Protein AF-A0A3M1G0E8-F1 (afdb_monomer_lite)

pLDDT: mean 80.82, std 18.92, range [21.52, 98.31]

Sequence (741 aa):
YFGGFNMYPFSLSMQRGWRALALALVLCFLLAGSLNRALAFDEEGIPFYDPLDAAHPEYPYADPAQPNQTSQQVSSVHFDLVGALALAAGLSQEDAARLQLYSQLTDSSIITAGNHTYRITDQAVTYPQAPDPTTLAATDYCPSPETTAYSVTMGGTTLMECPECFTSRFGPFGVFFHEPHNTPDELQAIHKWAFGETSDLTAKVTFGYSSTVPFTWEPLYTVANVANVYEATSCFYTQTDVKVDTGNVAAGSIEALGIYLHALGDHWSHRECIQAADDYSNPDLFNGNPLPFAAHVTVKGPDDPLWACRWTSHEVEFGDMAHSDAARTYTGTVEIYKAMLSYVQAGKGQPTYNPIALEDENGYINSFLHDQFVQTNPEDAEARRALAEDLGDWALFTRIHNQTYRSGSLSAPDQAGDLAVQVYTPPQATNSPQVVYSVAESSAHPAPAGMQVVGSFTLTAQSPQGKPITQFQRPLSLLVNYPDTVQNINESTLGLYIWDETNSAWKLLFSAVDAKTNQVVGETDQLSTFALMAPESTVLAESDFSTGIDGWRVDGDVQNGSDRPSYLPAGGNPGGALAATDNVEGGTWYWIAPAKFLGNVTAVQGKSLSFDLRQISEMKDQYRYPDVVLKGERIALIYTYSPVHSPRMQWTHYSIPIDVGAGWRVVNSDETFTDHAPIDGGRAATQSDFDAVLSDLRSLMIRGEYEDGADVGYLDNVVLGADEAGNTAPVYPIYLPQVQR

Secondary structure (DSSP, 8-state):
-------PPPPHHHHHHHHHHHHHHHHHHHHHTT--------TT-PPPB-TT-TT-SB-----TT-TT--------TTHHHHHHHHHHTT--HHHHHHHHHHHHHHH-S-EEETTEEE-S-SSPPPPPPPPPGGGSPPBTTBS-GGGS-S-EEES-STT-S-TT-TT-TTSTTHHHHHS--SSTTTHHHHHHHHTTSSSS-EEEEEEEE-SS-------SS-TTSS--HHHH-SEEEEEEEEEP--TT--TTSHHHHHHHHHHHHHHHHTHHHHHHHHH---TTSGGGPPPSS---B--SSTTSTTGGGB---GGGTT--TTS--HHHHHHHHHHHHHHHHHHHHTT-S--SSPPPPTTSGGGHHHHHHHHTGGGS-TT-HHHHHHHHHHHHHHHHHHHHHSTTT-SSEEPPPEEETTEEEEEEE-TTSSSSSS-EEEEEE--SSPPPTTEEEEEEEEEEEE-TTS-B----SS-EEEEEE--TT-TT--GGG-EEEEEETTTTEEEE--EEEETTTTEEEEEES--SEEEEEEE-----EEE--TTS-TT-EEESSBGGG-S-PEEESSSSSSS-EEEEEB--SSS--EEE--GGG-B--GGGTTSEEEEEEEEES-SSSB----SEEEE-SSEEEEE--SS-----SS-EEEEEE-STTSS-EEEETT----SSS-----PBP-HHHHHHHHTSB-EEEEE---BSS--EEEEEEEEEEEPPS-SSPP-----------

Structure (mmCIF, N/CA/C/O backbone):
data_AF-A0A3M1G0E8-F1
#
_entry.id   AF-A0A3M1G0E8-F1
#
loop_
_atom_site.group_PDB
_atom_site.id
_atom_site.type_symbol
_atom_site.label_atom_id
_atom_site.label_alt_id
_atom_site.label_comp_id
_atom_site.label_asym_id
_atom_site.label_entity_id
_atom_site.label_seq_id
_atom_site.pdbx_PDB_ins_code
_atom_site.Cartn_x
_atom_site.Cartn_y
_atom_site.Cartn_z
_atom_site.occupancy
_atom_site.B_iso_or_equiv
_atom_site.auth_seq_id
_atom_site.auth_comp_id
_atom_site.auth_asym_id
_atom_site.auth_atom_id
_atom_site.pdbx_PDB_model_num
ATOM 1 N N . TYR A 1 1 ? -13.711 -52.699 -64.979 1.00 30.67 1 TYR A N 1
ATOM 2 C CA . TYR A 1 1 ? -13.949 -53.981 -64.290 1.00 30.67 1 TYR A CA 1
ATOM 3 C C . TYR A 1 1 ? -15.051 -53.753 -63.260 1.00 30.67 1 TYR A C 1
ATOM 5 O O . TYR A 1 1 ? -14.988 -52.751 -62.565 1.00 30.67 1 TYR A O 1
ATOM 13 N N . PHE A 1 2 ? -16.088 -54.599 -63.300 1.00 32.31 2 PHE A N 1
ATOM 14 C CA . PHE A 1 2 ? -17.312 -54.664 -62.468 1.00 32.31 2 PHE A CA 1
ATOM 15 C C . PHE A 1 2 ? -17.070 -54.408 -60.964 1.00 32.31 2 PHE A C 1
ATOM 17 O O . PHE A 1 2 ? -15.979 -54.696 -60.498 1.00 32.31 2 PHE A O 1
ATOM 24 N N . GLY A 1 3 ? -17.990 -53.957 -60.105 1.00 29.22 3 GLY A N 1
ATOM 25 C CA . GLY A 1 3 ? -19.439 -53.710 -60.110 1.00 29.22 3 GLY A CA 1
ATOM 26 C C . GLY A 1 3 ? -19.790 -53.084 -58.735 1.00 29.22 3 GLY A C 1
ATOM 27 O O . GLY A 1 3 ? -19.025 -53.217 -57.790 1.00 29.22 3 GLY A O 1
ATOM 28 N N . GLY A 1 4 ? -20.805 -52.229 -58.615 1.00 33.47 4 GLY A N 1
ATOM 29 C CA . GLY A 1 4 ? -22.130 -52.641 -58.147 1.00 33.47 4 GLY A CA 1
ATOM 30 C C . GLY A 1 4 ? -22.326 -52.444 -56.634 1.00 33.47 4 GLY A C 1
ATOM 31 O O . GLY A 1 4 ? -22.090 -53.370 -55.875 1.00 33.47 4 GLY A O 1
ATOM 32 N N . PHE A 1 5 ? -22.845 -51.283 -56.216 1.00 31.17 5 PHE A N 1
ATOM 33 C CA . PHE A 1 5 ? -23.661 -51.161 -55.000 1.00 31.17 5 PHE A CA 1
ATOM 34 C C . PHE A 1 5 ? -24.793 -50.154 -55.239 1.00 31.17 5 PHE A C 1
ATOM 36 O O . PHE A 1 5 ? -24.563 -48.977 -55.502 1.00 31.17 5 PHE A O 1
ATOM 43 N N . ASN A 1 6 ? -26.025 -50.663 -55.181 1.00 34.97 6 ASN A N 1
ATOM 44 C CA . ASN A 1 6 ? -27.261 -49.888 -55.149 1.00 34.97 6 ASN A CA 1
ATOM 45 C C . ASN A 1 6 ? -27.369 -49.156 -53.804 1.00 34.97 6 ASN A C 1
ATOM 47 O O . ASN A 1 6 ? -27.361 -49.810 -52.762 1.00 34.97 6 ASN A O 1
ATOM 51 N N . MET A 1 7 ? -27.579 -47.838 -53.822 1.00 32.31 7 MET A N 1
ATOM 52 C CA . MET A 1 7 ? -28.177 -47.116 -52.696 1.00 32.31 7 MET A CA 1
ATOM 53 C C . MET A 1 7 ? -29.615 -46.731 -53.055 1.00 32.31 7 MET A C 1
ATOM 55 O O . MET A 1 7 ? -29.865 -46.054 -54.050 1.00 32.31 7 MET A O 1
ATOM 59 N N . TYR A 1 8 ? -30.557 -47.200 -52.237 1.00 34.69 8 TYR A N 1
ATOM 60 C CA . TYR A 1 8 ? -31.957 -46.775 -52.237 1.00 34.69 8 TYR A CA 1
ATOM 61 C C . TYR A 1 8 ? -32.085 -45.292 -51.824 1.00 34.69 8 TYR A C 1
ATOM 63 O O . TYR A 1 8 ? -31.220 -44.775 -51.113 1.00 34.69 8 TYR A O 1
ATOM 71 N N . PRO A 1 9 ? -33.161 -44.595 -52.238 1.00 40.97 9 PRO A N 1
ATOM 72 C CA . PRO A 1 9 ? -33.310 -43.162 -52.033 1.00 40.97 9 PRO A CA 1
ATOM 73 C C . PRO A 1 9 ? -33.669 -42.849 -50.575 1.00 40.97 9 PRO A C 1
ATOM 75 O O . PRO A 1 9 ? -34.682 -43.315 -50.051 1.00 40.97 9 PRO A O 1
ATOM 78 N N . PHE A 1 10 ? -32.851 -42.022 -49.925 1.00 39.06 10 PHE A N 1
ATOM 79 C CA . PHE A 1 10 ? -33.179 -41.441 -48.627 1.00 39.06 10 PHE A CA 1
ATOM 80 C C . PHE A 1 10 ? -34.405 -40.525 -48.752 1.00 39.06 10 PHE A C 1
ATOM 82 O O . PHE A 1 10 ? -34.484 -39.671 -49.635 1.00 39.06 10 PHE A O 1
ATOM 89 N N . SER A 1 11 ? -35.381 -40.728 -47.867 1.00 47.50 11 SER A N 1
ATOM 90 C CA . SER A 1 11 ? -36.654 -40.005 -47.864 1.00 47.50 11 SER A CA 1
ATOM 91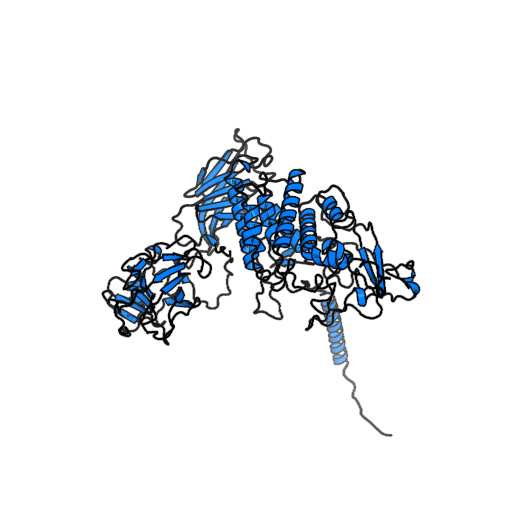 C C . SER A 1 11 ? -36.485 -38.493 -47.627 1.00 47.50 11 SER A C 1
ATOM 93 O O . SER A 1 11 ? -35.607 -38.045 -46.886 1.00 47.50 11 SER A O 1
ATOM 95 N N . LEU A 1 12 ? -37.384 -37.697 -48.222 1.00 44.50 12 LEU A N 1
ATOM 96 C CA . LEU A 1 12 ? -37.439 -36.229 -48.113 1.00 44.50 12 LEU A CA 1
ATOM 97 C C . LEU A 1 12 ? -37.519 -35.696 -46.665 1.00 44.50 12 LEU A C 1
ATOM 99 O O . LEU A 1 12 ? -37.215 -34.522 -46.441 1.00 44.50 12 LEU A O 1
ATOM 103 N N . SER A 1 13 ? -37.899 -36.517 -45.678 1.00 45.94 13 SER A N 1
ATOM 104 C CA . SER A 1 13 ? -37.921 -36.102 -44.266 1.00 45.94 13 SER A CA 1
ATOM 105 C C . SER A 1 13 ? -36.516 -36.035 -43.657 1.00 45.94 13 SER A C 1
ATOM 107 O O . SER A 1 13 ? -36.234 -35.122 -42.882 1.00 45.94 13 SER A O 1
ATOM 109 N N . MET A 1 14 ? -35.598 -36.912 -44.079 1.00 45.47 14 MET A N 1
ATOM 110 C CA . MET A 1 14 ? -34.209 -36.900 -43.611 1.00 45.47 14 MET A CA 1
ATOM 111 C C . MET A 1 14 ? -33.432 -35.707 -44.178 1.00 45.47 14 MET A C 1
ATOM 113 O O . MET A 1 14 ? -32.668 -35.079 -43.453 1.00 45.47 14 MET A O 1
ATOM 117 N N . GLN A 1 15 ? -33.695 -35.295 -45.423 1.00 48.19 15 GLN A N 1
ATOM 118 C CA . GLN A 1 15 ? -33.062 -34.096 -45.993 1.00 48.19 15 GLN A CA 1
ATOM 119 C C . GLN A 1 15 ? -33.498 -32.792 -45.304 1.00 48.19 15 GLN A C 1
ATOM 121 O O . GLN A 1 15 ? -32.705 -31.853 -45.222 1.00 48.19 15 GLN A O 1
ATOM 126 N N . ARG A 1 16 ? -34.730 -32.719 -44.777 1.00 49.41 16 ARG A N 1
ATOM 127 C CA . ARG A 1 16 ? -35.185 -31.561 -43.985 1.00 49.41 16 ARG A CA 1
ATOM 128 C C . ARG A 1 16 ? -34.577 -31.550 -42.583 1.00 49.41 16 ARG A C 1
ATOM 130 O O . ARG A 1 16 ? -34.177 -30.483 -42.129 1.00 49.41 16 ARG A O 1
ATOM 137 N N . GLY A 1 17 ? -34.430 -32.719 -41.954 1.00 51.34 17 GLY A N 1
ATOM 138 C CA . GLY A 1 17 ? -33.733 -32.856 -40.670 1.00 51.34 17 GLY A CA 1
ATOM 139 C C . GLY A 1 17 ? -32.260 -32.451 -40.756 1.00 51.34 17 GLY A C 1
ATOM 140 O O . GLY A 1 17 ? -31.795 -31.669 -39.937 1.00 51.34 17 GLY A O 1
ATOM 141 N N . TRP A 1 18 ? -31.551 -32.882 -41.803 1.00 51.59 18 TRP A N 1
ATOM 142 C CA . TRP A 1 18 ? -30.140 -32.534 -42.006 1.00 51.59 18 TRP A CA 1
ATOM 143 C C . TRP A 1 18 ? -29.920 -31.064 -42.367 1.00 51.59 18 TRP A C 1
ATOM 145 O O . TRP A 1 18 ? -28.935 -30.479 -41.935 1.00 51.59 18 TRP A O 1
ATOM 155 N N . ARG A 1 19 ? -30.842 -30.433 -43.106 1.00 52.84 19 ARG A N 1
ATOM 156 C CA . ARG A 1 19 ? -30.767 -28.988 -43.377 1.00 52.84 19 ARG A CA 1
ATOM 157 C C . ARG A 1 19 ? -31.062 -28.151 -42.137 1.00 52.84 19 ARG A C 1
ATOM 159 O O . ARG A 1 19 ? -30.395 -27.146 -41.953 1.00 52.84 19 ARG A O 1
ATOM 166 N N . ALA A 1 20 ? -32.000 -28.569 -41.287 1.00 56.91 20 ALA A N 1
ATOM 167 C CA . ALA A 1 20 ? -32.252 -27.907 -40.008 1.00 56.91 20 ALA A CA 1
ATOM 168 C C . ALA A 1 20 ? -31.073 -28.084 -39.036 1.00 56.91 20 ALA A C 1
ATOM 170 O O . ALA A 1 20 ? -30.686 -27.122 -38.383 1.00 56.91 20 ALA A O 1
ATOM 171 N N . LEU A 1 21 ? -30.452 -29.270 -39.006 1.00 57.91 21 LEU A N 1
ATOM 172 C CA . LEU A 1 21 ? -29.260 -29.538 -38.198 1.00 57.91 21 LEU A CA 1
ATOM 173 C C . LEU A 1 21 ? -28.039 -28.757 -38.704 1.00 57.91 21 LEU A C 1
ATOM 175 O O . LEU A 1 21 ? -27.303 -28.202 -37.903 1.00 57.91 21 LEU A O 1
ATOM 179 N N . ALA A 1 22 ? -27.849 -28.657 -40.024 1.00 60.22 22 ALA A N 1
ATOM 180 C CA . ALA A 1 22 ? -26.774 -27.867 -40.620 1.00 60.22 22 ALA A CA 1
ATOM 181 C C . ALA A 1 22 ? -26.986 -26.359 -40.419 1.00 60.22 22 ALA A C 1
ATOM 183 O O . ALA A 1 22 ? -26.025 -25.655 -40.139 1.00 60.22 22 ALA A O 1
ATOM 184 N N . LEU A 1 23 ? -28.227 -25.858 -40.503 1.00 59.41 23 LEU A N 1
ATOM 185 C CA . LEU A 1 23 ? -28.523 -24.451 -40.210 1.00 59.41 23 LEU A CA 1
ATOM 186 C C . LEU A 1 23 ? -28.352 -24.140 -38.718 1.00 59.41 23 LEU A C 1
ATOM 188 O O . LEU A 1 23 ? -27.837 -23.081 -38.387 1.00 59.41 23 LEU A O 1
ATOM 192 N N . ALA A 1 24 ? -28.743 -25.063 -37.832 1.00 56.66 24 ALA A N 1
ATOM 193 C CA . ALA A 1 24 ? -28.526 -24.941 -36.394 1.00 56.66 24 ALA A CA 1
ATOM 194 C C . ALA A 1 24 ? -27.035 -25.008 -36.043 1.00 56.66 24 ALA A C 1
ATOM 196 O O . ALA A 1 24 ? -26.580 -24.206 -35.245 1.00 56.66 24 ALA A O 1
ATOM 197 N N . LEU A 1 25 ? -26.256 -25.882 -36.689 1.00 54.97 25 LEU A N 1
ATOM 198 C CA . LEU A 1 25 ? -24.801 -25.931 -36.528 1.00 54.97 25 LEU A CA 1
ATOM 199 C C . LEU A 1 25 ? -24.136 -24.657 -37.051 1.00 54.97 25 LEU A C 1
ATOM 201 O O . LEU A 1 25 ? -23.279 -24.122 -36.369 1.00 54.97 25 LEU A O 1
ATOM 205 N N . VAL A 1 26 ? -24.556 -24.119 -38.200 1.00 58.59 26 VAL A N 1
ATOM 206 C CA . VAL A 1 26 ? -24.016 -22.855 -38.733 1.00 58.59 26 VAL A CA 1
ATOM 207 C C . VAL A 1 26 ? -24.422 -21.658 -37.868 1.00 58.59 26 VAL A C 1
ATOM 209 O O . VAL A 1 26 ? -23.586 -20.794 -37.633 1.00 58.59 26 VAL A O 1
ATOM 212 N N . LEU A 1 27 ? -25.644 -21.612 -37.323 1.00 51.38 27 LEU A N 1
ATOM 213 C CA . LEU A 1 27 ? -26.026 -20.591 -36.337 1.00 51.38 27 LEU A CA 1
ATOM 214 C C . LEU A 1 27 ? -25.298 -20.774 -35.002 1.00 51.38 27 LEU A C 1
ATOM 216 O O . LEU A 1 27 ? -24.924 -19.776 -34.404 1.00 51.38 27 LEU A O 1
ATOM 220 N N . CYS A 1 28 ? -25.041 -22.004 -34.552 1.00 49.22 28 CYS A N 1
ATOM 221 C CA . CYS A 1 28 ? -24.206 -22.269 -33.381 1.00 49.22 28 CYS A CA 1
ATOM 222 C C . CYS A 1 28 ? -22.745 -21.883 -33.630 1.00 49.22 28 CYS A C 1
ATOM 224 O O . CYS A 1 28 ? -22.128 -21.349 -32.725 1.00 49.22 28 CYS A O 1
ATOM 226 N N . PHE A 1 29 ? -22.205 -22.070 -34.839 1.00 45.09 29 PHE A N 1
ATOM 227 C CA . PHE A 1 29 ? -20.859 -21.615 -35.203 1.00 45.09 29 PHE A CA 1
ATOM 228 C C . PHE A 1 29 ? -20.782 -20.094 -35.394 1.00 45.09 29 PHE A C 1
ATOM 230 O O . PHE A 1 29 ? -19.753 -19.510 -35.085 1.00 45.09 29 PHE A O 1
ATOM 237 N N . LEU A 1 30 ? -21.856 -19.432 -35.837 1.00 41.34 30 LEU A N 1
ATOM 238 C CA . LEU A 1 30 ? -21.921 -17.967 -35.931 1.00 41.34 30 LEU A CA 1
ATOM 239 C C . LEU A 1 30 ? -22.196 -17.299 -34.572 1.00 41.34 30 LEU A C 1
ATOM 241 O O . LEU A 1 30 ? -21.688 -16.211 -34.339 1.00 41.34 30 LEU A O 1
ATOM 245 N N . LEU A 1 31 ? -22.928 -17.957 -33.664 1.00 40.34 31 LEU A N 1
ATOM 246 C CA . LEU A 1 31 ? -23.115 -17.514 -32.274 1.00 40.34 31 LEU A CA 1
ATOM 247 C C . LEU A 1 31 ? -21.904 -17.851 -31.386 1.00 40.34 31 LEU A C 1
ATOM 249 O O . LEU A 1 31 ? -21.596 -17.095 -30.471 1.00 40.34 31 LEU A O 1
ATOM 253 N N . ALA A 1 32 ? -21.181 -18.937 -31.679 1.00 36.41 32 ALA A N 1
ATOM 254 C CA . ALA A 1 32 ? -19.881 -19.229 -31.073 1.00 36.41 32 ALA A CA 1
ATOM 255 C C . ALA A 1 32 ? -18.769 -18.336 -31.650 1.00 36.41 32 ALA A C 1
ATOM 257 O O . ALA A 1 32 ? -17.868 -17.950 -30.921 1.00 36.41 32 ALA A O 1
ATOM 258 N N . GLY A 1 33 ? -18.868 -17.936 -32.923 1.00 29.95 33 GLY A N 1
ATOM 259 C CA . GLY A 1 33 ? -17.964 -16.977 -33.568 1.00 29.95 33 GLY A CA 1
ATOM 260 C C . GLY A 1 33 ? -18.203 -15.512 -33.182 1.00 29.95 33 GLY A C 1
ATOM 261 O O . GLY A 1 33 ? -17.391 -14.660 -33.520 1.00 29.95 33 GLY A O 1
ATOM 262 N N . SER A 1 34 ? -19.293 -15.209 -32.465 1.00 30.05 34 SER A N 1
ATOM 263 C CA . SER A 1 34 ? -19.531 -13.909 -31.816 1.00 30.05 34 SER A CA 1
ATOM 264 C C . SER A 1 34 ? -19.256 -13.926 -30.308 1.00 30.05 34 SER A C 1
ATOM 266 O O . SER A 1 34 ? -19.466 -12.922 -29.637 1.00 30.05 34 SER A O 1
ATOM 268 N N . LEU A 1 35 ? -18.763 -15.046 -29.775 1.00 32.16 35 LEU A N 1
ATOM 269 C CA . LEU A 1 35 ? -18.081 -15.103 -28.487 1.00 32.16 35 LEU A CA 1
ATOM 270 C C . LEU A 1 35 ? -16.573 -15.052 -28.749 1.00 32.16 35 LEU A C 1
ATOM 272 O O . LEU A 1 35 ? -15.829 -15.933 -28.329 1.00 32.16 35 LEU A O 1
ATOM 276 N N . ASN A 1 36 ? -16.109 -13.988 -29.411 1.00 29.78 36 ASN A N 1
ATOM 277 C CA . ASN A 1 36 ? -14.765 -13.496 -29.132 1.00 29.78 36 ASN A CA 1
ATOM 278 C C . ASN A 1 36 ? -14.805 -12.979 -27.692 1.00 29.78 36 ASN A C 1
ATOM 280 O O . ASN A 1 36 ? -14.996 -11.793 -27.438 1.00 29.78 36 ASN A O 1
ATOM 284 N N . ARG A 1 37 ? -14.707 -13.903 -26.734 1.00 28.05 37 ARG A N 1
ATOM 285 C CA . ARG A 1 37 ? -14.166 -13.566 -25.430 1.00 28.05 37 ARG A CA 1
ATOM 286 C C . ARG A 1 37 ? -12.724 -13.186 -25.721 1.00 28.05 37 ARG A C 1
ATOM 288 O O . ARG A 1 37 ? -11.922 -14.058 -26.038 1.00 28.05 37 ARG A O 1
ATOM 295 N N . ALA A 1 38 ? -12.434 -11.889 -25.696 1.00 24.77 38 ALA A N 1
ATOM 296 C CA . ALA A 1 38 ? -11.092 -11.449 -25.373 1.00 24.77 38 ALA A CA 1
ATOM 297 C C . ALA A 1 38 ? -10.795 -12.067 -24.001 1.00 24.77 38 ALA A C 1
ATOM 299 O O . ALA A 1 38 ? -11.408 -11.697 -23.001 1.00 24.77 38 ALA A O 1
ATOM 300 N N . LEU A 1 39 ? -10.016 -13.144 -24.006 1.00 26.53 39 LEU A N 1
ATOM 301 C CA . LEU A 1 39 ? -9.436 -13.701 -22.797 1.00 26.53 39 LEU A CA 1
ATOM 302 C C . LEU A 1 39 ? -8.376 -12.684 -22.372 1.00 26.53 39 LEU A C 1
ATOM 304 O O . LEU A 1 39 ? -7.532 -12.330 -23.191 1.00 26.53 39 LEU A O 1
ATOM 308 N N . ALA A 1 40 ? -8.492 -12.158 -21.152 1.00 31.67 40 ALA A N 1
ATOM 309 C CA . ALA A 1 40 ? -7.445 -11.356 -20.539 1.00 31.67 40 ALA A CA 1
ATOM 310 C C . ALA A 1 40 ? -6.208 -12.254 -20.416 1.00 31.67 40 ALA A C 1
ATOM 312 O O . ALA A 1 40 ? -6.269 -13.281 -19.739 1.00 31.67 40 ALA A O 1
ATOM 313 N N . PHE A 1 41 ? -5.157 -11.920 -21.160 1.00 37.09 41 PHE A N 1
ATOM 314 C CA . PHE A 1 41 ? -3.826 -12.442 -20.906 1.00 37.09 41 PHE A CA 1
ATOM 315 C C . PHE A 1 41 ? -3.160 -11.468 -19.944 1.00 37.09 41 PHE A C 1
ATOM 317 O O . PHE A 1 41 ? -3.099 -10.260 -20.170 1.00 37.09 41 PHE A O 1
ATOM 324 N N . ASP A 1 42 ? -2.809 -12.046 -18.816 1.00 42.09 42 ASP A N 1
ATOM 325 C CA . ASP A 1 42 ? -1.903 -11.535 -17.822 1.00 42.09 42 ASP A CA 1
ATOM 326 C C . ASP A 1 42 ? -0.563 -12.190 -18.170 1.00 42.09 42 ASP A C 1
ATOM 328 O O . ASP A 1 42 ? -0.541 -13.410 -18.371 1.00 42.09 42 ASP A O 1
ATOM 332 N N . GLU A 1 43 ? 0.483 -11.385 -18.366 1.00 43.22 43 GLU A N 1
ATOM 333 C CA . GLU A 1 43 ? 1.740 -11.764 -19.036 1.00 43.22 43 GLU A CA 1
ATOM 334 C C . GLU A 1 43 ? 2.355 -13.040 -18.425 1.00 43.22 43 GLU A C 1
ATOM 336 O O . GLU A 1 43 ? 2.959 -13.835 -19.149 1.00 43.22 43 GLU A O 1
ATOM 341 N N . GLU A 1 44 ? 2.098 -13.307 -17.132 1.00 48.16 44 GLU A N 1
ATOM 342 C CA . GLU A 1 44 ? 2.561 -14.509 -16.421 1.00 48.16 44 GLU A CA 1
ATOM 343 C C . GLU A 1 44 ? 1.532 -15.144 -15.444 1.00 48.16 44 GLU A C 1
ATOM 345 O O . GLU A 1 44 ? 1.887 -16.037 -14.675 1.00 48.16 44 GLU A O 1
ATOM 350 N N . GLY A 1 45 ? 0.244 -14.763 -15.477 1.00 45.09 45 GLY A N 1
ATOM 351 C CA . GLY A 1 45 ? -0.755 -15.234 -14.489 1.00 45.09 45 GLY A CA 1
ATOM 352 C C . GLY A 1 45 ? -0.551 -14.630 -13.090 1.00 45.09 45 GLY A C 1
ATOM 353 O O . GLY A 1 45 ? -0.666 -15.321 -12.075 1.00 45.09 45 GLY A O 1
ATOM 354 N N . ILE A 1 46 ? -0.211 -13.347 -13.081 1.00 49.25 46 ILE A N 1
ATOM 355 C CA . ILE A 1 46 ? 0.243 -12.497 -11.997 1.00 49.25 46 ILE A CA 1
ATOM 356 C C . ILE A 1 46 ? -0.957 -11.964 -11.150 1.00 49.25 46 ILE A C 1
ATOM 358 O O . ILE A 1 46 ? -1.832 -11.240 -11.627 1.00 49.25 46 ILE A O 1
ATOM 362 N N . PRO A 1 47 ? -1.041 -12.255 -9.839 1.00 52.06 47 PRO A N 1
ATOM 363 C CA . PRO A 1 47 ? -2.155 -11.818 -8.972 1.00 52.06 47 PRO A CA 1
ATOM 364 C C . PRO A 1 47 ? -2.179 -10.350 -8.556 1.00 52.06 47 PRO A C 1
ATOM 366 O O . PRO A 1 47 ? -1.269 -9.843 -7.913 1.00 52.06 47 PRO A O 1
ATOM 369 N N . PHE A 1 48 ? -3.291 -9.686 -8.825 1.00 62.94 48 PHE A N 1
ATOM 370 C CA . PHE A 1 48 ? -3.479 -8.264 -8.574 1.00 62.94 48 PHE A CA 1
ATOM 371 C C . PHE A 1 48 ? -3.757 -7.893 -7.115 1.00 62.94 48 PHE A C 1
ATOM 373 O O . PHE A 1 48 ? -4.574 -8.530 -6.439 1.00 62.94 48 PHE A O 1
ATOM 380 N N . TYR A 1 49 ? -3.155 -6.776 -6.700 1.00 69.06 49 TYR A N 1
ATOM 381 C CA . TYR A 1 49 ? -3.579 -6.014 -5.533 1.00 69.06 49 TYR A CA 1
ATOM 382 C C . TYR A 1 49 ? -4.593 -4.957 -5.946 1.00 69.06 49 TYR A C 1
ATOM 384 O O . TYR A 1 49 ? -4.240 -4.070 -6.726 1.00 69.06 49 TYR A O 1
ATOM 392 N N . ASP A 1 50 ? -5.813 -5.010 -5.416 1.00 73.62 50 ASP A N 1
ATOM 393 C CA . ASP A 1 50 ? -6.800 -3.951 -5.604 1.00 73.62 50 ASP A CA 1
ATOM 394 C C . ASP A 1 50 ? -6.678 -2.894 -4.501 1.00 73.62 50 ASP A C 1
ATOM 396 O O . ASP A 1 50 ? -7.345 -3.003 -3.470 1.00 73.62 50 ASP A O 1
ATOM 400 N N . PRO A 1 51 ? -5.893 -1.815 -4.694 1.00 73.06 51 PRO A N 1
ATOM 401 C CA . PRO A 1 51 ? -5.783 -0.784 -3.676 1.00 73.06 51 PRO A CA 1
ATOM 402 C C . PRO A 1 51 ? -7.089 0.009 -3.517 1.00 73.06 51 PRO A C 1
ATOM 404 O O . PRO A 1 51 ? -7.190 0.820 -2.602 1.00 73.06 51 PRO A O 1
ATOM 407 N N . LEU A 1 52 ? -8.078 -0.159 -4.412 1.00 73.75 52 LEU A N 1
ATOM 408 C CA . LEU A 1 52 ? -9.375 0.514 -4.337 1.00 73.75 52 LEU A CA 1
ATOM 409 C C . LEU A 1 52 ? -10.468 -0.338 -3.667 1.00 73.75 52 LEU A C 1
ATOM 411 O O . LEU A 1 52 ? -11.550 0.190 -3.376 1.00 73.75 52 LEU A O 1
ATOM 415 N N . ASP A 1 53 ? -10.205 -1.614 -3.392 1.00 70.50 53 ASP A N 1
ATOM 416 C CA . ASP A 1 53 ? -11.115 -2.491 -2.661 1.00 70.50 53 ASP A CA 1
ATOM 417 C C . ASP A 1 53 ? -10.643 -2.657 -1.214 1.00 70.50 53 ASP A C 1
ATOM 419 O O . ASP A 1 53 ? -9.886 -3.559 -0.871 1.00 70.50 53 ASP A O 1
ATOM 423 N N . ALA A 1 54 ? -11.149 -1.790 -0.334 1.00 59.28 54 ALA A N 1
ATOM 424 C CA . ALA A 1 54 ? -10.833 -1.849 1.092 1.00 59.28 54 ALA A CA 1
ATOM 425 C C . ALA A 1 54 ? -11.218 -3.193 1.752 1.00 59.28 54 ALA A C 1
ATOM 427 O O . ALA A 1 54 ? -10.706 -3.496 2.824 1.00 59.28 54 ALA A O 1
ATOM 428 N N . ALA A 1 55 ? -12.132 -3.978 1.158 1.00 52.56 55 ALA A N 1
ATOM 429 C CA . ALA A 1 55 ? -12.585 -5.263 1.700 1.00 52.56 55 ALA A CA 1
ATOM 430 C C . ALA A 1 55 ? -11.793 -6.465 1.168 1.00 52.56 55 ALA A C 1
ATOM 432 O O . ALA A 1 55 ? -11.734 -7.493 1.845 1.00 52.56 55 ALA A O 1
ATOM 433 N N . HIS A 1 56 ? -11.201 -6.344 -0.021 1.00 53.28 56 HIS A N 1
ATOM 434 C CA . HIS A 1 56 ? -10.415 -7.394 -0.665 1.00 53.28 56 HIS A CA 1
ATOM 435 C C . HIS A 1 56 ? -9.211 -6.791 -1.395 1.00 53.28 56 HIS A C 1
ATOM 437 O O . HIS A 1 56 ? -9.217 -6.714 -2.625 1.00 53.28 56 HIS A O 1
ATOM 443 N N . PRO A 1 57 ? -8.160 -6.401 -0.652 1.00 49.44 57 PRO A N 1
ATOM 444 C CA . PRO A 1 57 ? -6.947 -5.886 -1.268 1.00 49.44 57 PRO A CA 1
ATOM 445 C C . PRO A 1 57 ? -6.263 -6.926 -2.167 1.00 49.44 57 PRO A C 1
ATOM 447 O O . PRO A 1 57 ? -5.555 -6.557 -3.093 1.00 49.44 57 PRO A O 1
ATOM 450 N N . GLU A 1 58 ? -6.505 -8.225 -1.963 1.00 49.81 58 GLU A N 1
ATOM 451 C CA . GLU A 1 58 ? -5.863 -9.298 -2.724 1.00 49.81 58 GLU A CA 1
ATOM 452 C C . GLU A 1 58 ? -6.888 -10.228 -3.374 1.00 49.81 58 GLU A C 1
ATOM 454 O O . GLU A 1 58 ? -7.692 -10.873 -2.694 1.00 49.81 58 GLU A O 1
ATOM 459 N N . TYR A 1 59 ? -6.839 -10.342 -4.703 1.00 47.00 59 TYR A N 1
ATOM 460 C CA . TYR A 1 59 ? -7.638 -11.322 -5.435 1.00 47.00 59 TYR A CA 1
ATOM 461 C C . TYR A 1 59 ? -6.746 -12.479 -5.901 1.00 47.00 59 TYR A C 1
ATOM 463 O O . TYR A 1 59 ? -5.826 -12.259 -6.691 1.00 47.00 59 TYR A O 1
ATOM 471 N N . PRO A 1 60 ? -7.015 -13.733 -5.486 1.00 42.22 60 PRO A N 1
ATOM 472 C CA . PRO A 1 60 ? -6.285 -14.869 -6.022 1.00 42.22 60 PRO A CA 1
ATOM 473 C C . PRO A 1 60 ? -6.621 -15.023 -7.508 1.00 42.22 60 PRO A C 1
ATOM 475 O O . PRO A 1 60 ? -7.770 -15.293 -7.876 1.00 42.22 60 PRO A O 1
ATOM 478 N N . TYR A 1 61 ? -5.615 -14.886 -8.373 1.00 39.09 61 TYR A N 1
ATOM 479 C CA . TYR A 1 61 ? -5.716 -15.396 -9.733 1.00 39.09 61 TYR A CA 1
ATOM 480 C C . TYR A 1 61 ? -5.812 -16.923 -9.643 1.00 39.09 61 TYR A C 1
ATOM 482 O O . TYR A 1 61 ? -4.861 -17.606 -9.270 1.00 39.09 61 TYR A O 1
ATOM 490 N N . ALA A 1 62 ? -6.990 -17.478 -9.923 1.00 37.50 62 ALA A N 1
ATOM 491 C CA . ALA A 1 62 ? -7.146 -18.917 -10.064 1.00 37.50 62 ALA A CA 1
ATOM 492 C C . ALA A 1 62 ? -6.759 -19.301 -11.495 1.00 37.50 62 ALA A C 1
ATOM 494 O O . ALA A 1 62 ? -7.602 -19.219 -12.393 1.00 37.50 62 ALA A O 1
ATOM 495 N N . ASP A 1 63 ? -5.512 -19.732 -11.712 1.00 39.88 63 ASP A N 1
ATOM 496 C CA . ASP A 1 63 ? -5.130 -20.380 -12.969 1.00 39.88 63 ASP A CA 1
ATOM 497 C C . ASP A 1 63 ? -6.055 -21.599 -13.196 1.00 39.88 63 ASP A C 1
ATOM 499 O O . ASP A 1 63 ? -6.042 -22.552 -12.405 1.00 39.88 63 ASP A O 1
ATOM 503 N N . PRO A 1 64 ? -6.866 -21.626 -14.274 1.00 37.12 64 PRO A N 1
ATOM 504 C CA . PRO A 1 64 ? -7.728 -22.762 -14.585 1.00 37.12 64 PRO A CA 1
ATOM 505 C C . PRO A 1 64 ? -6.962 -24.078 -14.814 1.00 37.12 64 PRO A C 1
ATOM 507 O O . PRO A 1 64 ? -7.572 -25.151 -14.749 1.00 37.12 64 PRO A O 1
ATOM 510 N N . ALA A 1 65 ? -5.660 -24.015 -15.113 1.00 37.19 65 ALA A N 1
ATOM 511 C CA . ALA A 1 65 ? -4.779 -25.167 -15.286 1.00 37.19 65 ALA A CA 1
ATOM 512 C C . ALA A 1 65 ? -4.108 -25.629 -13.975 1.00 37.19 65 ALA A C 1
ATOM 514 O O . ALA A 1 65 ? -3.696 -26.791 -13.896 1.00 37.19 65 ALA A O 1
ATOM 515 N N . GLN A 1 66 ? -4.050 -24.776 -12.944 1.00 38.53 66 GLN A N 1
ATOM 516 C CA . GLN A 1 66 ? -3.405 -25.026 -11.645 1.00 38.53 66 GLN A CA 1
ATOM 517 C C . GLN A 1 66 ? -4.292 -24.547 -10.468 1.00 38.53 66 GLN A C 1
ATOM 519 O O . GLN A 1 66 ? -3.894 -23.678 -9.696 1.00 38.53 66 GLN A O 1
ATOM 524 N N . PRO A 1 67 ? -5.475 -25.149 -10.231 1.00 37.22 67 PRO A N 1
ATOM 525 C CA . PRO A 1 67 ? -6.438 -24.688 -9.216 1.00 37.22 67 PRO A CA 1
ATOM 526 C C . PRO A 1 67 ? -5.961 -24.786 -7.750 1.00 37.22 67 PRO A C 1
ATOM 528 O O . PRO A 1 67 ? -6.705 -24.419 -6.845 1.00 37.22 67 PRO A O 1
ATOM 531 N N . ASN A 1 68 ? -4.748 -25.298 -7.513 1.00 34.41 68 ASN A N 1
ATOM 532 C CA . ASN A 1 68 ? -4.162 -25.511 -6.188 1.00 34.41 68 ASN A CA 1
ATOM 533 C C . ASN A 1 68 ? -2.871 -24.700 -5.952 1.00 34.41 68 ASN A C 1
ATOM 535 O O . ASN A 1 68 ? -2.237 -24.894 -4.916 1.00 34.41 68 ASN A O 1
ATOM 539 N N . GLN A 1 69 ? -2.452 -23.846 -6.893 1.00 37.41 69 GLN A N 1
ATOM 540 C CA . GLN A 1 69 ? -1.365 -22.891 -6.672 1.00 37.41 69 GLN A CA 1
ATOM 541 C C . GLN A 1 69 ? -1.958 -21.486 -6.595 1.00 37.41 69 GLN A C 1
ATOM 543 O O . GLN A 1 69 ? -2.260 -20.867 -7.605 1.00 37.41 69 GLN A O 1
ATOM 548 N N . THR A 1 70 ? -2.156 -20.990 -5.378 1.00 37.81 70 THR A N 1
ATOM 549 C CA . THR A 1 70 ? -2.400 -19.570 -5.115 1.00 37.81 70 THR A CA 1
ATOM 550 C C . THR A 1 70 ? -1.044 -18.866 -5.045 1.00 37.81 70 THR A C 1
ATOM 552 O O . THR A 1 70 ? -0.593 -18.514 -3.960 1.00 37.81 70 THR A O 1
ATOM 555 N N . SER A 1 71 ? -0.321 -18.740 -6.160 1.00 39.69 71 SER A N 1
ATOM 556 C CA . SER A 1 71 ? 0.922 -17.952 -6.172 1.00 39.69 71 SER A CA 1
ATOM 557 C C . SER A 1 71 ? 0.577 -16.471 -6.305 1.00 39.69 71 SER A C 1
ATOM 559 O O . SER A 1 71 ? 0.622 -15.947 -7.408 1.00 39.69 71 SER A O 1
ATOM 561 N N . GLN A 1 72 ? 0.177 -15.853 -5.185 1.00 47.62 72 GLN A N 1
ATOM 562 C CA . GLN A 1 72 ? -0.230 -14.450 -4.974 1.00 47.62 72 GLN A CA 1
ATOM 563 C C . GLN A 1 72 ? 0.870 -13.416 -5.286 1.00 47.62 72 GLN A C 1
ATOM 565 O O . GLN A 1 72 ? 1.358 -12.794 -4.357 1.00 47.62 72 GLN A O 1
ATOM 570 N N . GLN A 1 73 ? 1.323 -13.205 -6.524 1.00 49.19 73 GLN A N 1
ATOM 571 C CA . GLN A 1 73 ? 2.408 -12.229 -6.755 1.00 49.19 73 GLN A CA 1
ATOM 572 C C . GLN A 1 73 ? 2.302 -11.369 -8.037 1.00 49.19 73 GLN A C 1
ATOM 574 O O . GLN A 1 73 ? 3.067 -11.605 -8.955 1.00 49.19 73 GLN A O 1
ATOM 579 N N . VAL A 1 74 ? 1.448 -10.324 -8.106 1.00 52.72 74 VAL A N 1
ATOM 580 C CA . VAL A 1 74 ? 1.852 -9.047 -8.764 1.00 52.72 74 VAL A CA 1
ATOM 581 C C . VAL A 1 74 ? 2.522 -8.244 -7.673 1.00 52.72 74 VAL A C 1
ATOM 583 O O . VAL A 1 74 ? 1.851 -7.636 -6.843 1.00 52.72 74 VAL A O 1
ATOM 586 N N . SER A 1 75 ? 3.844 -8.253 -7.651 1.00 56.34 75 SER A N 1
ATOM 587 C CA . SER A 1 75 ? 4.631 -7.367 -6.804 1.00 56.34 75 SER A CA 1
ATOM 588 C C . SER A 1 75 ? 5.943 -7.123 -7.507 1.00 56.34 75 SER A C 1
ATOM 590 O O . SER A 1 75 ? 6.799 -8.006 -7.548 1.00 56.34 75 SER A O 1
ATOM 592 N N . SER A 1 76 ? 6.117 -5.909 -8.009 1.00 69.44 76 SER A N 1
ATOM 593 C CA . SER A 1 76 ? 7.461 -5.388 -8.145 1.00 69.44 76 SER A CA 1
ATOM 594 C C . SER A 1 76 ? 7.774 -4.478 -6.972 1.00 69.44 76 SER A C 1
ATOM 596 O O . SER A 1 76 ? 6.900 -3.850 -6.363 1.00 69.44 76 SER A O 1
ATOM 598 N N . VAL A 1 77 ? 9.061 -4.422 -6.653 1.00 70.75 77 VAL A N 1
ATOM 599 C CA . VAL A 1 77 ? 9.602 -3.723 -5.489 1.00 70.75 77 VAL A CA 1
ATOM 600 C C . VAL A 1 77 ? 9.198 -2.242 -5.471 1.00 70.75 77 VAL A C 1
ATOM 602 O O . VAL A 1 77 ? 9.064 -1.657 -4.399 1.00 70.75 77 VAL A O 1
ATOM 605 N N . HIS A 1 78 ? 8.963 -1.615 -6.629 1.00 75.31 78 HIS A N 1
ATOM 606 C CA . HIS A 1 78 ? 8.459 -0.243 -6.655 1.00 75.31 78 HIS A CA 1
ATOM 607 C C . HIS A 1 78 ? 6.936 -0.128 -6.603 1.00 75.31 78 HIS A C 1
ATOM 609 O O . HIS A 1 78 ? 6.459 0.834 -6.006 1.00 75.31 78 HIS A O 1
ATOM 615 N N . PHE A 1 79 ? 6.161 -1.066 -7.158 1.00 79.50 79 PHE A N 1
ATOM 616 C CA . PHE A 1 79 ? 4.694 -0.942 -7.181 1.00 79.50 79 PHE A CA 1
ATOM 617 C C . PHE A 1 79 ? 4.082 -0.966 -5.785 1.00 79.50 79 PHE A C 1
ATOM 619 O O . PHE A 1 79 ? 3.216 -0.142 -5.489 1.00 79.50 79 PHE A O 1
ATOM 626 N N . ASP A 1 80 ? 4.550 -1.863 -4.915 1.00 77.94 80 ASP A N 1
ATOM 627 C CA . ASP A 1 80 ? 3.972 -2.013 -3.574 1.00 77.94 80 ASP A CA 1
ATOM 628 C C . ASP A 1 80 ? 4.174 -0.759 -2.717 1.00 77.94 80 ASP A C 1
ATOM 630 O O . ASP A 1 80 ? 3.287 -0.355 -1.970 1.00 77.94 80 ASP A O 1
ATOM 634 N N . LEU A 1 81 ? 5.311 -0.075 -2.872 1.00 87.62 81 LEU A N 1
ATOM 635 C CA . LEU A 1 81 ? 5.606 1.142 -2.115 1.00 87.62 81 LEU A CA 1
ATOM 636 C C . LEU A 1 81 ? 4.833 2.367 -2.583 1.00 87.62 81 LEU A C 1
ATOM 638 O O . LEU A 1 81 ? 4.725 3.340 -1.836 1.00 87.62 81 LEU A O 1
ATOM 642 N N . VAL A 1 82 ? 4.357 2.373 -3.824 1.00 92.75 82 VAL A N 1
ATOM 643 C CA . VAL A 1 82 ? 3.849 3.588 -4.456 1.00 92.75 82 VAL A CA 1
ATOM 644 C C . VAL A 1 82 ? 2.652 4.173 -3.685 1.00 92.75 82 VAL A C 1
ATOM 646 O O . VAL A 1 82 ? 2.598 5.389 -3.483 1.00 92.75 82 VAL A O 1
ATOM 649 N N . GLY A 1 83 ? 1.746 3.333 -3.175 1.00 92.44 83 GLY A N 1
ATOM 650 C CA . GLY A 1 83 ? 0.632 3.777 -2.327 1.00 92.44 83 GLY A CA 1
ATOM 651 C C . GLY A 1 83 ? 1.099 4.313 -0.969 1.00 92.44 83 GLY A C 1
ATOM 652 O O . GLY A 1 83 ? 0.751 5.429 -0.576 1.00 92.44 83 GLY A O 1
ATOM 653 N N . ALA A 1 84 ? 1.962 3.569 -0.277 1.00 93.00 84 ALA A N 1
ATOM 654 C CA . ALA A 1 84 ? 2.494 3.947 1.034 1.00 93.00 84 ALA A CA 1
ATOM 655 C C . ALA A 1 84 ? 3.277 5.272 1.003 1.00 93.00 84 ALA A C 1
ATOM 657 O O . ALA A 1 84 ? 3.079 6.170 1.828 1.00 93.00 84 ALA A O 1
ATOM 658 N N . LEU A 1 85 ? 4.131 5.438 -0.008 1.00 97.25 85 LEU A N 1
ATOM 659 C CA . LEU A 1 85 ? 4.888 6.664 -0.236 1.00 97.25 85 LEU A CA 1
ATOM 660 C C . LEU A 1 85 ? 3.971 7.833 -0.623 1.00 97.25 85 LEU A C 1
ATOM 662 O O . LEU A 1 85 ? 4.217 8.962 -0.198 1.00 97.25 85 LEU A O 1
ATOM 666 N N . ALA A 1 86 ? 2.880 7.592 -1.355 1.00 97.31 86 ALA A N 1
ATOM 667 C CA . ALA A 1 86 ? 1.882 8.620 -1.646 1.00 97.31 86 ALA A CA 1
ATOM 668 C C . ALA A 1 86 ? 1.186 9.134 -0.368 1.00 97.31 86 ALA A C 1
ATOM 670 O O . ALA A 1 86 ? 0.988 10.347 -0.218 1.00 97.31 86 ALA A O 1
ATOM 671 N N . LEU A 1 87 ? 0.884 8.248 0.589 1.00 96.38 87 LEU A N 1
ATOM 672 C CA . LEU A 1 87 ? 0.346 8.630 1.902 1.00 96.38 87 LEU A CA 1
ATOM 673 C C . LEU A 1 87 ? 1.332 9.502 2.691 1.00 96.38 87 LEU A C 1
ATOM 675 O O . LEU A 1 87 ? 0.925 10.530 3.250 1.00 96.38 87 LEU A O 1
ATOM 679 N N . ALA A 1 88 ? 2.620 9.140 2.684 1.00 97.81 88 ALA A N 1
ATOM 680 C CA . ALA A 1 88 ? 3.699 9.919 3.298 1.00 97.81 88 ALA A CA 1
ATOM 681 C C . ALA A 1 88 ? 3.927 11.276 2.600 1.00 97.81 88 ALA A C 1
ATOM 683 O O . ALA A 1 88 ? 4.194 12.285 3.261 1.00 97.81 88 ALA A O 1
ATOM 684 N N . ALA A 1 89 ? 3.715 11.340 1.281 1.00 97.94 89 ALA A N 1
ATOM 685 C CA . ALA A 1 89 ? 3.709 12.582 0.508 1.00 97.94 89 ALA A CA 1
ATOM 686 C C . ALA A 1 89 ? 2.488 13.479 0.812 1.00 97.94 89 ALA A C 1
ATOM 688 O O . ALA A 1 89 ? 2.405 14.604 0.314 1.00 97.94 89 ALA A O 1
ATOM 689 N N . GLY A 1 90 ? 1.555 13.010 1.647 1.00 96.19 90 GLY A N 1
ATOM 690 C CA . GLY A 1 90 ? 0.398 13.765 2.116 1.00 96.19 90 GLY A CA 1
ATOM 691 C C . GLY A 1 90 ? -0.821 13.693 1.198 1.00 96.19 90 GLY A C 1
ATOM 692 O O . GLY A 1 90 ? -1.731 14.508 1.364 1.00 96.19 90 GLY A O 1
ATOM 693 N N . LEU A 1 91 ? -0.854 12.759 0.241 1.00 96.06 91 LEU A N 1
ATOM 694 C CA . LEU A 1 91 ? -2.029 12.502 -0.598 1.00 96.06 91 LEU A CA 1
ATOM 695 C C . LEU A 1 91 ? -3.141 11.798 0.200 1.00 96.06 91 LEU A C 1
ATOM 697 O O . LEU A 1 91 ? -2.901 11.219 1.264 1.00 96.06 91 LEU A O 1
ATOM 701 N N . SER A 1 92 ? -4.377 11.884 -0.297 1.00 93.75 92 SER A N 1
ATOM 702 C CA . SER A 1 92 ? -5.507 11.147 0.282 1.00 93.75 92 SER A CA 1
ATOM 703 C C . SER A 1 92 ? -5.328 9.634 0.100 1.00 93.75 92 SER A C 1
ATOM 705 O O . SER A 1 92 ? -4.573 9.204 -0.772 1.00 93.75 92 SER A O 1
ATOM 707 N N . GLN A 1 93 ? -6.027 8.822 0.896 1.00 92.06 93 GLN A N 1
ATOM 708 C CA . GLN A 1 93 ? -6.010 7.362 0.741 1.00 92.06 93 GLN A CA 1
ATOM 709 C C . GLN A 1 93 ? -6.531 6.933 -0.635 1.00 92.06 93 GLN A C 1
ATOM 711 O O . GLN A 1 93 ? -5.946 6.061 -1.267 1.00 92.06 93 GLN A O 1
ATOM 716 N N . GLU A 1 94 ? -7.570 7.598 -1.145 1.00 90.44 94 GLU A N 1
ATOM 717 C CA . GLU A 1 94 ? -8.108 7.314 -2.480 1.00 90.44 94 GLU A CA 1
ATOM 718 C C . GLU A 1 94 ? -7.118 7.681 -3.596 1.00 90.44 94 GLU A C 1
ATOM 720 O O . GLU A 1 94 ? -6.950 6.919 -4.547 1.00 90.44 94 GLU A O 1
ATOM 725 N N . ASP A 1 95 ? -6.438 8.829 -3.492 1.00 93.38 95 ASP A N 1
ATOM 726 C CA . ASP A 1 95 ? -5.431 9.218 -4.483 1.00 93.38 95 ASP A CA 1
ATOM 727 C C . ASP A 1 95 ? -4.198 8.317 -4.415 1.00 93.38 95 ASP A C 1
ATOM 729 O O . ASP A 1 95 ? -3.674 7.953 -5.463 1.00 93.38 95 ASP A O 1
ATOM 733 N N . ALA A 1 96 ? -3.756 7.924 -3.216 1.00 93.94 96 ALA A N 1
ATOM 734 C CA . ALA A 1 96 ? -2.671 6.963 -3.036 1.00 93.94 96 ALA A CA 1
ATOM 735 C C . ALA A 1 96 ? -3.007 5.611 -3.683 1.00 93.94 96 ALA A C 1
ATOM 737 O O . ALA A 1 96 ? -2.209 5.085 -4.460 1.00 93.94 96 ALA A O 1
ATOM 738 N N . ALA A 1 97 ? -4.221 5.107 -3.450 1.00 89.56 97 ALA A N 1
ATOM 739 C CA . ALA A 1 97 ? -4.711 3.879 -4.059 1.00 89.56 97 ALA A CA 1
ATOM 740 C C . ALA A 1 97 ? -4.810 3.974 -5.588 1.00 89.56 97 ALA A C 1
ATOM 742 O O . ALA A 1 97 ? -4.341 3.095 -6.312 1.00 89.56 97 ALA A O 1
ATOM 743 N N . ARG A 1 98 ? -5.372 5.072 -6.109 1.00 90.50 98 ARG A N 1
ATOM 744 C CA . ARG A 1 98 ? -5.455 5.326 -7.555 1.00 90.50 98 ARG A CA 1
ATOM 745 C C . ARG A 1 98 ? -4.067 5.395 -8.192 1.00 90.50 98 ARG A C 1
ATOM 747 O O . ARG A 1 98 ? -3.861 4.863 -9.278 1.00 90.50 98 ARG A O 1
ATOM 754 N N . LEU A 1 99 ? -3.121 6.043 -7.527 1.00 93.12 99 LEU A N 1
ATOM 755 C CA . LEU A 1 99 ? -1.750 6.189 -7.997 1.00 93.12 99 LEU A CA 1
ATOM 756 C C . LEU A 1 99 ? -1.043 4.821 -8.059 1.00 93.12 99 LEU A C 1
ATOM 758 O O . LEU A 1 99 ? -0.441 4.500 -9.084 1.00 93.12 99 LEU A O 1
ATOM 762 N N . GLN A 1 100 ? -1.200 3.981 -7.029 1.00 89.69 100 GLN A N 1
ATOM 763 C CA . GLN A 1 100 ? -0.704 2.599 -7.020 1.00 89.69 100 GLN A CA 1
ATOM 764 C C . GLN A 1 100 ? -1.358 1.740 -8.111 1.00 89.69 100 GLN A C 1
ATOM 766 O O . GLN A 1 100 ? -0.660 1.001 -8.804 1.00 89.69 100 GLN A O 1
ATOM 771 N N . LEU A 1 101 ? -2.671 1.874 -8.328 1.00 86.81 101 LEU A N 1
ATOM 772 C CA . LEU A 1 101 ? -3.387 1.174 -9.398 1.00 86.81 101 LEU A CA 1
ATOM 773 C C . LEU A 1 101 ? -2.817 1.506 -10.784 1.00 86.81 101 LEU A C 1
ATOM 775 O O . LEU A 1 101 ? -2.560 0.603 -11.573 1.00 86.81 101 LEU A O 1
ATOM 779 N N . TYR A 1 102 ? -2.612 2.788 -11.094 1.00 89.88 102 TYR A N 1
ATOM 780 C CA . TYR A 1 102 ? -2.079 3.190 -12.402 1.00 89.88 102 TYR A CA 1
ATOM 781 C C . TYR A 1 102 ? -0.597 2.856 -12.577 1.00 89.88 102 TYR A C 1
ATOM 783 O O . TYR A 1 102 ? -0.169 2.636 -13.709 1.00 89.88 102 TYR A O 1
ATOM 791 N N . SER A 1 103 ? 0.167 2.766 -11.483 1.00 89.75 103 SER A N 1
ATOM 792 C CA . SER A 1 103 ? 1.494 2.152 -11.530 1.00 89.75 103 SER A CA 1
ATOM 793 C C . SER A 1 103 ? 1.369 0.689 -11.966 1.00 89.75 103 SER A C 1
ATOM 795 O O . SER A 1 103 ? 1.871 0.347 -13.022 1.00 89.75 103 SER A O 1
ATOM 797 N N . GLN A 1 104 ? 0.591 -0.142 -11.261 1.00 84.00 104 GLN A N 1
ATOM 798 C CA . GLN A 1 104 ? 0.413 -1.565 -11.609 1.00 84.00 104 GLN A CA 1
ATOM 799 C C . GLN A 1 104 ? -0.107 -1.789 -13.042 1.00 84.00 104 GLN A C 1
ATOM 801 O O . GLN A 1 104 ? 0.345 -2.685 -13.757 1.00 84.00 104 GLN A O 1
ATOM 806 N N . LEU A 1 105 ? -1.056 -0.959 -13.483 1.00 82.31 105 LEU A N 1
ATOM 807 C CA . LEU A 1 105 ? -1.619 -1.036 -14.829 1.00 82.31 105 LEU A CA 1
ATOM 808 C C . LEU A 1 105 ? -0.605 -0.714 -15.930 1.00 82.31 105 LEU A C 1
ATOM 810 O O . LEU A 1 105 ? -0.872 -1.046 -17.075 1.00 82.31 105 LEU A O 1
ATOM 814 N N . THR A 1 106 ? 0.513 -0.051 -15.629 1.00 87.00 106 THR A N 1
ATOM 815 C CA . THR A 1 106 ? 1.490 0.319 -16.661 1.00 87.00 106 THR A CA 1
ATOM 816 C C . THR A 1 106 ? 2.143 -0.920 -17.263 1.00 87.00 106 THR A C 1
ATOM 818 O O . THR A 1 106 ? 2.190 -1.004 -18.491 1.00 87.00 106 THR A O 1
ATOM 821 N N . ASP A 1 107 ? 2.537 -1.893 -16.433 1.00 78.00 107 ASP A N 1
ATOM 822 C CA . ASP A 1 107 ? 2.978 -3.227 -16.881 1.00 78.00 107 ASP A CA 1
ATOM 823 C C . ASP A 1 107 ? 1.811 -4.097 -17.340 1.00 78.00 107 ASP A C 1
ATOM 825 O O . ASP A 1 107 ? 1.897 -4.801 -18.347 1.00 78.00 107 ASP A O 1
ATOM 829 N N . SER A 1 108 ? 0.698 -4.053 -16.611 1.00 66.94 108 SER A N 1
ATOM 830 C CA . SER A 1 108 ? -0.405 -4.978 -16.848 1.00 66.94 108 SER A CA 1
ATOM 831 C C . SER A 1 108 ? -1.310 -4.524 -17.989 1.00 66.94 108 SER A C 1
ATOM 833 O O . SER A 1 108 ? -1.899 -3.447 -17.970 1.00 66.94 108 SER A O 1
ATOM 835 N N . SER A 1 109 ? -1.529 -5.400 -18.968 1.00 64.06 109 SER A N 1
ATOM 836 C CA . SER A 1 109 ? -2.364 -5.071 -20.122 1.00 64.06 109 SER A CA 1
ATOM 837 C C . SER A 1 109 ? -3.854 -4.931 -19.744 1.00 64.06 109 SER A C 1
ATOM 839 O O . SER A 1 109 ? -4.493 -3.950 -20.088 1.00 64.06 109 SER A O 1
ATOM 841 N N . ILE A 1 110 ? -4.451 -5.851 -18.988 1.00 65.50 110 ILE A N 1
ATOM 842 C CA . ILE A 1 110 ? -5.801 -5.700 -18.416 1.00 65.50 110 ILE A CA 1
ATOM 843 C C . ILE A 1 110 ? -5.808 -6.441 -17.092 1.00 65.50 110 ILE A C 1
ATOM 845 O O . ILE A 1 110 ? -5.534 -7.638 -17.073 1.00 65.50 110 ILE A O 1
ATOM 849 N N . ILE A 1 111 ? -6.220 -5.776 -16.015 1.00 62.31 111 ILE A N 1
ATOM 850 C CA . ILE A 1 111 ? -6.302 -6.430 -14.711 1.00 62.31 111 ILE A CA 1
ATOM 851 C C . ILE A 1 111 ? -7.753 -6.788 -14.396 1.00 62.31 111 ILE A C 1
ATOM 853 O O . ILE A 1 111 ? -8.642 -5.935 -14.422 1.00 62.31 111 ILE A O 1
ATOM 857 N N . THR A 1 112 ? -8.010 -8.067 -14.117 1.00 61.00 112 THR A N 1
ATOM 858 C CA . THR A 1 112 ? -9.330 -8.550 -13.689 1.00 61.00 112 THR A CA 1
ATOM 859 C C . THR A 1 112 ? -9.266 -8.980 -12.230 1.00 61.00 112 THR A C 1
ATOM 861 O O . THR A 1 112 ? -8.495 -9.869 -11.887 1.00 61.00 112 THR A O 1
ATOM 864 N N . ALA A 1 113 ? -10.106 -8.376 -11.394 1.00 55.78 113 ALA A N 1
ATOM 865 C CA . ALA A 1 113 ? -10.114 -8.562 -9.948 1.00 55.78 113 ALA A CA 1
ATOM 866 C C . ALA A 1 113 ? -11.548 -8.819 -9.479 1.00 55.78 113 ALA A C 1
ATOM 868 O O . ALA A 1 113 ? -12.406 -7.936 -9.545 1.00 55.78 113 ALA A O 1
ATOM 869 N N . GLY A 1 114 ? -11.859 -10.059 -9.099 1.00 61.78 114 GLY A N 1
ATOM 870 C CA . GLY A 1 114 ? -13.229 -10.453 -8.761 1.00 61.78 114 GLY A CA 1
ATOM 871 C C . GLY A 1 114 ? -14.218 -10.179 -9.906 1.00 61.78 114 GLY A C 1
ATOM 872 O O . GLY A 1 114 ? -14.154 -10.810 -10.960 1.00 61.78 114 GLY A O 1
ATOM 873 N N . ASN A 1 115 ? -15.147 -9.239 -9.691 1.00 61.78 115 ASN A N 1
ATOM 874 C CA . ASN A 1 115 ? -16.124 -8.784 -10.698 1.00 61.78 115 ASN A CA 1
ATOM 875 C C . ASN A 1 115 ? -15.724 -7.470 -11.400 1.00 61.78 115 ASN A C 1
ATOM 877 O O . ASN A 1 115 ? -16.509 -6.935 -12.189 1.00 61.78 115 ASN A O 1
ATOM 881 N N . HIS A 1 116 ? -14.541 -6.936 -11.102 1.00 64.44 116 HIS A N 1
ATOM 882 C CA . HIS A 1 116 ? -14.031 -5.674 -11.621 1.00 64.44 116 HIS A CA 1
ATOM 883 C C . HIS A 1 116 ? -12.997 -5.917 -12.724 1.00 64.44 116 HIS A C 1
ATOM 885 O O . HIS A 1 116 ? -12.286 -6.922 -12.751 1.00 64.44 116 HIS A O 1
ATOM 891 N N . THR A 1 117 ? -12.926 -4.985 -13.670 1.00 72.56 117 THR A N 1
ATOM 892 C CA . THR A 1 117 ? -11.902 -4.969 -14.717 1.00 72.56 117 THR A CA 1
ATOM 893 C C . THR A 1 117 ? -11.302 -3.576 -14.764 1.00 72.56 117 THR A C 1
ATOM 895 O O . THR A 1 117 ? -12.004 -2.617 -15.091 1.00 72.56 117 THR A O 1
ATOM 898 N N . TYR A 1 118 ? -10.014 -3.481 -14.455 1.00 77.25 118 TYR A N 1
ATOM 899 C CA . TYR A 1 118 ? -9.237 -2.251 -14.503 1.00 77.25 118 TYR A CA 1
ATOM 900 C C . TYR A 1 118 ? -8.454 -2.174 -15.813 1.00 77.25 118 TYR A C 1
ATOM 902 O O . TYR A 1 118 ? -7.917 -3.169 -16.306 1.00 77.25 118 TYR A O 1
ATOM 910 N N . ARG A 1 119 ? -8.430 -0.977 -16.399 1.00 78.19 119 ARG A N 1
ATOM 911 C CA . ARG A 1 119 ? -7.721 -0.659 -17.641 1.00 78.19 119 ARG A CA 1
ATOM 912 C C . ARG A 1 119 ? -7.142 0.740 -17.520 1.00 78.19 119 ARG A C 1
ATOM 914 O O . ARG A 1 119 ? -7.791 1.603 -16.931 1.00 78.19 119 ARG A O 1
ATOM 921 N N . ILE A 1 120 ? -5.980 0.972 -18.134 1.00 82.56 120 ILE A N 1
ATOM 922 C CA . ILE A 1 120 ? -5.396 2.321 -18.239 1.00 82.56 120 ILE A CA 1
ATOM 923 C C . ILE A 1 120 ? -6.368 3.282 -18.918 1.00 82.56 120 ILE A C 1
ATOM 925 O O . ILE A 1 120 ? -6.507 4.431 -18.508 1.00 82.56 120 ILE A O 1
ATOM 929 N N . THR A 1 121 ? -7.029 2.822 -19.978 1.00 79.62 121 THR A N 1
ATOM 930 C CA . THR A 1 121 ? -8.059 3.591 -20.663 1.00 79.62 121 THR A CA 1
ATOM 931 C C . THR A 1 121 ? -9.162 2.679 -21.184 1.00 79.62 121 THR A C 1
ATOM 933 O O . THR A 1 121 ? -8.948 1.499 -21.454 1.00 79.62 121 THR A O 1
ATOM 936 N N . ASP A 1 122 ? -10.369 3.234 -21.266 1.00 75.31 122 ASP A N 1
ATOM 937 C CA . ASP A 1 122 ? -11.566 2.591 -21.812 1.00 75.31 122 ASP A CA 1
ATOM 938 C C . ASP A 1 122 ? -11.822 2.975 -23.282 1.00 75.31 122 ASP A C 1
ATOM 940 O O . ASP A 1 122 ? -12.818 2.556 -23.879 1.00 75.31 122 ASP A O 1
ATOM 944 N N . GLN A 1 123 ? -10.948 3.804 -23.863 1.00 77.31 123 GLN A N 1
ATOM 945 C CA . GLN A 1 123 ? -11.029 4.243 -25.250 1.00 77.31 123 GLN A CA 1
ATOM 946 C C . GLN A 1 123 ? -10.089 3.428 -26.135 1.00 77.31 123 GLN A C 1
ATOM 948 O O . GLN A 1 123 ? -9.014 3.001 -25.724 1.00 77.31 123 GLN A O 1
ATOM 953 N N . ALA A 1 124 ? -10.474 3.271 -27.401 1.00 75.81 124 ALA A N 1
ATOM 954 C CA . ALA A 1 124 ? -9.574 2.722 -28.402 1.00 75.81 124 ALA A CA 1
ATOM 955 C C . ALA A 1 124 ? -8.356 3.645 -28.568 1.00 75.81 124 ALA A C 1
ATOM 957 O O . ALA A 1 124 ? -8.515 4.821 -28.897 1.00 75.81 124 ALA A O 1
ATOM 958 N N . VAL A 1 125 ? -7.163 3.088 -28.378 1.00 81.25 125 VAL A N 1
ATOM 959 C CA . VAL A 1 125 ? -5.885 3.784 -28.541 1.00 81.25 125 VAL A CA 1
ATOM 960 C C . VAL A 1 125 ? -5.408 3.652 -29.985 1.00 81.25 125 VAL A C 1
ATOM 962 O O . VAL A 1 125 ? -5.467 2.580 -30.595 1.00 81.25 125 VAL A O 1
ATOM 965 N N . THR A 1 126 ? -4.908 4.748 -30.548 1.00 86.88 126 THR A N 1
ATOM 966 C CA . THR A 1 126 ? -4.280 4.747 -31.871 1.00 86.88 126 THR A CA 1
ATOM 967 C C . THR A 1 126 ? -2.777 4.511 -31.766 1.00 86.88 126 THR A C 1
ATOM 969 O O . THR A 1 126 ? -2.058 5.281 -31.134 1.00 86.88 126 THR A O 1
ATOM 972 N N . TYR A 1 127 ? -2.282 3.496 -32.474 1.00 86.75 127 TYR A N 1
ATOM 973 C CA . TYR A 1 127 ? -0.860 3.158 -32.508 1.00 86.75 127 TYR A CA 1
ATOM 974 C C . TYR A 1 127 ? -0.172 3.608 -33.800 1.00 86.75 127 TYR A C 1
ATOM 976 O O . TYR A 1 127 ? -0.775 3.529 -34.884 1.00 86.75 127 TYR A O 1
ATOM 984 N N . PRO A 1 128 ? 1.112 4.005 -33.727 1.00 89.69 128 PRO A N 1
ATOM 985 C CA . PRO A 1 128 ? 1.916 4.223 -34.918 1.00 89.69 128 PRO A CA 1
ATOM 986 C C . PRO A 1 128 ? 2.019 2.921 -35.719 1.00 89.69 128 PRO A C 1
ATOM 988 O O . PRO A 1 128 ? 2.125 1.827 -35.167 1.00 89.69 128 PRO A O 1
ATOM 991 N N . GLN A 1 129 ? 1.953 3.039 -37.043 1.00 87.31 129 GLN A N 1
ATOM 992 C CA . GLN A 1 129 ? 2.053 1.891 -37.940 1.00 87.31 129 GLN A CA 1
ATOM 993 C C . GLN A 1 129 ? 3.496 1.711 -38.398 1.00 87.31 129 GLN A C 1
ATOM 995 O O . GLN A 1 129 ? 4.146 2.683 -38.791 1.00 87.31 129 GLN A O 1
ATOM 1000 N N . ALA A 1 130 ? 3.964 0.463 -38.403 1.00 88.31 130 ALA A N 1
ATOM 1001 C CA . ALA A 1 130 ? 5.279 0.118 -38.921 1.00 88.31 130 ALA A CA 1
ATOM 1002 C C . ALA A 1 130 ? 5.371 0.478 -40.421 1.00 88.31 130 ALA A C 1
ATOM 1004 O O . ALA A 1 130 ? 4.575 -0.035 -41.221 1.00 88.31 130 ALA A O 1
ATOM 1005 N N . PRO A 1 131 ? 6.304 1.356 -40.832 1.00 90.38 131 PRO A N 1
ATOM 1006 C CA . PRO A 1 131 ? 6.465 1.709 -42.239 1.00 90.38 131 PRO A CA 1
ATOM 1007 C C . PRO A 1 131 ? 6.921 0.509 -43.077 1.00 90.38 131 PRO A C 1
ATOM 1009 O O . PRO A 1 131 ? 7.553 -0.414 -42.577 1.00 90.38 131 PRO A O 1
ATOM 1012 N N . ASP A 1 132 ? 6.636 0.529 -44.379 1.00 89.88 132 ASP A N 1
ATOM 1013 C CA . ASP A 1 132 ? 7.185 -0.467 -45.304 1.00 89.88 132 ASP A CA 1
ATOM 1014 C C . ASP A 1 132 ? 8.721 -0.316 -45.363 1.00 89.88 132 ASP A C 1
ATOM 1016 O O . ASP A 1 132 ? 9.199 0.758 -45.753 1.00 89.88 132 ASP A O 1
ATOM 1020 N N . PRO A 1 133 ? 9.511 -1.351 -45.009 1.00 88.38 133 PRO A N 1
ATOM 1021 C CA . PRO A 1 133 ? 10.959 -1.276 -44.943 1.00 88.38 133 PRO A CA 1
ATOM 1022 C C . PRO A 1 133 ? 11.554 -0.922 -46.299 1.00 88.38 133 PRO A C 1
ATOM 1024 O O . PRO A 1 133 ? 12.526 -0.182 -46.341 1.00 88.38 133 PRO A O 1
ATOM 1027 N N . THR A 1 134 ? 10.931 -1.317 -47.415 1.00 87.75 134 THR A N 1
ATOM 1028 C CA . THR A 1 134 ? 11.426 -0.996 -48.765 1.00 87.75 134 THR A CA 1
ATOM 1029 C C . THR A 1 134 ? 11.334 0.491 -49.116 1.00 87.75 134 THR A C 1
ATOM 1031 O O . THR A 1 134 ? 11.929 0.938 -50.098 1.00 87.75 134 THR A O 1
ATOM 1034 N N . THR A 1 135 ? 10.603 1.270 -48.313 1.00 89.75 135 THR A N 1
ATOM 1035 C CA . THR A 1 135 ? 10.492 2.729 -48.448 1.00 89.75 135 THR A CA 1
ATOM 1036 C C . THR A 1 135 ? 11.472 3.492 -47.554 1.00 89.75 135 THR A C 1
ATOM 1038 O O . THR A 1 135 ? 11.576 4.715 -47.673 1.00 89.75 135 THR A O 1
ATOM 1041 N N . LEU A 1 136 ? 12.198 2.792 -46.676 1.00 89.69 136 LEU A N 1
ATOM 1042 C CA . LEU A 1 136 ? 13.151 3.385 -45.744 1.00 89.69 136 LEU A CA 1
ATOM 1043 C C . LEU A 1 136 ? 14.499 3.670 -46.416 1.00 89.69 136 LEU A C 1
ATOM 1045 O O . LEU A 1 136 ? 14.924 2.987 -47.347 1.00 89.69 136 LEU A O 1
ATOM 1049 N N . ALA A 1 137 ? 15.197 4.685 -45.910 1.00 91.88 137 ALA A N 1
ATOM 1050 C CA . ALA A 1 137 ? 16.593 4.917 -46.257 1.00 91.88 137 ALA A CA 1
ATOM 1051 C C . ALA A 1 137 ? 17.497 3.946 -45.485 1.00 91.88 137 ALA A C 1
ATOM 1053 O O . ALA A 1 137 ? 17.235 3.659 -44.318 1.00 91.88 137 ALA A O 1
ATOM 1054 N N . ALA A 1 138 ? 18.575 3.481 -46.120 1.00 92.12 138 ALA A N 1
ATOM 1055 C CA . ALA A 1 138 ? 19.558 2.632 -45.457 1.00 92.12 138 ALA A CA 1
ATOM 1056 C C . ALA A 1 138 ? 20.285 3.394 -44.335 1.00 92.12 138 ALA A C 1
ATOM 1058 O O . ALA A 1 138 ? 20.692 4.546 -44.514 1.00 92.12 138 ALA A O 1
ATOM 1059 N N . THR A 1 139 ? 20.464 2.733 -43.196 1.00 92.56 139 THR A N 1
ATOM 1060 C CA . THR A 1 139 ? 21.173 3.233 -42.009 1.00 92.56 139 THR A CA 1
ATOM 1061 C C . THR A 1 139 ? 22.073 2.138 -41.440 1.00 92.56 139 THR A C 1
ATOM 1063 O O . THR A 1 139 ? 21.973 0.983 -41.846 1.00 92.56 139 THR A O 1
ATOM 1066 N N . ASP A 1 140 ? 22.919 2.465 -40.462 1.00 90.12 140 ASP A N 1
ATOM 1067 C CA . ASP A 1 140 ? 23.729 1.450 -39.773 1.00 90.12 140 ASP A CA 1
ATOM 1068 C C . ASP A 1 140 ? 22.862 0.399 -39.050 1.00 90.12 140 ASP A C 1
ATOM 1070 O O . ASP A 1 140 ? 23.242 -0.767 -38.965 1.00 90.12 140 ASP A O 1
ATOM 1074 N N . TYR A 1 141 ? 21.665 0.788 -38.595 1.00 90.81 141 TYR A N 1
ATOM 1075 C CA . TYR A 1 141 ? 20.695 -0.101 -37.946 1.00 90.81 141 TYR A CA 1
ATOM 1076 C C . TYR A 1 141 ? 19.760 -0.816 -38.928 1.00 90.81 141 TYR A C 1
ATOM 1078 O O . TYR A 1 141 ? 19.107 -1.786 -38.556 1.00 90.81 141 TYR A O 1
ATOM 1086 N N . CYS A 1 142 ? 19.694 -0.365 -40.181 1.00 90.75 142 CYS A N 1
ATOM 1087 C CA . CYS A 1 142 ? 18.928 -0.982 -41.258 1.00 90.75 142 CYS A CA 1
ATOM 1088 C C . CYS A 1 142 ? 19.700 -0.853 -42.584 1.00 90.75 142 CYS A C 1
ATOM 1090 O O . CYS A 1 142 ? 19.400 0.026 -43.396 1.00 90.75 142 CYS A O 1
ATOM 1092 N N . PRO A 1 143 ? 20.728 -1.688 -42.818 1.00 88.94 143 PRO A N 1
ATOM 1093 C CA . PRO A 1 143 ? 21.677 -1.475 -43.914 1.00 88.94 143 PRO A CA 1
ATOM 1094 C C . PRO A 1 143 ? 21.165 -1.901 -45.296 1.00 88.94 143 PRO A C 1
ATOM 1096 O O . PRO A 1 143 ? 21.739 -1.502 -46.308 1.00 88.94 143 PRO A O 1
ATOM 1099 N N . SER A 1 144 ? 20.122 -2.733 -45.381 1.00 88.31 144 SER A N 1
ATOM 1100 C CA . SER A 1 144 ? 19.594 -3.236 -46.667 1.00 88.31 144 SER A CA 1
ATOM 1101 C C . SER A 1 144 ? 18.057 -3.276 -46.711 1.00 88.31 144 SER A C 1
ATOM 1103 O O . SER A 1 144 ? 17.481 -4.342 -46.963 1.00 88.31 144 SER A O 1
ATOM 1105 N N . PRO A 1 145 ? 17.386 -2.127 -46.478 1.00 88.62 145 PRO A N 1
ATOM 1106 C CA . PRO A 1 145 ? 15.930 -2.022 -46.357 1.00 88.62 145 PRO A CA 1
ATOM 1107 C C . PRO A 1 145 ? 15.173 -2.597 -47.558 1.00 88.62 145 PRO A C 1
ATOM 1109 O O . PRO A 1 145 ? 14.150 -3.254 -47.377 1.00 88.62 145 PRO A O 1
ATOM 1112 N N . GLU A 1 146 ? 15.695 -2.435 -48.781 1.00 87.19 146 GLU A N 1
ATOM 1113 C CA . GLU A 1 146 ? 15.061 -2.954 -50.001 1.00 87.19 146 GLU A CA 1
ATOM 1114 C C . GLU A 1 146 ? 14.972 -4.489 -50.074 1.00 87.19 146 GLU A C 1
ATOM 1116 O O . GLU A 1 146 ? 14.168 -5.027 -50.838 1.00 87.19 146 GLU A O 1
ATOM 1121 N N . THR A 1 147 ? 15.806 -5.197 -49.309 1.00 84.38 147 THR A N 1
ATOM 1122 C CA . THR A 1 147 ? 15.846 -6.669 -49.262 1.00 84.38 147 THR A CA 1
ATOM 1123 C C . THR A 1 147 ? 15.368 -7.241 -47.931 1.00 84.38 147 THR A C 1
ATOM 1125 O O . THR A 1 147 ? 15.252 -8.461 -47.801 1.00 84.38 147 THR A O 1
ATOM 1128 N N . THR A 1 148 ? 15.083 -6.381 -46.952 1.00 84.69 148 THR A N 1
ATOM 1129 C CA . THR A 1 148 ? 14.555 -6.769 -45.643 1.00 84.69 148 THR A CA 1
ATOM 1130 C C . THR A 1 148 ? 13.125 -7.289 -45.790 1.00 84.69 148 THR A C 1
ATOM 1132 O O . THR A 1 148 ? 12.291 -6.685 -46.463 1.00 84.69 148 THR A O 1
ATOM 1135 N N . ALA A 1 149 ? 12.815 -8.416 -45.147 1.00 79.44 149 ALA A N 1
ATOM 1136 C CA . ALA A 1 149 ? 11.458 -8.952 -45.142 1.00 79.44 149 ALA A CA 1
ATOM 1137 C C . ALA A 1 149 ? 10.499 -8.049 -44.350 1.00 79.44 149 ALA A C 1
ATOM 1139 O O . ALA A 1 149 ? 10.837 -7.559 -43.274 1.00 79.44 149 ALA A O 1
ATOM 1140 N N . TYR A 1 150 ? 9.271 -7.885 -44.849 1.00 80.44 150 TYR A N 1
ATOM 1141 C CA . TYR A 1 150 ? 8.232 -7.120 -44.158 1.00 80.44 150 TYR A CA 1
ATOM 1142 C C . TYR A 1 150 ? 7.504 -7.964 -43.103 1.00 80.44 150 TYR A C 1
ATOM 1144 O O . TYR A 1 150 ? 6.312 -8.241 -43.219 1.00 80.44 150 TYR A O 1
ATOM 1152 N N . SER A 1 151 ? 8.244 -8.414 -42.091 1.00 82.25 151 SER A N 1
ATOM 1153 C CA . SER A 1 151 ? 7.687 -9.033 -40.889 1.00 82.25 151 SER A CA 1
ATOM 1154 C C . SER A 1 151 ? 8.174 -8.254 -39.678 1.00 82.25 151 SER A C 1
ATOM 1156 O O . SER A 1 151 ? 9.367 -8.265 -39.375 1.00 82.25 151 SER A O 1
ATOM 1158 N N . VAL A 1 152 ? 7.246 -7.561 -39.019 1.00 81.06 152 VAL A N 1
ATOM 1159 C CA . VAL A 1 152 ? 7.527 -6.774 -37.815 1.00 81.06 152 VAL A CA 1
ATOM 1160 C C . VAL A 1 152 ? 7.711 -7.733 -36.644 1.00 81.06 152 VAL A C 1
ATOM 1162 O O . VAL A 1 152 ? 6.800 -8.494 -36.323 1.00 81.06 152 VAL A O 1
ATOM 1165 N N . THR A 1 153 ? 8.892 -7.718 -36.034 1.00 74.31 153 THR A N 1
ATOM 1166 C CA . THR A 1 153 ? 9.240 -8.565 -34.882 1.00 74.31 153 THR A CA 1
ATOM 1167 C C . THR A 1 153 ? 9.181 -7.827 -33.554 1.00 74.31 153 THR A C 1
ATOM 1169 O O . THR A 1 153 ? 9.084 -8.471 -32.518 1.00 74.31 153 THR A O 1
ATOM 1172 N N . MET A 1 154 ? 9.225 -6.495 -33.579 1.00 79.88 154 MET A N 1
ATOM 1173 C CA . MET A 1 154 ? 9.198 -5.634 -32.398 1.00 79.88 154 MET A CA 1
ATOM 1174 C C . MET A 1 154 ? 8.516 -4.309 -32.740 1.00 79.88 154 MET A C 1
ATOM 1176 O O . MET A 1 154 ? 8.628 -3.827 -33.872 1.00 79.88 154 MET A O 1
ATOM 1180 N N . GLY A 1 155 ? 7.769 -3.765 -31.778 1.00 77.12 155 GLY A N 1
ATOM 1181 C CA . GLY A 1 155 ? 6.998 -2.532 -31.935 1.00 77.12 155 GLY A CA 1
ATOM 1182 C C . GLY A 1 155 ? 5.750 -2.673 -32.813 1.00 77.12 155 GLY A C 1
ATOM 1183 O O . GLY A 1 155 ? 5.160 -1.677 -33.218 1.00 77.12 155 GLY A O 1
ATOM 1184 N N . GLY A 1 156 ? 5.346 -3.901 -33.151 1.00 79.38 156 GLY A N 1
ATOM 1185 C CA . GLY A 1 156 ? 4.090 -4.179 -33.848 1.00 79.38 156 GLY A CA 1
ATOM 1186 C C . GLY A 1 156 ? 2.910 -4.280 -32.882 1.00 79.38 156 GLY A C 1
ATOM 1187 O O . GLY A 1 156 ? 3.084 -4.491 -31.690 1.00 79.38 156 GLY A O 1
ATOM 1188 N N . THR A 1 157 ? 1.685 -4.193 -33.399 1.00 77.94 157 THR A N 1
ATOM 1189 C CA . THR A 1 157 ? 0.470 -4.366 -32.580 1.00 77.94 157 THR A CA 1
ATOM 1190 C C . THR A 1 157 ? -0.004 -5.818 -32.492 1.00 77.94 157 THR A C 1
ATOM 1192 O O . THR A 1 157 ? -0.935 -6.130 -31.760 1.00 77.94 157 THR A O 1
ATOM 1195 N N . THR A 1 158 ? 0.612 -6.733 -33.244 1.00 73.12 158 THR A N 1
ATOM 1196 C CA . THR A 1 158 ? 0.176 -8.137 -33.343 1.00 73.12 158 THR A CA 1
ATOM 1197 C C . THR A 1 158 ? 0.445 -8.959 -32.088 1.00 73.12 158 THR A C 1
ATOM 1199 O O . THR A 1 158 ? -0.162 -10.012 -31.931 1.00 73.12 158 THR A O 1
ATOM 1202 N N . LEU A 1 159 ? 1.364 -8.496 -31.238 1.00 65.81 159 LEU A N 1
ATOM 1203 C CA . LEU A 1 159 ? 1.720 -9.112 -29.958 1.00 65.81 159 LEU A CA 1
ATOM 1204 C C . LEU A 1 159 ? 1.085 -8.374 -28.770 1.00 65.81 159 LEU A C 1
ATOM 1206 O O . LEU A 1 159 ? 1.367 -8.703 -27.628 1.00 65.81 159 LEU A O 1
ATOM 1210 N N . MET A 1 160 ? 0.252 -7.361 -29.030 1.00 72.88 160 MET A N 1
ATOM 1211 C CA . MET A 1 160 ? -0.393 -6.602 -27.967 1.00 72.88 160 MET A CA 1
ATOM 1212 C C . MET A 1 160 ? -1.564 -7.379 -27.380 1.00 72.88 160 MET A C 1
ATOM 1214 O O . MET A 1 160 ? -2.528 -7.701 -28.076 1.00 72.88 160 MET A O 1
ATOM 1218 N N . GLU A 1 161 ? -1.496 -7.605 -26.078 1.00 63.66 161 GLU A N 1
ATOM 1219 C CA . GLU A 1 161 ? -2.520 -8.319 -25.314 1.00 63.66 161 GLU A CA 1
ATOM 1220 C C . GLU A 1 161 ? -3.677 -7.395 -24.902 1.00 63.66 161 GLU A C 1
ATOM 1222 O O . GLU A 1 161 ? -4.825 -7.832 -24.808 1.00 63.66 161 GLU A O 1
ATOM 1227 N N . CYS A 1 162 ? -3.404 -6.088 -24.796 1.00 69.88 162 CYS A N 1
ATOM 1228 C CA . CYS A 1 162 ? -4.406 -5.039 -24.630 1.00 69.88 162 CYS A CA 1
ATOM 1229 C C . CYS A 1 162 ? -4.319 -4.004 -25.766 1.00 69.88 162 CYS A C 1
ATOM 1231 O O . CYS A 1 162 ? -3.539 -3.053 -25.688 1.00 69.88 162 CYS A O 1
ATOM 1233 N N . PRO A 1 163 ? -5.162 -4.122 -26.808 1.00 65.69 163 PRO A N 1
ATOM 1234 C CA . PRO A 1 163 ? -5.273 -3.115 -27.868 1.00 65.69 163 PRO A CA 1
ATOM 1235 C C . PRO A 1 163 ? -5.785 -1.742 -27.396 1.00 65.69 163 PRO A C 1
ATOM 1237 O O . PRO A 1 163 ? -5.806 -0.799 -28.179 1.00 65.69 163 PRO A O 1
ATOM 1240 N N . GLU A 1 164 ? -6.256 -1.637 -26.153 1.00 72.12 164 GLU A N 1
ATOM 1241 C CA . GLU A 1 164 ? -6.710 -0.389 -25.526 1.00 72.12 164 GLU A CA 1
ATOM 1242 C C . GLU A 1 164 ? -5.643 0.205 -24.588 1.00 72.12 164 GLU A C 1
ATOM 1244 O O . GLU A 1 164 ? -5.904 1.204 -23.939 1.00 72.12 164 GLU A O 1
ATOM 1249 N N . CYS A 1 165 ? -4.433 -0.359 -24.500 1.00 79.00 165 CYS A N 1
ATOM 1250 C CA . CYS A 1 165 ? -3.429 0.066 -23.521 1.00 79.00 165 CYS A CA 1
ATOM 1251 C C . CYS A 1 165 ? -2.184 0.615 -24.205 1.00 79.00 165 CYS A C 1
ATOM 1253 O O . CYS A 1 165 ? -1.454 -0.104 -24.892 1.00 79.00 165 CYS A O 1
ATOM 1255 N N . PHE A 1 166 ? -1.936 1.914 -24.044 1.00 87.06 166 PHE A N 1
ATOM 1256 C CA . PHE A 1 166 ? -0.828 2.581 -24.729 1.00 87.06 166 PHE A CA 1
ATOM 1257 C C . PHE A 1 166 ? 0.544 2.297 -24.108 1.00 87.06 166 PHE A C 1
ATOM 1259 O O . PHE A 1 166 ? 1.545 2.545 -24.774 1.00 87.06 166 PHE A O 1
ATOM 1266 N N . THR A 1 167 ? 0.605 1.771 -22.882 1.00 87.88 167 THR A N 1
ATOM 1267 C CA . THR A 1 167 ? 1.869 1.445 -22.204 1.00 87.88 167 THR A CA 1
ATOM 1268 C C . THR A 1 167 ? 2.376 0.042 -22.498 1.00 87.88 167 THR A C 1
ATOM 1270 O O . THR A 1 167 ? 3.522 -0.223 -22.202 1.00 87.88 167 THR A O 1
ATOM 1273 N N . SER A 1 168 ? 1.576 -0.830 -23.129 1.00 78.94 168 SER A N 1
ATOM 1274 C CA . SER A 1 168 ? 1.896 -2.255 -23.312 1.00 78.94 168 SER A CA 1
ATOM 1275 C C . SER A 1 168 ? 3.363 -2.525 -23.677 1.00 78.94 168 SER A C 1
ATOM 1277 O O . SER A 1 168 ? 3.849 -2.059 -24.715 1.00 78.94 168 SER A O 1
ATOM 1279 N N . ARG A 1 169 ? 4.017 -3.376 -22.879 1.00 73.94 169 ARG A N 1
ATOM 1280 C CA . ARG A 1 169 ? 5.400 -3.844 -23.055 1.00 73.94 169 ARG A CA 1
ATOM 1281 C C . ARG A 1 169 ? 5.722 -4.387 -24.447 1.00 73.94 169 ARG A C 1
ATOM 1283 O O . ARG A 1 169 ? 6.801 -4.134 -24.978 1.00 73.94 169 ARG A O 1
ATOM 1290 N N . PHE A 1 170 ? 4.790 -5.101 -25.075 1.00 72.12 170 PHE A N 1
ATOM 1291 C CA . PHE A 1 170 ? 4.980 -5.658 -26.424 1.00 72.12 170 PHE A CA 1
ATOM 1292 C C . PHE A 1 170 ? 4.425 -4.770 -27.540 1.00 72.12 170 PHE A C 1
ATOM 1294 O O . PHE A 1 170 ? 4.479 -5.134 -28.718 1.00 72.12 170 PHE A O 1
ATOM 1301 N N . GLY A 1 171 ? 3.885 -3.606 -27.180 1.00 78.12 171 GLY A N 1
ATOM 1302 C CA . GLY A 1 171 ? 3.403 -2.612 -28.121 1.00 78.12 171 GLY A CA 1
ATOM 1303 C C . GLY A 1 171 ? 4.515 -1.710 -28.673 1.00 78.12 171 GLY A C 1
ATOM 1304 O O . GLY A 1 171 ? 5.675 -1.785 -28.265 1.00 78.12 171 GLY A O 1
ATOM 1305 N N . PRO A 1 172 ? 4.165 -0.794 -29.592 1.00 84.94 172 PRO 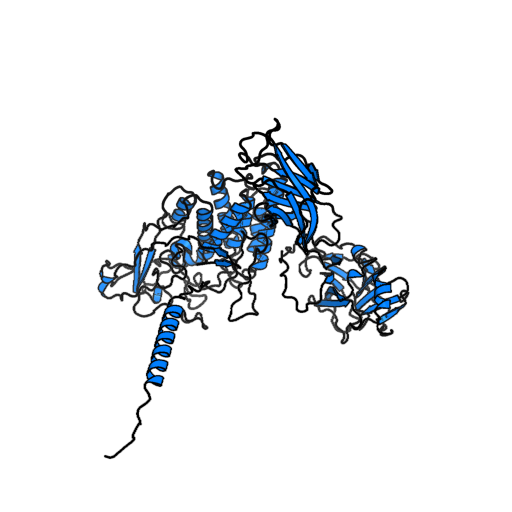A N 1
ATOM 1306 C CA . PRO A 1 172 ? 5.103 0.178 -30.162 1.00 84.94 172 PRO A CA 1
ATOM 1307 C C . PRO A 1 172 ? 5.819 1.062 -29.130 1.00 84.94 172 PRO A C 1
ATOM 1309 O O . PRO A 1 172 ? 6.914 1.550 -29.398 1.00 84.94 172 PRO A O 1
ATOM 1312 N N . PHE A 1 173 ? 5.205 1.278 -27.966 1.00 89.38 173 PHE A N 1
ATOM 1313 C CA . PHE A 1 173 ? 5.737 2.126 -26.899 1.00 89.38 173 PHE A CA 1
ATOM 1314 C C . PHE A 1 173 ? 6.358 1.333 -25.740 1.00 89.38 173 PHE A C 1
ATOM 1316 O O . PHE A 1 173 ? 6.717 1.942 -24.741 1.00 89.38 173 PHE A O 1
ATOM 1323 N N . GLY A 1 174 ? 6.516 0.010 -25.861 1.00 86.06 174 GLY A N 1
ATOM 1324 C CA . GLY A 1 174 ? 6.954 -0.844 -24.754 1.00 86.06 174 GLY A CA 1
ATOM 1325 C C . GLY A 1 174 ? 8.253 -0.381 -24.095 1.00 86.06 174 GLY A C 1
ATOM 1326 O O . GLY A 1 174 ? 8.255 -0.015 -22.928 1.00 86.06 174 GLY A O 1
ATOM 1327 N N . VAL A 1 175 ? 9.338 -0.278 -24.868 1.00 87.19 175 VAL A N 1
ATOM 1328 C CA . VAL A 1 175 ? 10.640 0.224 -24.376 1.00 87.19 175 VAL A CA 1
ATOM 1329 C C . VAL A 1 175 ? 10.516 1.619 -23.754 1.00 87.19 175 VAL A C 1
ATOM 1331 O O . VAL A 1 175 ? 11.150 1.912 -22.749 1.00 87.19 175 VAL A O 1
ATOM 1334 N N . PHE A 1 176 ? 9.676 2.479 -24.335 1.00 92.75 176 PHE A N 1
ATOM 1335 C CA . PHE A 1 176 ? 9.512 3.854 -23.871 1.00 92.75 176 PHE A CA 1
ATOM 1336 C C . PHE A 1 176 ? 8.924 3.932 -22.456 1.00 92.75 176 PHE A C 1
ATOM 1338 O O . PHE A 1 176 ? 9.277 4.856 -21.735 1.00 92.75 176 PHE A O 1
ATOM 1345 N N . PHE A 1 177 ? 8.067 2.992 -22.046 1.00 92.31 177 PHE A N 1
ATOM 1346 C CA . PHE A 1 177 ? 7.528 2.951 -20.681 1.00 92.31 177 PHE A CA 1
ATOM 1347 C C . PHE A 1 177 ? 8.297 2.015 -19.744 1.00 92.31 177 PHE A C 1
ATOM 1349 O O . PHE A 1 177 ? 8.359 2.320 -18.558 1.00 92.31 177 PHE A O 1
ATOM 1356 N N . HIS A 1 178 ? 8.904 0.945 -20.270 1.00 89.50 178 HIS A N 1
ATOM 1357 C CA . HIS A 1 178 ? 9.394 -0.175 -19.456 1.00 89.50 178 HIS A CA 1
ATOM 1358 C C . HIS A 1 178 ? 10.903 -0.343 -19.374 1.00 89.50 178 HIS A C 1
ATOM 1360 O O . HIS A 1 178 ? 11.409 -1.113 -18.566 1.00 89.50 178 HIS A O 1
ATOM 1366 N N . GLU A 1 179 ? 11.647 0.359 -20.220 1.00 90.44 179 GLU A N 1
ATOM 1367 C CA . GLU A 1 179 ? 13.098 0.397 -20.103 1.00 90.44 179 GLU A CA 1
ATOM 1368 C C . GLU A 1 179 ? 13.664 1.756 -20.544 1.00 90.44 179 GLU A C 1
ATOM 1370 O O . GLU A 1 179 ? 14.581 1.814 -21.369 1.00 90.44 179 GLU A O 1
ATOM 1375 N N . PRO A 1 180 ? 13.101 2.885 -20.061 1.00 94.19 180 PRO A N 1
ATOM 1376 C CA . PRO A 1 180 ? 13.447 4.183 -20.609 1.00 94.19 180 PRO A CA 1
ATOM 1377 C C . PRO A 1 180 ? 14.824 4.655 -20.144 1.00 94.19 180 PRO A C 1
ATOM 1379 O O . PRO A 1 180 ? 15.162 4.653 -18.951 1.00 94.19 180 PRO A O 1
ATOM 1382 N N . HIS A 1 181 ? 15.597 5.211 -21.070 1.00 94.75 181 HIS A N 1
ATOM 1383 C CA . HIS A 1 181 ? 16.746 6.039 -20.738 1.00 94.75 181 HIS A CA 1
ATOM 1384 C C . HIS A 1 181 ? 16.286 7.343 -20.068 1.00 94.75 181 HIS A C 1
ATOM 1386 O O . HIS A 1 181 ? 15.220 7.903 -20.341 1.00 94.75 181 HIS A O 1
ATOM 1392 N N . ASN A 1 182 ? 17.140 7.907 -19.208 1.00 95.50 182 ASN A N 1
ATOM 1393 C CA . ASN A 1 182 ? 16.896 9.223 -18.611 1.00 95.50 182 ASN A CA 1
ATOM 1394 C C . ASN A 1 182 ? 17.301 10.361 -19.566 1.00 95.50 182 ASN A C 1
ATOM 1396 O O . ASN A 1 182 ? 18.230 11.130 -19.297 1.00 95.50 182 ASN A O 1
ATOM 1400 N N . THR A 1 183 ? 16.606 10.457 -20.699 1.00 94.62 183 THR A N 1
ATOM 1401 C CA . THR A 1 183 ? 16.822 11.469 -21.741 1.00 94.62 183 THR A CA 1
ATOM 1402 C C . THR A 1 183 ? 15.568 12.324 -21.970 1.00 94.62 183 THR A C 1
ATOM 1404 O O . THR A 1 183 ? 14.465 11.936 -21.570 1.00 94.62 183 THR A O 1
ATOM 1407 N N . PRO A 1 184 ? 15.703 13.513 -22.600 1.00 94.88 184 PRO A N 1
ATOM 1408 C CA . PRO A 1 184 ? 14.577 14.408 -22.890 1.00 94.88 184 PRO A CA 1
ATOM 1409 C C . PRO A 1 184 ? 13.417 13.797 -23.689 1.00 94.88 184 PRO A C 1
ATOM 1411 O O . PRO A 1 184 ? 12.311 14.331 -23.612 1.00 94.88 184 PRO A O 1
ATOM 1414 N N . ASP A 1 185 ? 13.681 12.751 -24.471 1.00 92.12 185 ASP A N 1
ATOM 1415 C CA . ASP A 1 185 ? 12.771 12.083 -25.407 1.00 92.12 185 ASP A CA 1
ATOM 1416 C C . ASP A 1 185 ? 12.235 10.729 -24.910 1.00 92.12 185 ASP A C 1
ATOM 1418 O O . ASP A 1 185 ? 11.457 10.099 -25.622 1.00 92.12 185 ASP A O 1
ATOM 1422 N N . GLU A 1 186 ? 12.612 10.311 -23.696 1.00 95.12 186 GLU A N 1
ATOM 1423 C CA . GLU A 1 186 ? 12.156 9.079 -23.037 1.00 95.12 186 GLU A CA 1
ATOM 1424 C C . GLU A 1 186 ? 11.606 9.400 -21.634 1.00 95.12 186 GLU A C 1
ATOM 1426 O O . GLU A 1 186 ? 10.588 10.093 -21.527 1.00 95.12 186 GLU A O 1
ATOM 1431 N N . LEU A 1 187 ? 12.279 9.000 -20.546 1.00 97.38 187 LEU A N 1
ATOM 1432 C CA . LEU A 1 187 ? 11.764 9.170 -19.177 1.00 97.38 187 LEU A CA 1
ATOM 1433 C C . LEU A 1 187 ? 11.389 10.626 -18.838 1.00 97.38 187 LEU A C 1
ATOM 1435 O O . LEU A 1 187 ? 10.379 10.884 -18.179 1.00 97.38 187 LEU A O 1
ATOM 1439 N N . GLN A 1 188 ? 12.163 11.611 -19.311 1.00 97.56 188 GLN A N 1
ATOM 1440 C CA . GLN A 1 188 ? 11.866 13.023 -19.037 1.00 97.56 188 GLN A CA 1
ATOM 1441 C C . GLN A 1 188 ? 10.652 13.539 -19.824 1.00 97.56 188 GLN A C 1
ATOM 1443 O O . GLN A 1 188 ? 10.025 14.515 -19.399 1.00 97.56 188 GLN A O 1
ATOM 1448 N N . ALA A 1 189 ? 10.310 12.921 -20.960 1.00 97.94 189 ALA A N 1
ATOM 1449 C CA . ALA A 1 189 ? 9.080 13.230 -21.684 1.00 97.94 189 ALA A CA 1
ATOM 1450 C C . ALA A 1 189 ? 7.859 12.752 -20.884 1.00 97.94 189 ALA A C 1
ATOM 1452 O O . ALA A 1 189 ? 6.902 13.516 -20.723 1.00 97.94 189 ALA A O 1
ATOM 1453 N N . ILE A 1 190 ? 7.943 11.549 -20.301 1.00 98.31 190 ILE A N 1
ATOM 1454 C CA . ILE A 1 190 ? 6.917 10.999 -19.403 1.00 98.31 190 ILE A CA 1
ATOM 1455 C C . ILE A 1 190 ? 6.768 11.892 -18.166 1.00 98.31 190 ILE A C 1
ATOM 1457 O O . ILE A 1 190 ? 5.655 12.320 -17.867 1.00 98.31 190 ILE A O 1
ATOM 1461 N N . HIS A 1 191 ? 7.879 12.273 -17.520 1.00 98.31 191 HIS A N 1
ATOM 1462 C CA . HIS A 1 191 ? 7.882 13.214 -16.391 1.00 98.31 191 HIS A CA 1
ATOM 1463 C C . HIS A 1 191 ? 7.133 14.513 -16.723 1.00 98.31 191 HIS A C 1
ATOM 1465 O O . HIS A 1 191 ? 6.213 14.911 -16.010 1.00 98.31 191 HIS A O 1
ATOM 1471 N N . LYS A 1 192 ? 7.509 15.196 -17.815 1.00 98.06 192 LYS A N 1
ATOM 1472 C CA . LYS A 1 192 ? 6.914 16.493 -18.186 1.00 98.06 192 LYS A CA 1
ATOM 1473 C C . LYS A 1 192 ? 5.413 16.389 -18.437 1.00 98.06 192 LYS A C 1
ATOM 1475 O O . LYS A 1 192 ? 4.665 17.278 -18.026 1.00 98.06 192 LYS A O 1
ATOM 1480 N N . TRP A 1 193 ? 4.972 15.317 -19.086 1.00 98.25 193 TRP A N 1
ATOM 1481 C CA . TRP A 1 193 ? 3.554 15.054 -19.306 1.00 98.25 193 TRP A CA 1
ATOM 1482 C C . TRP A 1 193 ? 2.823 14.743 -17.992 1.00 98.25 193 TRP A C 1
ATOM 1484 O O . TRP A 1 193 ? 1.783 15.345 -17.706 1.00 98.25 193 TRP A O 1
ATOM 1494 N N . ALA A 1 194 ? 3.401 13.897 -17.139 1.00 98.12 194 ALA A N 1
ATOM 1495 C CA . ALA A 1 194 ? 2.849 13.552 -15.831 1.00 98.12 194 ALA A CA 1
ATOM 1496 C C . ALA A 1 194 ? 2.746 14.760 -14.889 1.00 98.12 194 ALA A C 1
ATOM 1498 O O . ALA A 1 194 ? 1.787 14.870 -14.131 1.00 98.12 194 ALA A O 1
ATOM 1499 N N . PHE A 1 195 ? 3.662 15.726 -14.990 1.00 97.81 195 PHE A N 1
ATOM 1500 C CA . PHE A 1 195 ? 3.616 16.992 -14.246 1.00 97.81 195 PHE A CA 1
ATOM 1501 C C . PHE A 1 195 ? 2.714 18.050 -14.914 1.00 97.81 195 PHE A C 1
ATOM 1503 O O . PHE A 1 195 ? 2.419 19.105 -14.334 1.00 97.81 195 PHE A O 1
ATOM 1510 N N . GLY A 1 196 ? 2.206 17.770 -16.118 1.00 96.94 196 GLY A N 1
ATOM 1511 C CA . GLY A 1 196 ? 1.372 18.680 -16.903 1.00 96.94 196 GLY A CA 1
ATOM 1512 C C . GLY A 1 196 ? 2.133 19.901 -17.426 1.00 96.94 196 GLY A C 1
ATOM 1513 O O . GLY A 1 196 ? 1.524 20.947 -17.657 1.00 96.94 196 GLY A O 1
ATOM 1514 N N . GLU A 1 197 ? 3.455 19.795 -17.572 1.00 97.00 197 GLU A N 1
ATOM 1515 C CA . GLU A 1 197 ? 4.291 20.784 -18.263 1.00 97.00 197 GLU A CA 1
ATOM 1516 C C . GLU A 1 197 ? 4.061 20.735 -19.778 1.00 97.00 197 GLU A C 1
ATOM 1518 O O . GLU A 1 197 ? 4.133 21.761 -20.461 1.00 97.00 197 GLU A O 1
ATOM 1523 N N . THR A 1 198 ? 3.735 19.550 -20.298 1.00 97.62 198 THR A N 1
ATOM 1524 C CA . THR A 1 198 ? 3.229 19.343 -21.656 1.00 97.62 198 THR A CA 1
ATOM 1525 C C . THR A 1 198 ? 1.794 18.828 -21.606 1.00 97.62 198 THR A C 1
ATOM 1527 O O . THR A 1 198 ? 1.391 18.149 -20.669 1.00 97.62 198 THR A O 1
ATOM 1530 N N . SER A 1 199 ? 0.996 19.186 -22.614 1.00 95.50 199 SER A N 1
ATOM 1531 C CA . SER A 1 199 ? -0.381 18.683 -22.759 1.00 95.50 199 SER A CA 1
ATOM 1532 C C . SER A 1 199 ? -0.442 17.346 -23.490 1.00 95.50 199 SER A C 1
ATOM 1534 O O . SER A 1 199 ? -1.352 16.563 -23.245 1.00 95.50 199 SER A O 1
ATOM 1536 N N . ASP A 1 200 ? 0.539 17.091 -24.355 1.00 95.50 200 ASP A N 1
ATOM 1537 C CA . ASP A 1 200 ? 0.687 15.860 -25.116 1.00 95.50 200 ASP A CA 1
ATOM 1538 C C . ASP A 1 200 ? 1.932 15.101 -24.637 1.00 95.50 200 ASP A C 1
ATOM 1540 O O . ASP A 1 200 ? 2.941 15.715 -24.263 1.00 95.50 200 ASP A O 1
ATOM 1544 N N . LEU A 1 201 ? 1.853 13.771 -24.687 1.00 97.19 201 LEU A N 1
ATOM 1545 C CA . LEU A 1 201 ? 2.991 12.872 -24.536 1.00 97.19 201 LEU A CA 1
ATOM 1546 C C . LEU A 1 201 ? 3.527 12.513 -25.925 1.00 97.19 201 LEU A C 1
ATOM 1548 O O . LEU A 1 201 ? 2.769 12.120 -26.815 1.00 97.19 201 LEU A O 1
ATOM 1552 N N . THR A 1 202 ? 4.833 12.658 -26.114 1.00 95.62 202 THR A N 1
ATOM 1553 C CA . THR A 1 202 ? 5.532 12.251 -27.336 1.00 95.62 202 THR A CA 1
ATOM 1554 C C . THR A 1 202 ? 6.593 11.226 -26.990 1.00 95.62 202 THR A C 1
ATOM 1556 O O . THR A 1 202 ? 7.353 11.443 -26.050 1.00 95.62 202 THR A O 1
ATOM 1559 N N . ALA A 1 203 ? 6.652 10.153 -27.766 1.00 94.25 203 ALA A N 1
ATOM 1560 C CA . ALA A 1 203 ? 7.522 9.017 -27.536 1.00 94.25 203 ALA A CA 1
ATOM 1561 C C . ALA A 1 203 ? 8.469 8.765 -28.708 1.00 94.25 203 ALA A C 1
ATOM 1563 O O . ALA A 1 203 ? 8.217 9.141 -29.861 1.00 94.25 203 ALA A O 1
ATOM 1564 N N . LYS A 1 204 ? 9.554 8.069 -28.385 1.00 91.06 204 LYS A N 1
ATOM 1565 C CA . LYS A 1 204 ? 10.413 7.378 -29.337 1.00 91.06 204 LYS A CA 1
ATOM 1566 C C . LYS A 1 204 ? 9.888 5.954 -29.533 1.00 91.06 204 LYS A C 1
ATOM 1568 O O . LYS A 1 204 ? 9.575 5.264 -28.571 1.00 91.06 204 LYS A O 1
ATOM 1573 N N . VAL A 1 205 ? 9.762 5.529 -30.787 1.00 90.50 205 VAL A N 1
ATOM 1574 C CA . VAL A 1 205 ? 9.184 4.234 -31.181 1.00 90.50 205 VAL A CA 1
ATOM 1575 C C . VAL A 1 205 ? 10.168 3.518 -32.080 1.00 90.50 205 VAL A C 1
ATOM 1577 O O . VAL A 1 205 ? 10.553 4.067 -33.111 1.00 90.50 205 VAL A O 1
ATOM 1580 N N . THR A 1 206 ? 10.541 2.291 -31.732 1.00 89.56 206 THR A N 1
ATOM 1581 C CA . THR A 1 206 ? 11.423 1.464 -32.561 1.00 89.56 206 THR A CA 1
ATOM 1582 C C . THR A 1 206 ? 10.649 0.289 -33.145 1.00 89.56 206 THR A C 1
ATOM 1584 O O . THR A 1 206 ? 9.912 -0.391 -32.442 1.00 89.56 206 THR A O 1
ATOM 1587 N N . PHE A 1 207 ? 10.821 0.055 -34.446 1.00 89.06 207 PHE A N 1
ATOM 1588 C CA . PHE A 1 207 ? 10.293 -1.100 -35.164 1.00 89.06 207 PHE A CA 1
ATOM 1589 C C . PHE A 1 207 ? 11.440 -2.014 -35.591 1.00 89.06 207 PHE A C 1
ATOM 1591 O O . PHE A 1 207 ? 12.410 -1.545 -36.196 1.00 89.06 207 PHE A O 1
ATOM 1598 N N . GLY A 1 208 ? 11.311 -3.311 -35.316 1.00 88.31 208 GLY A N 1
ATOM 1599 C CA . GLY A 1 208 ? 12.240 -4.349 -35.771 1.00 88.31 208 GLY A CA 1
ATOM 1600 C C . GLY A 1 208 ? 11.672 -5.164 -36.934 1.00 88.31 208 GLY A C 1
ATOM 1601 O O . GLY A 1 208 ? 10.490 -5.508 -36.922 1.00 88.31 208 GLY A O 1
ATOM 1602 N N . TYR A 1 209 ? 12.510 -5.493 -37.923 1.00 86.75 209 TYR A N 1
ATOM 1603 C CA . TYR A 1 209 ? 12.148 -6.316 -39.083 1.00 86.75 209 TYR A CA 1
ATOM 1604 C C . TYR A 1 209 ? 13.068 -7.534 -39.242 1.00 86.75 209 TYR A C 1
ATOM 1606 O O . TYR A 1 209 ? 14.299 -7.405 -39.301 1.00 86.75 209 TYR A O 1
ATOM 1614 N N . SER A 1 210 ? 12.470 -8.720 -39.391 1.00 76.88 210 SER A N 1
ATOM 1615 C CA . SER A 1 210 ? 13.200 -9.980 -39.595 1.00 76.88 210 SER A CA 1
ATOM 1616 C C . SER A 1 210 ? 12.570 -10.878 -40.661 1.00 76.88 210 SER A C 1
ATOM 1618 O O . SER A 1 210 ? 11.399 -10.753 -41.001 1.00 76.88 210 SER A O 1
ATOM 1620 N N . SER A 1 211 ? 13.363 -11.811 -41.192 1.00 63.84 211 SER A N 1
ATOM 1621 C CA . SER A 1 211 ? 12.926 -12.858 -42.130 1.00 63.84 211 SER A CA 1
ATOM 1622 C C . SER A 1 211 ? 12.935 -14.270 -41.529 1.00 63.84 211 SER A C 1
ATOM 1624 O O . SER A 1 211 ? 12.423 -15.196 -42.159 1.00 63.84 211 SER A O 1
ATOM 1626 N N . THR A 1 212 ? 13.523 -14.451 -40.341 1.00 53.78 212 THR A N 1
ATOM 1627 C CA . THR A 1 212 ? 13.905 -15.769 -39.804 1.00 53.78 212 THR A CA 1
ATOM 1628 C C . THR A 1 212 ? 13.103 -16.225 -38.590 1.00 53.78 212 THR A C 1
ATOM 1630 O O . THR A 1 212 ? 13.129 -17.418 -38.296 1.00 53.78 212 THR A O 1
ATOM 1633 N N . VAL A 1 213 ? 12.368 -15.342 -37.906 1.00 52.88 213 VAL A N 1
ATOM 1634 C CA . VAL A 1 213 ? 11.642 -15.706 -36.680 1.00 52.88 213 VAL A CA 1
ATOM 1635 C C . VAL A 1 213 ? 10.316 -14.942 -36.615 1.00 52.88 213 VAL A C 1
ATOM 1637 O O . VAL A 1 213 ? 10.337 -13.721 -36.463 1.00 52.88 213 VAL A O 1
ATOM 1640 N N . PRO A 1 214 ? 9.147 -15.597 -36.720 1.00 49.50 214 PRO A N 1
ATOM 1641 C CA . PRO A 1 214 ? 7.971 -15.042 -36.076 1.00 49.50 214 PRO A CA 1
ATOM 1642 C C . PRO A 1 214 ? 8.229 -15.158 -34.569 1.00 49.50 214 PRO A C 1
ATOM 1644 O O . PRO A 1 214 ? 8.500 -16.254 -34.083 1.00 49.50 214 PRO A O 1
ATOM 1647 N N . PHE A 1 215 ? 8.225 -14.041 -33.841 1.00 49.53 215 PHE A N 1
ATOM 1648 C CA . PHE A 1 215 ? 8.211 -14.050 -32.376 1.00 49.53 215 PHE A CA 1
ATOM 1649 C C . PHE A 1 215 ? 6.916 -14.767 -31.948 1.00 49.53 215 PHE A C 1
ATOM 1651 O O . PHE A 1 215 ? 5.857 -14.156 -31.846 1.00 49.53 215 PHE A O 1
ATOM 1658 N N . THR A 1 216 ? 6.949 -16.096 -31.850 1.00 43.16 216 THR A N 1
ATOM 1659 C CA . THR A 1 216 ? 5.816 -16.914 -31.415 1.00 43.16 216 THR A CA 1
ATOM 1660 C C . THR A 1 216 ? 6.096 -17.375 -30.004 1.00 43.16 216 THR A C 1
ATOM 1662 O O . THR A 1 216 ? 7.013 -18.165 -29.784 1.00 43.16 216 THR A O 1
ATOM 1665 N N . TRP A 1 217 ? 5.282 -16.898 -29.071 1.00 42.62 217 TRP A N 1
ATOM 1666 C CA . TRP A 1 217 ? 5.134 -17.500 -27.758 1.00 42.62 217 TRP A CA 1
ATOM 1667 C C . TRP A 1 217 ? 4.649 -18.944 -27.934 1.00 42.62 217 TRP A C 1
ATOM 1669 O O . TRP A 1 217 ? 3.532 -19.167 -28.399 1.00 42.62 217 TRP A O 1
ATOM 1679 N N . GLU A 1 218 ? 5.474 -19.936 -27.596 1.00 39.03 218 GLU A N 1
ATOM 1680 C CA . GLU A 1 218 ? 4.952 -21.255 -27.230 1.00 39.03 218 GLU A CA 1
ATOM 1681 C C . GLU A 1 218 ? 5.069 -21.423 -25.707 1.00 39.03 218 GLU A C 1
ATOM 1683 O O . GLU A 1 218 ? 6.177 -21.289 -25.185 1.00 39.03 218 GLU A O 1
ATOM 1688 N N . PRO A 1 219 ? 3.977 -21.736 -24.975 1.00 37.97 219 PRO A N 1
ATOM 1689 C CA . PRO A 1 219 ? 3.932 -21.652 -23.507 1.00 37.97 219 PRO A CA 1
ATOM 1690 C C . PRO A 1 219 ? 4.597 -22.830 -22.773 1.00 37.97 219 PRO A C 1
ATOM 1692 O O . PRO A 1 219 ? 4.236 -23.143 -21.643 1.00 37.97 219 PRO A O 1
ATOM 1695 N N . LEU A 1 220 ? 5.521 -23.562 -23.397 1.00 33.75 220 LEU A N 1
ATOM 1696 C CA . LEU A 1 220 ? 6.061 -24.791 -22.813 1.00 33.75 220 LEU A CA 1
ATOM 1697 C C . LEU A 1 220 ? 7.586 -24.842 -22.917 1.00 33.75 220 LEU A C 1
ATOM 1699 O O . LEU A 1 220 ? 8.154 -25.276 -23.913 1.00 33.75 220 LEU A O 1
ATOM 1703 N N . TYR A 1 221 ? 8.218 -24.471 -21.802 1.00 35.69 221 TYR A N 1
ATOM 1704 C CA . TYR A 1 221 ? 9.531 -24.937 -21.356 1.00 35.69 221 TYR A CA 1
ATOM 1705 C C . TYR A 1 221 ? 10.686 -24.766 -22.352 1.00 35.69 221 TYR A C 1
ATOM 1707 O O . TYR A 1 221 ? 11.109 -25.698 -23.032 1.00 35.69 221 TYR A O 1
ATOM 1715 N N . THR A 1 222 ? 11.275 -23.574 -22.368 1.00 34.66 222 THR A N 1
ATOM 1716 C CA . THR A 1 222 ? 12.680 -23.296 -22.003 1.00 34.66 222 THR A CA 1
ATOM 1717 C C . THR A 1 222 ? 13.037 -21.913 -22.544 1.00 34.66 222 THR A C 1
ATOM 1719 O O . THR A 1 222 ? 12.861 -21.639 -23.728 1.00 34.66 222 THR A O 1
ATOM 1722 N N . VAL A 1 223 ? 13.651 -21.077 -21.706 1.00 42.22 223 VAL A N 1
ATOM 1723 C CA . VAL A 1 223 ? 14.290 -19.783 -22.045 1.00 42.22 223 VAL A CA 1
ATOM 1724 C C . VAL A 1 223 ? 15.354 -19.905 -23.167 1.00 42.22 223 VAL A C 1
ATOM 1726 O O . VAL A 1 223 ? 15.996 -18.941 -23.559 1.00 42.22 223 VAL A O 1
ATOM 1729 N N . ALA A 1 224 ? 15.555 -21.107 -23.715 1.00 36.22 224 ALA A N 1
ATOM 1730 C CA . ALA A 1 224 ? 16.527 -21.451 -24.739 1.00 36.22 224 ALA A CA 1
ATOM 1731 C C . ALA A 1 224 ? 16.103 -21.094 -26.179 1.00 36.22 224 ALA A C 1
ATOM 1733 O O . ALA A 1 224 ? 16.949 -21.171 -27.067 1.00 36.22 224 ALA A O 1
ATOM 1734 N N . ASN A 1 225 ? 14.840 -20.716 -26.432 1.00 42.47 225 ASN A N 1
ATOM 1735 C CA . ASN A 1 225 ? 14.337 -20.479 -27.798 1.00 42.47 225 ASN A CA 1
ATOM 1736 C C . ASN A 1 225 ? 13.857 -19.046 -28.093 1.00 42.47 225 ASN A C 1
ATOM 1738 O O . ASN A 1 225 ? 13.492 -18.775 -29.239 1.00 42.47 225 ASN A O 1
ATOM 1742 N N . VAL A 1 226 ? 13.890 -18.113 -27.133 1.00 52.78 226 VAL A N 1
ATOM 1743 C CA . VAL A 1 226 ? 13.714 -16.688 -27.463 1.00 52.78 226 VAL A CA 1
ATOM 1744 C C . VAL A 1 226 ? 15.019 -16.227 -28.099 1.00 52.78 226 VAL A C 1
ATOM 1746 O O . VAL A 1 226 ? 16.051 -16.132 -27.435 1.00 52.78 226 VAL A O 1
ATOM 1749 N N . ALA A 1 227 ? 15.020 -16.026 -29.414 1.00 58.69 227 ALA A N 1
ATOM 1750 C CA . ALA A 1 227 ? 16.199 -15.511 -30.092 1.00 58.69 227 ALA A CA 1
ATOM 1751 C C . ALA A 1 227 ? 16.504 -14.100 -29.561 1.00 58.69 227 ALA A C 1
ATOM 1753 O O . ALA A 1 227 ? 15.593 -13.288 -29.408 1.00 58.69 227 ALA A O 1
ATOM 1754 N N . ASN A 1 228 ? 17.778 -13.809 -29.280 1.00 76.12 228 ASN A N 1
ATOM 1755 C CA . ASN A 1 228 ? 18.215 -12.462 -28.925 1.00 76.12 228 ASN A CA 1
ATOM 1756 C C . ASN A 1 228 ? 17.737 -11.488 -30.019 1.00 76.12 228 ASN A C 1
ATOM 1758 O O . ASN A 1 228 ? 18.073 -11.668 -31.192 1.00 76.12 228 ASN A O 1
ATOM 1762 N N . VAL A 1 229 ? 16.922 -10.491 -29.647 1.00 79.31 229 VAL A N 1
ATOM 1763 C CA . VAL A 1 229 ? 16.227 -9.612 -30.604 1.00 79.31 229 VAL A CA 1
ATOM 1764 C C . VAL A 1 229 ? 17.202 -8.884 -31.531 1.00 79.31 229 VAL A C 1
ATOM 1766 O O . VAL A 1 229 ? 16.893 -8.693 -32.709 1.00 79.31 229 VAL A O 1
ATOM 1769 N N . TYR A 1 230 ? 18.399 -8.557 -31.041 1.00 83.62 230 TYR A N 1
ATOM 1770 C CA . TYR A 1 230 ? 19.446 -7.883 -31.805 1.00 83.62 230 TYR A CA 1
ATOM 1771 C C . TYR A 1 230 ? 20.128 -8.815 -32.813 1.00 83.62 230 TYR A C 1
ATOM 1773 O O . TYR A 1 230 ? 20.483 -8.378 -33.903 1.00 83.62 230 TYR A O 1
ATOM 1781 N N . GLU A 1 231 ? 20.275 -10.102 -32.484 1.00 79.75 231 GLU A N 1
ATOM 1782 C CA . GLU A 1 231 ? 20.824 -11.115 -33.399 1.00 79.75 231 GLU A CA 1
ATOM 1783 C C . GLU A 1 231 ? 19.775 -11.577 -34.431 1.00 79.75 231 GLU A C 1
ATOM 1785 O O . GLU A 1 231 ? 20.106 -11.914 -35.569 1.00 79.75 231 GLU A O 1
ATOM 1790 N N . ALA A 1 232 ? 18.498 -11.598 -34.039 1.00 76.69 232 ALA A N 1
ATOM 1791 C CA . ALA A 1 232 ? 17.394 -12.077 -34.867 1.00 76.69 232 ALA A CA 1
ATOM 1792 C C . ALA A 1 232 ? 16.851 -11.023 -35.845 1.00 76.69 232 ALA A C 1
ATOM 1794 O O . ALA A 1 232 ? 16.162 -11.381 -36.805 1.00 76.69 232 ALA A O 1
ATOM 1795 N N . THR A 1 233 ? 17.130 -9.740 -35.613 1.00 81.75 233 THR A N 1
ATOM 1796 C CA . THR A 1 233 ? 16.549 -8.625 -36.369 1.00 81.75 233 THR A CA 1
ATOM 1797 C C . THR A 1 233 ? 17.595 -7.972 -37.264 1.00 81.75 233 THR A C 1
ATOM 1799 O O . THR A 1 233 ? 18.608 -7.462 -36.802 1.00 81.75 233 THR A O 1
ATOM 1802 N N . SER A 1 234 ? 17.334 -7.958 -38.572 1.00 80.38 234 SER A N 1
ATOM 1803 C CA . SER A 1 234 ? 18.270 -7.437 -39.581 1.00 80.38 234 SER A CA 1
ATOM 1804 C C . SER A 1 234 ? 18.154 -5.931 -39.834 1.00 80.38 234 SER A C 1
ATOM 1806 O O . SER A 1 234 ? 18.992 -5.351 -40.521 1.00 80.38 234 SER A O 1
ATOM 1808 N N . CYS A 1 235 ? 17.075 -5.310 -39.362 1.00 88.50 235 CYS A N 1
ATOM 1809 C CA . CYS A 1 235 ? 16.774 -3.908 -39.605 1.00 88.50 235 CYS A CA 1
ATOM 1810 C C . CYS A 1 235 ? 15.945 -3.348 -38.449 1.00 88.50 235 CYS A C 1
ATOM 1812 O O . CYS A 1 235 ? 14.862 -3.860 -38.167 1.00 88.50 235 CYS A O 1
ATOM 1814 N N . PHE A 1 236 ? 16.437 -2.280 -37.830 1.00 91.38 236 PHE A N 1
ATOM 1815 C CA . PHE A 1 236 ? 15.702 -1.453 -36.884 1.00 91.38 236 PHE A CA 1
ATOM 1816 C C . PHE A 1 236 ? 15.464 -0.063 -37.461 1.00 91.38 236 PHE A C 1
ATOM 1818 O O . PHE A 1 236 ? 16.338 0.537 -38.094 1.00 91.38 236 PHE A O 1
ATOM 1825 N N . TYR A 1 237 ? 14.268 0.457 -37.217 1.00 91.75 237 TYR A N 1
ATOM 1826 C CA . TYR A 1 237 ? 13.879 1.805 -37.599 1.00 91.75 237 TYR A CA 1
ATOM 1827 C C . TYR A 1 237 ? 13.196 2.503 -36.430 1.00 91.75 237 TYR A C 1
ATOM 1829 O O . TYR A 1 237 ? 12.180 2.024 -35.931 1.00 91.75 237 TYR A O 1
ATOM 1837 N N . THR A 1 238 ? 13.735 3.651 -36.030 1.00 91.38 238 THR A N 1
ATOM 1838 C CA . THR A 1 238 ? 13.224 4.443 -34.911 1.00 91.38 238 THR A CA 1
ATOM 1839 C C . THR A 1 238 ? 12.575 5.728 -35.420 1.00 91.38 238 THR A C 1
ATOM 1841 O O . THR A 1 238 ? 13.172 6.473 -36.201 1.00 91.38 238 THR A O 1
ATOM 1844 N N . GLN A 1 239 ? 11.359 5.998 -34.955 1.00 91.00 239 GLN A N 1
ATOM 1845 C CA . GLN A 1 239 ? 10.668 7.278 -35.083 1.00 91.00 239 GLN A CA 1
ATOM 1846 C C . GLN A 1 239 ? 10.775 8.046 -33.765 1.00 91.00 239 GLN A C 1
ATOM 1848 O O . GLN A 1 239 ? 10.613 7.466 -32.696 1.00 91.00 239 GLN A O 1
ATOM 1853 N N . THR A 1 240 ? 11.018 9.350 -33.841 1.00 91.19 240 THR A N 1
ATOM 1854 C CA . THR A 1 240 ? 10.992 10.261 -32.688 1.00 91.19 240 THR A CA 1
ATOM 1855 C C . THR A 1 240 ? 9.771 11.171 -32.771 1.00 91.19 240 THR A C 1
ATOM 1857 O O . THR A 1 240 ? 9.158 11.294 -33.834 1.00 91.19 240 THR A O 1
ATOM 1860 N N . ASP A 1 241 ? 9.426 11.820 -31.657 1.00 91.50 241 ASP A N 1
ATOM 1861 C CA . ASP A 1 241 ? 8.320 12.786 -31.568 1.00 91.50 241 ASP A CA 1
ATOM 1862 C C . ASP A 1 241 ? 6.948 12.201 -31.965 1.00 91.50 241 ASP A C 1
ATOM 1864 O O . ASP A 1 241 ? 6.061 12.906 -32.460 1.00 91.50 241 ASP A O 1
ATOM 1868 N N . VAL A 1 242 ? 6.754 10.895 -31.756 1.00 94.75 242 VAL A N 1
ATOM 1869 C CA . VAL A 1 242 ? 5.488 10.218 -32.048 1.00 94.75 242 VAL A CA 1
ATOM 1870 C C . VAL A 1 242 ? 4.497 10.550 -30.943 1.00 94.75 242 VAL A C 1
ATOM 1872 O O . VAL A 1 242 ? 4.721 10.214 -29.785 1.00 94.75 242 VAL A O 1
ATOM 1875 N N . LYS A 1 243 ? 3.383 11.199 -31.283 1.00 94.62 243 LYS A N 1
ATOM 1876 C CA . LYS A 1 243 ? 2.321 11.477 -30.311 1.00 94.62 243 LYS A CA 1
ATOM 1877 C C . LYS A 1 243 ? 1.720 10.167 -29.788 1.00 94.62 243 LYS A C 1
ATOM 1879 O O . LYS A 1 243 ? 1.227 9.368 -30.583 1.00 94.62 243 LYS A O 1
ATOM 1884 N N . VAL A 1 244 ? 1.733 9.992 -28.470 1.00 94.19 244 VAL A N 1
ATOM 1885 C CA . VAL A 1 244 ? 1.055 8.890 -27.780 1.00 94.19 244 VAL A CA 1
ATOM 1886 C C . VAL A 1 244 ? -0.417 9.259 -27.614 1.00 94.19 244 VAL A C 1
ATOM 1888 O O . VAL A 1 244 ? -0.748 10.364 -27.178 1.00 94.19 244 VAL A O 1
ATOM 1891 N N . ASP A 1 245 ? -1.307 8.347 -27.987 1.00 92.50 245 ASP A N 1
ATOM 1892 C CA . ASP A 1 245 ? -2.734 8.465 -27.704 1.00 92.50 245 ASP A CA 1
ATOM 1893 C C . ASP A 1 245 ? -2.988 7.990 -26.267 1.00 92.50 245 ASP A C 1
ATOM 1895 O O . ASP A 1 245 ? -3.079 6.796 -26.001 1.00 92.50 245 ASP A O 1
ATOM 1899 N N . THR A 1 246 ? -3.030 8.930 -25.318 1.00 92.31 246 THR A N 1
ATOM 1900 C CA . THR A 1 246 ? -3.168 8.628 -23.882 1.00 92.31 246 THR A CA 1
ATOM 1901 C C . THR A 1 246 ? -4.615 8.348 -23.460 1.00 92.31 246 THR A C 1
ATOM 1903 O O . THR A 1 246 ? -4.910 8.278 -22.265 1.00 92.31 246 THR A O 1
ATOM 1906 N N . GLY A 1 247 ? -5.538 8.215 -24.420 1.00 89.81 247 GLY A N 1
ATOM 1907 C CA . GLY A 1 247 ? -6.952 7.971 -24.162 1.00 89.81 247 GLY A CA 1
ATOM 1908 C C . GLY A 1 247 ? -7.568 9.041 -23.255 1.00 89.81 247 GLY A C 1
ATOM 1909 O O . GLY A 1 247 ? -7.544 10.235 -23.556 1.00 89.81 247 GLY A O 1
ATOM 1910 N N . ASN A 1 248 ? -8.134 8.609 -22.128 1.00 88.81 248 ASN A N 1
ATOM 1911 C CA . ASN A 1 248 ? -8.723 9.475 -21.103 1.00 88.81 248 ASN A CA 1
ATOM 1912 C C . ASN A 1 248 ? -7.734 9.903 -19.999 1.00 88.81 248 ASN A C 1
ATOM 1914 O O . ASN A 1 248 ? -8.115 10.709 -19.146 1.00 88.81 248 ASN A O 1
ATOM 1918 N N . VAL A 1 249 ? -6.482 9.428 -20.015 1.00 92.94 249 VAL A N 1
ATOM 1919 C CA . VAL A 1 249 ? -5.472 9.835 -19.030 1.00 92.94 249 VAL A CA 1
ATOM 1920 C C . VAL A 1 249 ? -5.002 11.255 -19.340 1.00 92.94 249 VAL A C 1
ATOM 1922 O O . VAL A 1 249 ? -4.380 11.527 -20.372 1.00 92.94 249 VAL A O 1
ATOM 1925 N N . ALA A 1 250 ? -5.322 12.183 -18.439 1.00 94.56 250 ALA A N 1
ATOM 1926 C CA . ALA A 1 250 ? -5.011 13.596 -18.605 1.00 94.56 250 ALA A CA 1
ATOM 1927 C C . ALA A 1 250 ? -3.579 13.922 -18.155 1.00 94.56 250 ALA A C 1
ATOM 1929 O O . ALA A 1 250 ? -3.129 13.472 -17.103 1.00 94.56 250 ALA A O 1
ATOM 1930 N N . ALA A 1 251 ? -2.886 14.787 -18.899 1.00 96.88 251 ALA A N 1
ATOM 1931 C CA . ALA A 1 251 ? -1.599 15.329 -18.469 1.00 96.88 251 ALA A CA 1
ATOM 1932 C C . ALA A 1 251 ? -1.725 16.050 -17.113 1.00 96.88 251 ALA A C 1
ATOM 1934 O O . ALA A 1 251 ? -2.672 16.811 -16.887 1.00 96.88 251 ALA A O 1
ATOM 1935 N N . GLY A 1 252 ? -0.762 15.850 -16.211 1.00 96.44 252 GLY A N 1
ATOM 1936 C CA . GLY A 1 252 ? -0.797 16.453 -14.876 1.00 96.44 252 GLY A CA 1
ATOM 1937 C C . GLY A 1 252 ? -1.703 15.756 -13.858 1.00 96.44 252 GLY A C 1
ATOM 1938 O O . GLY A 1 252 ? -1.843 16.293 -12.759 1.00 96.44 252 GLY A O 1
ATOM 1939 N N . SER A 1 253 ? -2.346 14.639 -14.210 1.00 96.19 253 SER A N 1
ATOM 1940 C CA . SER A 1 253 ? -3.243 13.871 -13.330 1.00 96.19 253 SER A CA 1
ATOM 1941 C C . SER A 1 253 ? -2.489 12.910 -12.399 1.00 96.19 253 SER A C 1
ATOM 1943 O O . SER A 1 253 ? -1.284 12.709 -12.558 1.00 96.19 253 SER A O 1
ATOM 1945 N N . ILE A 1 254 ? -3.191 12.329 -11.419 1.00 95.56 254 ILE A N 1
ATOM 1946 C CA . ILE A 1 254 ? -2.633 11.301 -10.523 1.00 95.56 254 ILE A CA 1
ATOM 1947 C C . ILE A 1 254 ? -2.362 10.007 -11.301 1.00 95.56 254 ILE A C 1
ATOM 1949 O O . ILE A 1 254 ? -1.354 9.344 -11.081 1.00 95.56 254 ILE A O 1
ATOM 1953 N N . GLU A 1 255 ? -3.220 9.698 -12.265 1.00 94.50 255 GLU A N 1
ATOM 1954 C CA . GLU A 1 255 ? -3.104 8.575 -13.187 1.00 94.50 255 GLU A CA 1
ATOM 1955 C C . GLU A 1 255 ? -1.826 8.683 -14.032 1.00 94.50 255 GLU A C 1
ATOM 1957 O O . GLU A 1 255 ? -1.039 7.742 -14.113 1.00 94.50 255 GLU A O 1
ATOM 1962 N N . ALA A 1 256 ? -1.568 9.869 -14.597 1.00 96.50 256 ALA A N 1
ATOM 1963 C CA . ALA A 1 256 ? -0.344 10.139 -15.348 1.00 96.50 256 ALA A CA 1
ATOM 1964 C C . ALA A 1 256 ? 0.913 10.065 -14.461 1.00 96.50 256 ALA A C 1
ATOM 1966 O O . ALA A 1 256 ? 1.964 9.615 -14.918 1.00 96.50 256 ALA A O 1
ATOM 1967 N N . LEU A 1 257 ? 0.807 10.485 -13.194 1.00 97.69 257 LEU A N 1
ATOM 1968 C CA . LEU A 1 257 ? 1.884 10.336 -12.217 1.00 97.69 257 LEU A CA 1
ATOM 1969 C C . LEU A 1 257 ? 2.164 8.860 -11.901 1.00 97.69 257 LEU A C 1
ATOM 1971 O O . LEU A 1 257 ? 3.331 8.489 -11.882 1.00 97.69 257 LEU A O 1
ATOM 1975 N N . GLY A 1 258 ? 1.137 8.027 -11.708 1.00 95.19 258 GLY A N 1
ATOM 1976 C CA . GLY A 1 258 ? 1.300 6.582 -11.495 1.00 95.19 258 GLY A CA 1
ATOM 1977 C C . GLY A 1 258 ? 2.095 5.918 -12.624 1.00 95.19 258 GLY A C 1
ATOM 1978 O O . GLY A 1 258 ? 3.081 5.237 -12.360 1.00 95.19 258 GLY A O 1
ATOM 1979 N N . ILE A 1 259 ? 1.753 6.236 -13.879 1.00 94.88 259 ILE A N 1
ATOM 1980 C CA . ILE A 1 259 ? 2.474 5.748 -15.071 1.00 94.88 259 ILE A CA 1
ATOM 1981 C C . ILE A 1 259 ? 3.927 6.244 -15.107 1.00 94.88 259 ILE A C 1
ATOM 1983 O O . ILE A 1 259 ? 4.841 5.507 -15.466 1.00 94.88 259 ILE A O 1
ATOM 1987 N N . TYR A 1 260 ? 4.174 7.500 -14.727 1.00 97.50 260 TYR A N 1
ATOM 1988 C CA . TYR A 1 260 ? 5.540 8.020 -14.651 1.00 97.50 260 TYR A CA 1
ATOM 1989 C C . TYR A 1 260 ? 6.373 7.342 -13.561 1.00 97.50 260 TYR A C 1
ATOM 1991 O O . TYR A 1 260 ? 7.547 7.060 -13.784 1.00 97.50 260 TYR A O 1
ATOM 1999 N N . LEU A 1 261 ? 5.797 7.105 -12.384 1.00 97.00 261 LEU A N 1
ATOM 2000 C CA . LEU A 1 261 ? 6.512 6.492 -11.266 1.00 97.00 261 LEU A CA 1
ATOM 2001 C C . LEU A 1 261 ? 6.866 5.036 -11.554 1.00 97.00 261 LEU A C 1
ATOM 2003 O O . LEU A 1 261 ? 7.953 4.613 -11.172 1.00 97.00 261 LEU A O 1
ATOM 2007 N N . HIS A 1 262 ? 6.004 4.331 -12.290 1.00 93.56 262 HIS A N 1
ATOM 2008 C CA . HIS A 1 262 ? 6.328 3.041 -12.888 1.00 93.56 262 HIS A CA 1
ATOM 2009 C C . HIS A 1 262 ? 7.560 3.135 -13.782 1.00 93.56 262 HIS A C 1
ATOM 2011 O O . HIS A 1 262 ? 8.575 2.521 -13.490 1.00 93.56 262 HIS A O 1
ATOM 2017 N N . ALA A 1 263 ? 7.508 3.979 -14.817 1.00 95.12 263 ALA A N 1
ATOM 2018 C CA . ALA A 1 263 ? 8.607 4.138 -15.770 1.00 95.12 263 ALA A CA 1
ATOM 2019 C C . ALA A 1 263 ? 9.917 4.602 -15.101 1.00 95.12 263 ALA A C 1
ATOM 2021 O O . ALA A 1 263 ? 11.018 4.268 -15.540 1.00 95.12 263 ALA A O 1
ATOM 2022 N N . LEU A 1 264 ? 9.814 5.389 -14.025 1.00 96.50 264 LEU A N 1
ATOM 2023 C CA . LEU A 1 264 ? 10.945 5.777 -13.185 1.00 96.50 264 LEU A CA 1
ATOM 2024 C C . LEU A 1 264 ? 11.498 4.584 -12.399 1.00 96.50 264 LEU A C 1
ATOM 2026 O O . LEU A 1 264 ? 12.716 4.457 -12.288 1.00 96.50 264 LEU A O 1
ATOM 2030 N N . GLY A 1 265 ? 10.626 3.740 -11.852 1.00 92.75 265 GLY A N 1
ATOM 2031 C CA . GLY A 1 265 ? 10.993 2.462 -11.253 1.00 92.75 265 GLY A CA 1
ATOM 2032 C C . GLY A 1 265 ? 11.759 1.585 -12.239 1.00 92.75 265 GLY A C 1
ATOM 2033 O O . GLY A 1 265 ? 12.910 1.245 -11.959 1.00 92.75 265 GLY A O 1
ATOM 2034 N N . ASP A 1 266 ? 11.182 1.377 -13.423 1.00 90.75 266 ASP A N 1
ATOM 2035 C CA . ASP A 1 266 ? 11.736 0.582 -14.521 1.00 90.75 266 ASP A CA 1
ATOM 2036 C C . ASP A 1 266 ? 13.104 1.097 -14.986 1.00 90.75 266 ASP A C 1
ATOM 2038 O O . ASP A 1 266 ? 14.051 0.329 -15.169 1.00 90.75 266 ASP A O 1
ATOM 2042 N N . HIS A 1 267 ? 13.265 2.421 -15.077 1.00 93.00 267 HIS A N 1
ATOM 2043 C CA . HIS A 1 267 ? 14.563 3.040 -15.346 1.00 93.00 267 HIS A CA 1
ATOM 2044 C C . HIS A 1 267 ? 15.639 2.622 -14.331 1.00 93.00 267 HIS A C 1
ATOM 2046 O O . HIS A 1 267 ? 16.794 2.378 -14.696 1.00 93.00 267 HIS A O 1
ATOM 2052 N N . TRP A 1 268 ? 15.291 2.587 -13.042 1.00 92.69 268 TRP A N 1
ATOM 2053 C CA . TRP A 1 268 ? 16.236 2.245 -11.984 1.00 92.69 268 TRP A CA 1
ATOM 2054 C C . TRP A 1 268 ? 16.471 0.742 -11.880 1.00 92.69 268 TRP A C 1
ATOM 2056 O O . TRP A 1 268 ? 17.624 0.345 -11.696 1.00 92.69 268 TRP A O 1
ATOM 2066 N N . SER A 1 269 ? 15.433 -0.081 -12.012 1.00 87.62 269 SER A N 1
ATOM 2067 C CA . SER A 1 269 ? 15.542 -1.540 -11.964 1.00 87.62 269 SER A CA 1
ATOM 2068 C C . SER A 1 269 ? 16.405 -2.070 -13.114 1.00 87.62 269 SER A C 1
ATOM 2070 O O . SER A 1 269 ? 17.334 -2.844 -12.859 1.00 87.62 269 SER A O 1
ATOM 2072 N N . HIS A 1 270 ? 16.250 -1.508 -14.319 1.00 88.38 270 HIS A N 1
ATOM 2073 C CA . HIS A 1 270 ? 16.963 -1.916 -15.537 1.00 88.38 270 HIS A CA 1
ATOM 2074 C C . HIS A 1 270 ? 18.242 -1.124 -15.830 1.00 88.38 270 HIS A C 1
ATOM 2076 O O . HIS A 1 270 ? 18.884 -1.336 -16.859 1.00 88.38 270 HIS A O 1
ATOM 2082 N N . ARG A 1 271 ? 18.679 -0.228 -14.936 1.00 90.31 271 ARG A N 1
ATOM 2083 C CA . ARG A 1 271 ? 19.808 0.684 -15.198 1.00 90.31 271 ARG A CA 1
ATOM 2084 C C . ARG A 1 271 ? 21.093 -0.022 -15.646 1.00 90.31 271 ARG A C 1
ATOM 2086 O O . ARG A 1 271 ? 21.834 0.517 -16.466 1.00 90.31 271 ARG A O 1
ATOM 2093 N N . GLU A 1 272 ? 21.378 -1.203 -15.100 1.00 89.19 272 GLU A N 1
ATOM 2094 C CA . GLU A 1 272 ? 22.542 -1.998 -15.508 1.00 89.19 272 GLU A CA 1
ATOM 2095 C C . GLU A 1 272 ? 22.381 -2.589 -16.910 1.00 89.19 272 GLU A C 1
ATOM 2097 O O . GLU A 1 272 ? 23.356 -2.619 -17.658 1.00 89.19 272 GLU A O 1
ATOM 2102 N N . CYS A 1 273 ? 21.171 -3.012 -17.292 1.00 90.19 273 CYS A N 1
ATOM 2103 C CA . CYS A 1 273 ? 20.897 -3.441 -18.660 1.00 90.19 273 CYS A CA 1
ATOM 2104 C C . CYS A 1 273 ? 20.992 -2.267 -19.637 1.00 90.19 273 CYS A C 1
ATOM 2106 O O . CYS A 1 273 ? 21.685 -2.375 -20.646 1.00 90.19 273 CYS A O 1
ATOM 2108 N N . ILE A 1 274 ? 20.392 -1.123 -19.297 1.00 92.88 274 ILE A N 1
ATOM 2109 C CA . ILE A 1 274 ? 20.483 0.114 -20.080 1.00 92.88 274 ILE A CA 1
ATOM 2110 C C . ILE A 1 274 ? 21.953 0.470 -20.342 1.00 92.88 274 ILE A C 1
ATOM 2112 O O . ILE A 1 274 ? 22.357 0.663 -21.489 1.00 92.88 274 ILE A O 1
ATOM 2116 N N . GLN A 1 275 ? 22.782 0.466 -19.294 1.00 93.19 275 GLN A N 1
ATOM 2117 C CA . GLN A 1 275 ? 24.215 0.727 -19.423 1.00 93.19 275 GLN A CA 1
ATOM 2118 C C . GLN A 1 275 ? 24.929 -0.340 -20.269 1.00 93.19 275 GLN A C 1
ATOM 2120 O O . GLN A 1 275 ? 25.763 -0.000 -21.107 1.00 93.19 275 GLN A O 1
ATOM 2125 N N . ALA A 1 276 ? 24.608 -1.622 -20.077 1.00 92.44 276 ALA A N 1
ATOM 2126 C CA . ALA A 1 276 ? 25.188 -2.709 -20.861 1.00 92.44 276 ALA A CA 1
ATOM 2127 C C . ALA A 1 276 ? 24.837 -2.598 -22.354 1.00 92.44 276 ALA A C 1
ATOM 2129 O O . ALA A 1 276 ? 25.692 -2.863 -23.197 1.00 92.44 276 ALA A O 1
ATOM 2130 N N . ALA A 1 277 ? 23.614 -2.178 -22.686 1.00 92.12 277 ALA A N 1
ATOM 2131 C CA . ALA A 1 277 ? 23.171 -1.955 -24.056 1.00 92.12 277 ALA A CA 1
ATOM 2132 C C . ALA A 1 277 ? 23.876 -0.753 -24.710 1.00 92.12 277 ALA A C 1
ATOM 2134 O O . ALA A 1 277 ? 24.280 -0.839 -25.875 1.00 92.12 277 ALA A O 1
ATOM 2135 N N . ASP A 1 278 ? 24.086 0.324 -23.948 1.00 93.19 278 ASP A N 1
ATOM 2136 C CA . ASP A 1 278 ? 24.821 1.516 -24.387 1.00 93.19 278 ASP A CA 1
ATOM 2137 C C . ASP A 1 278 ? 26.317 1.227 -24.621 1.00 93.19 278 ASP A C 1
ATOM 2139 O O . ASP A 1 278 ? 26.919 1.751 -25.564 1.00 93.19 278 ASP A O 1
ATOM 2143 N N . ASP A 1 279 ? 26.920 0.375 -23.785 1.00 92.62 279 ASP A N 1
ATOM 2144 C CA . ASP A 1 279 ? 28.332 -0.018 -23.883 1.00 92.62 279 ASP A CA 1
ATOM 2145 C C . ASP A 1 279 ? 28.576 -1.160 -24.884 1.00 92.62 279 ASP A C 1
ATOM 2147 O O . ASP A 1 279 ? 29.725 -1.432 -25.263 1.00 92.62 279 ASP A O 1
ATOM 2151 N N . TYR A 1 280 ? 27.519 -1.851 -25.317 1.00 89.94 280 TYR A N 1
ATOM 2152 C CA . TYR A 1 280 ? 27.633 -2.993 -26.210 1.00 89.94 280 TYR A CA 1
ATOM 2153 C C . TYR A 1 280 ? 28.190 -2.573 -27.571 1.00 89.94 280 TYR A C 1
ATOM 2155 O O . TYR A 1 280 ? 27.651 -1.713 -28.264 1.00 89.94 280 TYR A O 1
ATOM 2163 N N . SER A 1 281 ? 29.258 -3.244 -28.001 1.00 83.31 281 SER A N 1
ATOM 2164 C CA . SER A 1 281 ? 29.815 -3.076 -29.339 1.00 83.31 281 SER A CA 1
ATOM 2165 C C . SER A 1 281 ? 30.149 -4.433 -29.933 1.00 83.31 281 SER A C 1
ATOM 2167 O O . SER A 1 281 ? 30.935 -5.208 -29.384 1.00 83.31 281 SER A O 1
ATOM 2169 N N . ASN A 1 282 ? 29.558 -4.711 -31.089 1.00 82.75 282 ASN A N 1
ATOM 2170 C CA . ASN A 1 282 ? 29.836 -5.900 -31.871 1.00 82.75 282 ASN A CA 1
ATOM 2171 C C . ASN A 1 282 ? 30.049 -5.476 -33.329 1.00 82.75 282 ASN A C 1
ATOM 2173 O O . ASN A 1 282 ? 29.117 -4.971 -33.937 1.00 82.75 282 ASN A O 1
ATOM 2177 N N . PRO A 1 283 ? 31.241 -5.657 -33.922 1.00 82.06 283 PRO A N 1
ATOM 2178 C CA . PRO A 1 283 ? 31.504 -5.212 -35.292 1.00 82.06 283 PRO A CA 1
ATOM 2179 C C . PRO A 1 283 ? 30.630 -5.917 -36.341 1.00 82.06 283 PRO A C 1
ATOM 2181 O O . PRO A 1 283 ? 30.440 -5.376 -37.430 1.00 82.06 283 PRO A O 1
ATOM 2184 N N . ASP A 1 284 ? 30.088 -7.093 -36.013 1.00 80.50 284 ASP A N 1
ATOM 2185 C CA . ASP A 1 284 ? 29.200 -7.858 -36.887 1.00 80.50 284 ASP A CA 1
ATOM 2186 C C . ASP A 1 284 ? 27.724 -7.421 -36.763 1.00 80.50 284 ASP A C 1
ATOM 2188 O O . ASP A 1 284 ? 26.908 -7.793 -37.607 1.00 80.50 284 ASP A O 1
ATOM 2192 N N . LEU A 1 285 ? 27.375 -6.605 -35.756 1.00 80.00 285 LEU A N 1
ATOM 2193 C CA . LEU A 1 285 ? 26.040 -6.027 -35.563 1.00 80.00 285 LEU A CA 1
ATOM 2194 C C . LEU A 1 285 ? 26.100 -4.496 -35.658 1.00 80.00 285 LEU A C 1
ATOM 2196 O O . LEU A 1 285 ? 26.939 -3.847 -35.047 1.00 80.00 285 LEU A O 1
ATOM 2200 N N . PHE A 1 286 ? 25.206 -3.899 -36.446 1.00 83.25 286 PHE A N 1
ATOM 2201 C CA . PHE A 1 286 ? 25.043 -2.437 -36.551 1.00 83.25 286 PHE A CA 1
ATOM 2202 C C . PHE A 1 286 ? 26.342 -1.643 -36.788 1.00 83.25 286 PHE A C 1
ATOM 2204 O O . PHE A 1 286 ? 26.468 -0.499 -36.353 1.00 83.25 286 PHE A O 1
ATOM 2211 N N . ASN A 1 287 ? 27.321 -2.245 -37.477 1.00 83.69 287 ASN A N 1
ATOM 2212 C CA . ASN A 1 287 ? 28.633 -1.649 -37.761 1.00 83.69 287 ASN A CA 1
ATOM 2213 C C . ASN A 1 287 ? 29.413 -1.227 -36.491 1.00 83.69 287 ASN A C 1
ATOM 2215 O O . ASN A 1 287 ? 30.180 -0.263 -36.515 1.00 83.69 287 ASN A O 1
ATOM 2219 N N . GLY A 1 288 ? 29.212 -1.938 -35.375 1.00 83.12 288 GLY A N 1
ATOM 2220 C CA . GLY A 1 288 ? 29.874 -1.662 -34.097 1.00 83.12 288 GLY A CA 1
ATOM 2221 C C . GLY A 1 288 ? 29.301 -0.482 -33.306 1.00 83.12 288 GLY A C 1
ATOM 2222 O O . GLY A 1 288 ? 29.892 -0.126 -32.284 1.00 83.12 288 GLY A O 1
ATOM 2223 N N . ASN A 1 289 ? 28.190 0.112 -33.756 1.00 86.62 289 ASN A N 1
ATOM 2224 C CA . ASN A 1 289 ? 27.457 1.119 -32.989 1.00 86.62 289 ASN A CA 1
ATOM 2225 C C . ASN A 1 289 ? 26.768 0.496 -31.752 1.00 86.62 289 ASN A C 1
ATOM 2227 O O . ASN A 1 289 ? 26.484 -0.706 -31.776 1.00 86.62 289 ASN A O 1
ATOM 2231 N N . PRO A 1 290 ? 26.473 1.302 -30.708 1.00 88.75 290 PRO A N 1
ATOM 2232 C CA . PRO A 1 290 ? 25.648 0.887 -29.569 1.00 88.75 290 PRO A CA 1
ATOM 2233 C C . PRO A 1 290 ? 24.296 0.311 -29.987 1.00 88.75 290 PRO A C 1
ATOM 2235 O O . PRO A 1 290 ? 23.825 0.559 -31.100 1.00 88.75 290 PRO A O 1
ATOM 2238 N N . LEU A 1 291 ? 23.641 -0.433 -29.096 1.00 90.69 291 LEU A N 1
ATOM 2239 C CA . LEU A 1 291 ? 22.308 -0.955 -29.388 1.00 90.69 291 LEU A CA 1
ATOM 2240 C C . LEU A 1 291 ? 21.279 0.190 -29.496 1.00 90.69 291 LEU A C 1
ATOM 2242 O O . LEU A 1 291 ? 21.403 1.209 -28.818 1.00 90.69 291 LEU A O 1
ATOM 2246 N N . PRO A 1 292 ? 20.255 0.059 -30.363 1.00 87.94 292 PRO A N 1
ATOM 2247 C CA . PRO A 1 292 ? 19.280 1.131 -30.593 1.00 87.94 292 PRO A CA 1
ATOM 2248 C C . PRO A 1 292 ? 18.338 1.387 -29.401 1.00 87.94 292 PRO A C 1
ATOM 2250 O O . PRO A 1 292 ? 17.673 2.427 -29.358 1.00 87.94 292 PRO A O 1
ATOM 2253 N N . PHE A 1 293 ? 18.248 0.428 -28.481 1.00 89.44 293 PHE A N 1
ATOM 2254 C CA . PHE A 1 293 ? 17.482 0.456 -27.238 1.00 89.44 293 PHE A CA 1
ATOM 2255 C C . PHE A 1 293 ? 18.020 -0.625 -26.289 1.00 89.44 293 PHE A C 1
ATOM 2257 O O . PHE A 1 293 ? 18.795 -1.480 -26.722 1.00 89.44 293 PHE A O 1
ATOM 2264 N N . ALA A 1 294 ? 17.597 -0.579 -25.027 1.00 89.44 294 ALA A N 1
ATOM 2265 C CA . ALA A 1 294 ? 17.769 -1.662 -24.068 1.00 89.44 294 ALA A CA 1
ATOM 2266 C C . ALA A 1 294 ? 16.517 -2.557 -24.064 1.00 89.44 294 ALA A C 1
ATOM 2268 O O . ALA A 1 294 ? 15.415 -2.083 -24.346 1.00 89.44 294 ALA A O 1
ATOM 2269 N N . ALA A 1 295 ? 16.723 -3.859 -23.883 1.00 85.56 295 ALA A N 1
ATOM 2270 C CA . ALA A 1 295 ? 15.668 -4.868 -23.865 1.00 85.56 295 ALA A CA 1
ATOM 2271 C C . ALA A 1 295 ? 16.188 -6.127 -23.187 1.00 85.56 295 ALA A C 1
ATOM 2273 O O . ALA A 1 295 ? 17.352 -6.504 -23.387 1.00 85.56 295 ALA A O 1
ATOM 2274 N N . HIS A 1 296 ? 15.292 -6.853 -22.524 1.00 84.25 296 HIS A N 1
ATOM 2275 C CA . HIS A 1 296 ? 15.603 -8.202 -22.089 1.00 84.25 296 HIS A CA 1
ATOM 2276 C C . HIS A 1 296 ? 15.935 -9.131 -23.265 1.00 84.25 296 HIS A C 1
ATOM 2278 O O . HIS A 1 296 ? 15.257 -9.174 -24.298 1.00 84.25 296 HIS A O 1
ATOM 2284 N N . VAL A 1 297 ? 17.005 -9.908 -23.102 1.00 80.75 297 VAL A N 1
ATOM 2285 C CA . VAL A 1 297 ? 17.528 -10.821 -24.117 1.00 80.75 297 VAL A CA 1
ATOM 2286 C C . VAL A 1 297 ? 17.961 -12.152 -23.526 1.00 80.75 297 VAL A C 1
ATOM 2288 O O . VAL A 1 297 ? 18.332 -12.285 -22.362 1.00 80.75 297 VAL A O 1
ATOM 2291 N N . THR A 1 298 ? 17.980 -13.169 -24.380 1.00 81.00 298 THR A N 1
ATOM 2292 C CA . THR A 1 298 ? 18.659 -14.426 -24.070 1.00 81.00 298 THR A CA 1
ATOM 2293 C C . THR A 1 298 ? 20.170 -14.224 -24.139 1.00 81.00 298 THR A C 1
ATOM 2295 O O . THR A 1 298 ? 20.697 -13.755 -25.152 1.00 81.00 298 THR A O 1
ATOM 2298 N N . VAL A 1 299 ? 20.865 -14.616 -23.072 1.00 80.81 299 VAL A N 1
ATOM 2299 C CA . VAL A 1 299 ? 22.317 -14.455 -22.893 1.00 80.81 299 VAL A CA 1
ATOM 2300 C C . VAL A 1 299 ? 23.024 -15.809 -22.829 1.00 80.81 299 VAL A C 1
ATOM 2302 O O . VAL A 1 299 ? 22.438 -16.815 -22.424 1.00 80.81 299 VAL A O 1
ATOM 2305 N N . LYS A 1 300 ? 24.303 -15.856 -23.222 1.00 80.69 300 LYS A N 1
ATOM 2306 C CA . LYS A 1 300 ? 25.085 -17.111 -23.306 1.00 80.69 300 LYS A CA 1
ATOM 2307 C C . LYS A 1 300 ? 25.698 -17.555 -21.967 1.00 80.69 300 LYS A C 1
ATOM 2309 O O . LYS A 1 300 ? 26.293 -18.631 -21.901 1.00 80.69 300 LYS A O 1
ATOM 2314 N N . GLY A 1 301 ? 25.551 -16.752 -20.913 1.00 82.62 301 GLY A N 1
ATOM 2315 C CA . GLY A 1 301 ? 26.054 -17.004 -19.559 1.00 82.62 301 GLY A CA 1
ATOM 2316 C C . GLY A 1 301 ? 26.574 -15.724 -18.888 1.00 82.62 301 GLY A C 1
ATOM 2317 O O . GLY A 1 301 ? 26.487 -14.661 -19.497 1.00 82.62 301 GLY A O 1
ATOM 2318 N N . PRO A 1 302 ? 27.146 -15.812 -17.672 1.00 84.19 302 PRO A N 1
ATOM 2319 C CA . PRO A 1 302 ? 27.585 -14.645 -16.891 1.00 84.19 302 PRO A CA 1
ATOM 2320 C C . PRO A 1 302 ? 28.665 -13.769 -17.539 1.00 84.19 302 PRO A C 1
ATOM 2322 O O . PRO A 1 302 ? 28.807 -12.608 -17.176 1.00 84.19 302 PRO A O 1
ATOM 2325 N N . ASP A 1 303 ? 29.424 -14.315 -18.493 1.00 88.06 303 ASP A N 1
ATOM 2326 C CA . ASP A 1 303 ? 30.459 -13.580 -19.233 1.00 88.06 303 ASP A CA 1
ATOM 2327 C C . ASP A 1 303 ? 29.906 -12.835 -20.469 1.00 88.06 303 ASP A C 1
ATOM 2329 O O . ASP A 1 303 ? 30.663 -12.182 -21.190 1.00 88.06 303 ASP A O 1
ATOM 2333 N N . ASP A 1 304 ? 28.609 -12.969 -20.769 1.00 87.62 304 ASP A N 1
ATOM 2334 C CA . ASP A 1 304 ? 27.962 -12.247 -21.865 1.00 87.62 304 ASP A CA 1
ATOM 2335 C C . ASP A 1 304 ? 27.912 -10.740 -21.534 1.00 87.62 304 ASP A C 1
ATOM 2337 O O . ASP A 1 304 ? 27.449 -10.382 -20.450 1.00 87.62 304 ASP A O 1
ATOM 2341 N N . PRO A 1 305 ? 28.348 -9.834 -22.432 1.00 89.38 305 PRO A N 1
ATOM 2342 C CA . PRO A 1 305 ? 28.285 -8.392 -22.187 1.00 89.38 305 PRO A CA 1
ATOM 2343 C C . PRO A 1 305 ? 26.880 -7.870 -21.863 1.00 89.38 305 PRO A C 1
ATOM 2345 O O . PRO A 1 305 ? 26.761 -6.831 -21.225 1.00 89.38 305 PRO A O 1
ATOM 2348 N N . LEU A 1 306 ? 25.830 -8.588 -22.277 1.00 88.25 306 LEU A N 1
ATOM 2349 C CA . LEU A 1 306 ? 24.434 -8.258 -21.986 1.00 88.25 306 LEU A CA 1
ATOM 2350 C C . LEU A 1 306 ? 23.869 -9.044 -20.790 1.00 88.25 306 LEU A C 1
ATOM 2352 O O . LEU A 1 306 ? 22.655 -9.134 -20.649 1.00 88.25 306 LEU A O 1
ATOM 2356 N N . TRP A 1 307 ? 24.702 -9.618 -19.913 1.00 87.25 307 TRP A N 1
ATOM 2357 C CA . TRP A 1 307 ? 24.248 -10.407 -18.753 1.00 87.25 307 TRP A CA 1
ATOM 2358 C C . TRP A 1 307 ? 23.241 -9.674 -17.850 1.00 87.25 307 TRP A C 1
ATOM 2360 O O . TRP A 1 307 ? 22.313 -10.291 -17.316 1.00 87.25 307 TRP A O 1
ATOM 2370 N N . ALA A 1 308 ? 23.395 -8.356 -17.706 1.00 86.62 308 ALA A N 1
ATOM 2371 C CA . ALA A 1 308 ? 22.462 -7.512 -16.960 1.00 86.62 308 ALA A CA 1
ATOM 2372 C C . ALA A 1 308 ? 21.066 -7.432 -17.608 1.00 86.62 308 ALA A C 1
ATOM 2374 O O . ALA A 1 308 ? 20.093 -7.184 -16.912 1.00 86.62 308 ALA A O 1
ATOM 2375 N N . CYS A 1 309 ? 20.965 -7.700 -18.912 1.00 86.12 309 CYS A N 1
ATOM 2376 C CA . CYS A 1 309 ? 19.730 -7.719 -19.694 1.00 86.12 309 CYS A CA 1
ATOM 2377 C C . CYS A 1 309 ? 19.087 -9.104 -19.788 1.00 86.12 309 CYS A C 1
ATOM 2379 O O . CYS A 1 309 ? 18.207 -9.320 -20.617 1.00 86.12 309 CYS A O 1
ATOM 2381 N N . ARG A 1 310 ? 19.545 -10.100 -19.027 1.00 84.44 310 ARG A N 1
ATOM 2382 C CA . ARG A 1 310 ? 18.930 -11.433 -19.084 1.00 84.44 310 ARG A CA 1
ATOM 2383 C C . ARG A 1 310 ? 17.459 -11.364 -18.672 1.00 84.44 310 ARG A C 1
ATOM 2385 O O . ARG A 1 310 ? 17.084 -10.515 -17.872 1.00 84.44 310 ARG A O 1
ATOM 2392 N N . TRP A 1 311 ? 16.650 -12.286 -19.179 1.00 75.31 311 TRP A N 1
ATOM 2393 C CA . TRP A 1 311 ? 15.290 -12.472 -18.679 1.00 75.31 311 TRP A CA 1
ATOM 2394 C C . TRP A 1 311 ? 15.316 -12.895 -17.210 1.00 75.31 311 TRP A C 1
ATOM 2396 O O . TRP A 1 311 ? 15.963 -13.886 -16.855 1.00 75.31 311 TRP A O 1
ATOM 2406 N N . THR A 1 312 ? 14.605 -12.144 -16.381 1.00 68.69 312 THR A N 1
ATOM 2407 C CA . THR A 1 312 ? 14.341 -12.441 -14.974 1.00 68.69 312 THR A CA 1
ATOM 2408 C C . THR A 1 312 ? 12.843 -12.309 -14.716 1.00 68.69 312 THR A C 1
ATOM 2410 O O . THR A 1 312 ? 12.159 -11.642 -15.488 1.00 68.69 312 THR A O 1
ATOM 2413 N N . SER A 1 313 ? 12.342 -12.960 -13.664 1.00 65.56 313 SER A N 1
ATOM 2414 C CA . SER A 1 313 ? 10.956 -12.765 -13.219 1.00 65.56 313 SER A CA 1
ATOM 2415 C C . SER A 1 313 ? 10.712 -11.290 -12.882 1.00 65.56 313 SER A C 1
ATOM 2417 O O . SER A 1 313 ? 11.629 -10.594 -12.431 1.00 65.56 313 SER A O 1
ATOM 2419 N N . HIS A 1 314 ? 9.492 -10.808 -13.095 1.00 64.25 314 HIS A N 1
ATOM 2420 C CA . HIS A 1 314 ? 9.099 -9.440 -12.742 1.00 64.25 314 HIS A CA 1
ATOM 2421 C C . HIS A 1 314 ? 9.216 -9.150 -11.242 1.00 64.25 314 HIS A C 1
ATOM 2423 O O . HIS A 1 314 ? 9.531 -8.032 -10.841 1.00 64.25 314 HIS A O 1
ATOM 2429 N N . GLU A 1 315 ? 9.060 -10.163 -10.389 1.00 61.00 315 GLU A N 1
ATOM 2430 C CA . GLU A 1 315 ? 9.195 -9.993 -8.936 1.00 61.00 315 GLU A CA 1
ATOM 2431 C C . GLU A 1 315 ? 10.627 -9.620 -8.497 1.00 61.00 315 GLU A C 1
ATOM 2433 O O . GLU A 1 315 ? 10.823 -9.040 -7.429 1.00 61.00 315 GLU A O 1
ATOM 2438 N N . VAL A 1 316 ? 11.625 -9.866 -9.357 1.00 67.44 316 VAL A N 1
ATOM 2439 C CA . VAL A 1 316 ? 13.056 -9.659 -9.084 1.00 67.44 316 VAL A CA 1
ATOM 2440 C C . VAL A 1 316 ? 13.670 -8.488 -9.876 1.00 67.44 316 VAL A C 1
ATOM 2442 O O . VAL A 1 316 ? 14.869 -8.480 -10.156 1.00 67.44 316 VAL A O 1
ATOM 2445 N N . GLU A 1 317 ? 12.872 -7.476 -10.236 1.00 68.69 317 GLU A N 1
ATOM 2446 C CA . GLU A 1 317 ? 13.270 -6.322 -11.071 1.00 68.69 317 GLU A CA 1
ATOM 2447 C C . GLU A 1 317 ? 14.565 -5.608 -10.625 1.00 68.69 317 GLU A C 1
ATOM 2449 O O . GLU A 1 317 ? 15.377 -5.190 -11.452 1.00 68.69 317 GLU A O 1
ATOM 2454 N N . PHE A 1 318 ? 14.834 -5.505 -9.321 1.00 72.94 318 PHE A N 1
ATOM 2455 C CA . PHE A 1 318 ? 16.083 -4.911 -8.818 1.00 72.94 318 PHE A CA 1
ATOM 2456 C C . PHE A 1 318 ? 17.202 -5.919 -8.515 1.00 72.94 318 PHE A C 1
ATOM 2458 O O . PHE A 1 318 ? 18.209 -5.574 -7.889 1.00 72.94 318 PHE A O 1
ATOM 2465 N N . GLY A 1 319 ? 17.064 -7.156 -8.976 1.00 66.81 319 GLY A N 1
ATOM 2466 C CA . GLY A 1 319 ? 18.045 -8.214 -8.789 1.00 66.81 319 GLY A CA 1
ATOM 2467 C C . GLY A 1 319 ? 17.433 -9.493 -8.235 1.00 66.81 319 GLY A C 1
ATOM 2468 O O . GLY A 1 319 ? 16.395 -9.481 -7.585 1.00 66.81 319 GLY A O 1
ATOM 2469 N N . ASP A 1 320 ? 18.124 -10.604 -8.474 1.00 69.50 320 ASP A N 1
ATOM 2470 C CA . ASP A 1 320 ? 17.723 -11.940 -8.032 1.00 69.50 320 ASP A CA 1
ATOM 2471 C C . ASP A 1 320 ? 18.564 -12.421 -6.839 1.00 69.50 320 ASP A C 1
ATOM 2473 O O . ASP A 1 320 ? 19.520 -11.770 -6.408 1.00 69.50 320 ASP A O 1
ATOM 2477 N N . MET A 1 321 ? 18.251 -13.614 -6.328 1.00 66.12 321 MET A N 1
ATOM 2478 C CA . MET A 1 321 ? 19.002 -14.269 -5.248 1.00 66.12 321 MET A CA 1
ATOM 2479 C C . MET A 1 321 ? 20.510 -14.440 -5.538 1.00 66.12 321 MET A C 1
ATOM 2481 O O . MET A 1 321 ? 21.300 -14.611 -4.608 1.00 66.12 321 MET A O 1
ATOM 2485 N N . ALA A 1 322 ? 20.934 -14.414 -6.807 1.00 63.12 322 ALA A N 1
ATOM 2486 C CA . ALA A 1 322 ? 22.339 -14.501 -7.207 1.00 63.12 322 ALA A CA 1
ATOM 2487 C C . ALA A 1 322 ? 22.998 -13.121 -7.433 1.00 63.12 322 ALA A C 1
ATOM 2489 O O . ALA A 1 322 ? 24.228 -13.034 -7.420 1.00 63.12 322 ALA A O 1
ATOM 2490 N N . HIS A 1 323 ? 22.205 -12.062 -7.622 1.00 64.25 323 HIS A N 1
ATOM 2491 C CA . HIS A 1 323 ? 22.624 -10.696 -7.945 1.00 64.25 323 HIS A CA 1
ATOM 2492 C C . HIS A 1 323 ? 21.738 -9.670 -7.220 1.00 64.25 323 HIS A C 1
ATOM 2494 O O . HIS A 1 323 ? 21.066 -8.864 -7.859 1.00 64.25 323 HIS A O 1
ATOM 2500 N N . SER A 1 324 ? 21.731 -9.689 -5.884 1.00 68.06 324 SER A N 1
ATOM 2501 C CA . SER A 1 324 ? 20.978 -8.709 -5.095 1.00 68.06 324 SER A CA 1
ATOM 2502 C C . SER A 1 324 ? 21.576 -7.306 -5.267 1.00 68.06 324 SER A C 1
ATOM 2504 O O . SER A 1 324 ? 22.728 -7.096 -4.868 1.00 68.06 324 SER A O 1
ATOM 2506 N N . ASP A 1 325 ? 20.812 -6.338 -5.787 1.00 77.12 325 ASP A N 1
ATOM 2507 C CA . ASP A 1 325 ? 21.216 -4.924 -5.832 1.00 77.12 325 ASP A CA 1
ATOM 2508 C C . ASP A 1 325 ? 20.352 -4.040 -4.918 1.00 77.12 325 ASP A C 1
ATOM 2510 O O . ASP A 1 325 ? 19.616 -3.140 -5.339 1.00 77.12 325 ASP A O 1
ATOM 2514 N N . ALA A 1 326 ? 20.486 -4.275 -3.611 1.00 79.75 326 ALA A N 1
ATOM 2515 C CA . ALA A 1 326 ? 19.820 -3.480 -2.583 1.00 79.75 326 ALA A CA 1
ATOM 2516 C C . ALA A 1 326 ? 20.167 -1.979 -2.672 1.00 79.75 326 ALA A C 1
ATOM 2518 O O . ALA A 1 326 ? 19.347 -1.129 -2.329 1.00 79.75 326 ALA A O 1
ATOM 2519 N N . ALA A 1 327 ? 21.358 -1.620 -3.171 1.00 84.81 327 ALA A N 1
ATOM 2520 C CA . ALA A 1 327 ? 21.780 -0.225 -3.286 1.00 84.81 327 ALA A CA 1
ATOM 2521 C C . ALA A 1 327 ? 21.038 0.517 -4.409 1.00 84.81 327 ALA A C 1
ATOM 2523 O O . ALA A 1 327 ? 20.591 1.657 -4.214 1.00 84.81 327 ALA A O 1
ATOM 2524 N N . ARG A 1 328 ? 20.874 -0.119 -5.574 1.00 87.50 328 ARG A N 1
ATOM 2525 C CA . ARG A 1 328 ? 20.067 0.408 -6.683 1.00 87.50 328 ARG A CA 1
ATOM 2526 C C . ARG A 1 328 ? 18.586 0.397 -6.347 1.00 87.50 328 ARG A C 1
ATOM 2528 O O . ARG A 1 328 ? 17.931 1.402 -6.605 1.00 87.50 328 ARG A O 1
ATOM 2535 N N . THR A 1 329 ? 18.105 -0.654 -5.684 1.00 86.06 329 THR A N 1
ATOM 2536 C CA . THR A 1 329 ? 16.740 -0.721 -5.134 1.00 86.06 329 THR A CA 1
ATOM 2537 C C . THR A 1 329 ? 16.453 0.475 -4.233 1.00 86.06 329 THR A C 1
ATOM 2539 O O . THR A 1 329 ? 15.476 1.202 -4.414 1.00 86.06 329 THR A O 1
ATOM 2542 N N . TYR A 1 330 ? 17.352 0.739 -3.285 1.00 90.56 330 TYR A N 1
ATOM 2543 C CA . TYR A 1 330 ? 17.208 1.848 -2.351 1.00 90.56 330 TYR A CA 1
ATOM 2544 C C . TYR A 1 330 ? 17.238 3.193 -3.081 1.00 90.56 330 TYR A C 1
ATOM 2546 O O . TYR A 1 330 ? 16.425 4.075 -2.820 1.00 90.56 330 TYR A O 1
ATOM 2554 N N . THR A 1 331 ? 18.144 3.345 -4.047 1.00 92.50 331 THR A N 1
ATOM 2555 C CA . THR A 1 331 ? 18.226 4.577 -4.836 1.00 92.50 331 THR A CA 1
ATOM 2556 C C . THR A 1 331 ? 16.950 4.799 -5.653 1.00 92.50 331 THR A C 1
ATOM 2558 O O . THR A 1 331 ? 16.405 5.899 -5.626 1.00 92.50 331 THR A O 1
ATOM 2561 N N . GLY A 1 332 ? 16.440 3.766 -6.329 1.00 92.50 332 GLY A N 1
ATOM 2562 C CA . GLY A 1 332 ? 15.218 3.847 -7.130 1.00 92.50 332 GLY A CA 1
ATOM 2563 C C . GLY A 1 332 ? 13.989 4.202 -6.295 1.00 92.50 332 GLY A C 1
ATOM 2564 O O . GLY A 1 332 ? 13.269 5.140 -6.633 1.00 92.50 332 GLY A O 1
ATOM 2565 N N . THR A 1 333 ? 13.799 3.539 -5.153 1.00 92.81 333 THR A N 1
ATOM 2566 C CA . THR A 1 333 ? 12.682 3.829 -4.231 1.00 92.81 333 THR A CA 1
ATOM 2567 C C . THR A 1 333 ? 12.758 5.244 -3.644 1.00 92.81 333 THR A C 1
ATOM 2569 O O . THR A 1 333 ? 11.744 5.942 -3.559 1.00 92.81 333 THR A O 1
ATOM 2572 N N . VAL A 1 334 ? 13.962 5.735 -3.330 1.00 96.06 334 VAL A N 1
ATOM 2573 C CA . VAL A 1 334 ? 14.179 7.131 -2.915 1.00 96.06 334 VAL A CA 1
ATOM 2574 C C . VAL A 1 334 ? 13.828 8.120 -4.033 1.00 96.06 334 VAL A C 1
ATOM 2576 O O . VAL A 1 334 ? 13.216 9.155 -3.757 1.00 96.06 334 VAL A O 1
ATOM 2579 N N . GLU A 1 335 ? 14.195 7.845 -5.285 1.00 96.81 335 GLU A N 1
ATOM 2580 C CA . GLU A 1 335 ? 13.868 8.728 -6.413 1.00 96.81 335 GLU A CA 1
ATOM 2581 C C . GLU A 1 335 ? 12.369 8.732 -6.747 1.00 96.81 335 GLU A C 1
ATOM 2583 O O . GLU A 1 335 ? 11.822 9.800 -7.036 1.00 96.81 335 GLU A O 1
ATOM 2588 N N . ILE A 1 336 ? 11.677 7.597 -6.607 1.00 96.50 336 ILE A N 1
ATOM 2589 C CA . ILE A 1 336 ? 10.207 7.521 -6.677 1.00 96.50 336 ILE A CA 1
ATOM 2590 C C . ILE A 1 336 ? 9.581 8.450 -5.636 1.00 96.50 336 ILE A C 1
ATOM 2592 O O . ILE A 1 336 ? 8.729 9.280 -5.970 1.00 96.50 336 ILE A O 1
ATOM 2596 N N . TYR A 1 337 ? 10.045 8.391 -4.384 1.00 97.94 337 TYR A N 1
ATOM 2597 C CA . TYR A 1 337 ? 9.495 9.264 -3.351 1.00 97.94 337 TYR A CA 1
ATOM 2598 C C . TYR A 1 337 ? 9.794 10.745 -3.617 1.00 97.94 337 TYR A C 1
ATOM 2600 O O . TYR A 1 337 ? 8.910 11.598 -3.512 1.00 97.94 337 TYR A O 1
ATOM 2608 N N . LYS A 1 338 ? 11.016 11.078 -4.047 1.00 97.88 338 LYS A N 1
ATOM 2609 C CA . LYS A 1 338 ? 11.375 12.454 -4.432 1.00 97.88 338 LYS A CA 1
ATOM 2610 C C . LYS A 1 338 ? 10.528 12.983 -5.586 1.00 97.88 338 LYS A C 1
ATOM 2612 O O . LYS A 1 338 ? 10.194 14.173 -5.585 1.00 97.88 338 LYS A O 1
ATOM 2617 N N . ALA A 1 339 ? 10.173 12.137 -6.552 1.00 97.75 339 ALA A N 1
ATOM 2618 C CA . ALA A 1 339 ? 9.273 12.506 -7.636 1.00 97.75 339 ALA A CA 1
ATOM 2619 C C . ALA A 1 339 ? 7.879 12.875 -7.102 1.00 97.75 339 ALA A C 1
ATOM 2621 O O . ALA A 1 339 ? 7.356 13.931 -7.463 1.00 97.75 339 ALA A O 1
ATOM 2622 N N . MET A 1 340 ? 7.322 12.088 -6.175 1.00 97.62 340 MET A N 1
ATOM 2623 C CA . MET A 1 340 ? 6.053 12.420 -5.510 1.00 97.62 340 MET A CA 1
ATOM 2624 C C . MET A 1 340 ? 6.140 13.730 -4.717 1.00 97.62 340 MET A C 1
ATOM 2626 O O . MET A 1 340 ? 5.281 14.602 -4.863 1.00 97.62 340 MET A O 1
ATOM 2630 N N . LEU A 1 341 ? 7.202 13.916 -3.925 1.00 97.44 341 LEU A N 1
ATOM 2631 C CA . LEU A 1 341 ? 7.424 15.156 -3.178 1.00 97.44 341 LEU A CA 1
ATOM 2632 C C . LEU A 1 341 ? 7.495 16.365 -4.116 1.00 97.44 341 LEU A C 1
ATOM 2634 O O . LEU A 1 341 ? 6.876 17.393 -3.842 1.00 97.44 341 LEU A O 1
ATOM 2638 N N . SER A 1 342 ? 8.196 16.236 -5.244 1.00 97.19 342 SER A N 1
ATOM 2639 C CA . SER A 1 342 ? 8.311 17.294 -6.253 1.00 97.19 342 SER A CA 1
ATOM 2640 C C . SER A 1 342 ? 6.966 17.604 -6.912 1.00 97.19 342 SER A C 1
ATOM 2642 O O . SER A 1 342 ? 6.634 18.772 -7.120 1.00 97.19 342 SER A O 1
ATOM 2644 N N . TYR A 1 343 ? 6.162 16.576 -7.192 1.00 97.19 343 TYR A N 1
ATOM 2645 C CA . TYR A 1 343 ? 4.817 16.723 -7.746 1.00 97.19 343 TYR A CA 1
ATOM 2646 C C . TYR A 1 343 ? 3.898 17.497 -6.792 1.00 97.19 343 TYR A C 1
ATOM 2648 O O . TYR A 1 343 ? 3.247 18.471 -7.186 1.00 97.19 343 TYR A O 1
ATOM 2656 N N . VAL A 1 344 ? 3.912 17.137 -5.507 1.00 95.44 344 VAL A N 1
ATOM 2657 C CA . VAL A 1 344 ? 3.140 17.833 -4.470 1.00 95.44 344 VAL A CA 1
ATOM 2658 C C . VAL A 1 344 ? 3.641 19.269 -4.266 1.00 95.44 344 VAL A C 1
ATOM 2660 O O . VAL A 1 344 ? 2.838 20.204 -4.203 1.00 95.44 344 VAL A O 1
ATOM 2663 N N . GLN A 1 345 ? 4.960 19.490 -4.242 1.00 94.06 345 GLN A N 1
ATOM 2664 C CA . GLN A 1 345 ? 5.566 20.827 -4.140 1.00 94.06 345 GLN A CA 1
ATOM 2665 C C . GLN A 1 345 ? 5.225 21.730 -5.335 1.00 94.06 345 GLN A C 1
ATOM 2667 O O . GLN A 1 345 ? 5.106 22.947 -5.170 1.00 94.06 345 GLN A O 1
ATOM 2672 N N . ALA A 1 346 ? 4.997 21.153 -6.518 1.00 93.88 346 ALA A N 1
ATOM 2673 C CA . ALA A 1 346 ? 4.500 21.865 -7.695 1.00 93.88 346 ALA A CA 1
ATOM 2674 C C . ALA A 1 346 ? 3.004 22.248 -7.601 1.00 93.88 346 ALA A C 1
ATOM 2676 O O . ALA A 1 346 ? 2.447 22.815 -8.546 1.00 93.88 346 ALA A O 1
ATOM 2677 N N . GLY A 1 347 ? 2.340 21.968 -6.472 1.00 90.31 347 GLY A N 1
ATOM 2678 C CA . GLY A 1 347 ? 0.931 22.288 -6.229 1.00 90.31 347 GLY A CA 1
ATOM 2679 C C . GLY A 1 347 ? -0.046 21.329 -6.912 1.00 90.31 347 GLY A C 1
ATOM 2680 O O . GLY A 1 347 ? -1.200 21.698 -7.147 1.00 90.31 347 GLY A O 1
ATOM 2681 N N . LYS A 1 348 ? 0.411 20.124 -7.268 1.00 91.62 348 LYS A N 1
ATOM 2682 C CA . LYS A 1 348 ? -0.396 19.065 -7.888 1.00 91.62 348 LYS A CA 1
ATOM 2683 C C . LYS A 1 348 ? -0.870 18.054 -6.834 1.00 91.62 348 LYS A C 1
ATOM 2685 O O . LYS A 1 348 ? -0.498 18.152 -5.669 1.00 91.62 348 LYS A O 1
ATOM 2690 N N . GLY A 1 349 ? -1.762 17.137 -7.214 1.00 85.75 349 GLY A N 1
ATOM 2691 C CA . GLY A 1 349 ? -2.250 16.052 -6.344 1.00 85.75 349 GLY A CA 1
ATOM 2692 C C . GLY A 1 349 ? -3.156 16.452 -5.173 1.00 85.75 349 GLY A C 1
ATOM 2693 O O . GLY A 1 349 ? -3.682 15.578 -4.510 1.00 85.75 349 GLY A O 1
ATOM 2694 N N . GLN A 1 350 ? -3.377 17.751 -4.927 1.00 89.75 350 GLN A N 1
ATOM 2695 C CA . GLN A 1 350 ? -4.275 18.257 -3.872 1.00 89.75 350 GLN A CA 1
ATOM 2696 C C . GLN A 1 350 ? -4.020 17.619 -2.486 1.00 89.75 350 GLN A C 1
ATOM 2698 O O . GLN A 1 350 ? -4.965 17.129 -1.866 1.00 89.75 350 GLN A O 1
ATOM 2703 N N . PRO A 1 351 ? -2.780 17.665 -1.959 1.00 92.94 351 PRO A N 1
ATOM 2704 C CA . PRO A 1 351 ? -2.434 16.990 -0.711 1.00 92.94 351 PRO A CA 1
ATOM 2705 C C . PRO A 1 351 ? -3.354 17.417 0.444 1.00 92.94 351 PRO A C 1
ATOM 2707 O O . PRO A 1 351 ? -3.695 18.603 0.600 1.00 92.94 351 PRO A O 1
ATOM 2710 N N . THR A 1 352 ? -3.757 16.446 1.259 1.00 93.81 352 THR A N 1
ATOM 2711 C CA . THR A 1 352 ? -4.547 16.648 2.479 1.00 93.81 352 THR A CA 1
ATOM 2712 C C . THR A 1 352 ? -3.648 16.969 3.672 1.00 93.81 352 THR A C 1
ATOM 2714 O O . THR A 1 352 ? -4.049 17.746 4.537 1.00 93.81 352 THR A O 1
ATOM 2717 N N . TYR A 1 353 ? -2.400 16.494 3.668 1.00 96.50 353 TYR A N 1
ATOM 2718 C CA . TYR A 1 353 ? -1.380 16.764 4.688 1.00 96.50 353 TYR A CA 1
ATOM 2719 C C . TYR A 1 353 ? -0.127 17.406 4.080 1.00 96.50 353 TYR A C 1
ATOM 2721 O O . TYR A 1 353 ? 0.099 17.332 2.876 1.00 96.50 353 TYR A O 1
ATOM 2729 N N . ASN A 1 354 ? 0.699 18.063 4.899 1.00 96.75 354 ASN A N 1
ATOM 2730 C CA . ASN A 1 354 ? 2.042 18.424 4.447 1.00 96.75 354 ASN A CA 1
ATOM 2731 C C . ASN A 1 354 ? 2.871 17.132 4.302 1.00 96.75 354 ASN A C 1
ATOM 2733 O O . ASN A 1 354 ? 2.751 16.268 5.174 1.00 96.75 354 ASN A O 1
ATOM 2737 N N . PRO A 1 355 ? 3.723 17.014 3.268 1.00 97.06 355 PRO A N 1
ATOM 2738 C CA . PRO A 1 355 ? 4.566 15.837 3.084 1.00 97.06 355 PRO A CA 1
ATOM 2739 C C . PRO A 1 355 ? 5.540 15.617 4.248 1.00 97.06 355 PRO A C 1
ATOM 2741 O O . PRO A 1 355 ? 6.055 16.587 4.812 1.00 97.06 355 PRO A O 1
ATOM 2744 N N . ILE A 1 356 ? 5.840 14.353 4.550 1.00 97.94 356 ILE A N 1
ATOM 2745 C CA . ILE A 1 356 ? 6.885 13.957 5.504 1.00 97.94 356 ILE A CA 1
ATOM 2746 C C . ILE A 1 356 ? 8.217 13.860 4.748 1.00 97.94 356 ILE A C 1
ATOM 2748 O O . ILE A 1 356 ? 8.352 13.052 3.833 1.00 97.94 356 ILE A O 1
ATOM 2752 N N . ALA A 1 357 ? 9.215 14.680 5.074 1.00 96.38 357 ALA A N 1
ATOM 2753 C CA . ALA A 1 357 ? 10.499 14.613 4.366 1.00 96.38 357 ALA A CA 1
ATOM 2754 C C . ALA A 1 357 ? 11.252 13.292 4.651 1.00 96.38 357 ALA A C 1
ATOM 2756 O O . ALA A 1 357 ? 10.996 12.624 5.649 1.00 96.38 357 ALA A O 1
ATOM 2757 N N . LEU A 1 358 ? 12.210 12.914 3.796 1.00 94.88 358 LEU A N 1
ATOM 2758 C CA . LEU A 1 358 ? 13.015 11.693 3.996 1.00 94.88 358 LEU A CA 1
ATOM 2759 C C . LEU A 1 358 ? 13.811 11.727 5.308 1.00 94.88 358 LEU A C 1
ATOM 2761 O O . LEU A 1 358 ? 14.013 10.694 5.939 1.00 94.88 358 LEU A O 1
ATOM 2765 N N . GLU A 1 359 ? 14.275 12.915 5.687 1.00 95.19 359 GLU A N 1
ATOM 2766 C CA . GLU A 1 359 ? 15.078 13.206 6.873 1.00 95.19 359 GLU A CA 1
ATOM 2767 C C . GLU A 1 359 ? 14.255 13.491 8.140 1.00 95.19 359 GLU A C 1
ATOM 2769 O O . GLU A 1 359 ? 14.813 13.559 9.241 1.00 95.19 359 GLU A O 1
ATOM 2774 N N . ASP A 1 360 ? 12.944 13.663 7.990 1.00 95.75 360 ASP A N 1
ATOM 2775 C CA . ASP A 1 360 ? 12.027 13.927 9.091 1.00 95.75 360 ASP A CA 1
ATOM 2776 C C . ASP A 1 360 ? 11.762 12.660 9.919 1.00 95.75 360 ASP A C 1
ATOM 2778 O O . ASP A 1 360 ? 12.115 11.549 9.528 1.00 95.75 360 ASP A O 1
ATOM 2782 N N . GLU A 1 361 ? 11.163 12.824 11.105 1.00 95.19 361 GLU A N 1
ATOM 2783 C CA . GLU A 1 361 ? 10.874 11.709 12.025 1.00 95.19 361 GLU A CA 1
ATOM 2784 C C . GLU A 1 361 ? 12.113 10.841 12.317 1.00 95.19 361 GLU A C 1
ATOM 2786 O O . GLU A 1 361 ? 12.058 9.617 12.401 1.00 95.19 361 GLU A O 1
ATOM 2791 N N . ASN A 1 362 ? 13.264 11.506 12.480 1.00 92.12 362 ASN A N 1
ATOM 2792 C CA . ASN A 1 362 ? 14.590 10.893 12.638 1.00 92.12 362 ASN A CA 1
ATOM 2793 C C . ASN A 1 362 ? 15.042 10.054 11.431 1.00 92.12 362 ASN A C 1
ATOM 2795 O O . ASN A 1 362 ? 15.832 9.124 11.587 1.00 92.12 362 ASN A O 1
ATOM 2799 N N . GLY A 1 363 ? 14.570 10.402 10.236 1.00 91.88 363 GLY A N 1
ATOM 2800 C CA . GLY A 1 363 ? 14.890 9.709 9.000 1.00 91.88 363 GLY A CA 1
ATOM 2801 C C . GLY A 1 363 ? 14.123 8.404 8.810 1.00 91.88 363 GLY A C 1
ATOM 2802 O O . GLY A 1 363 ? 14.636 7.531 8.116 1.00 91.88 363 GLY A O 1
ATOM 2803 N N . TYR A 1 364 ? 12.942 8.245 9.427 1.00 92.88 364 TYR A N 1
ATOM 2804 C CA . TYR A 1 364 ? 12.223 6.966 9.459 1.00 92.88 364 TYR A CA 1
ATOM 2805 C C . TYR A 1 364 ? 11.980 6.384 8.064 1.00 92.88 364 TYR A C 1
ATOM 2807 O O . TYR A 1 364 ? 12.320 5.229 7.840 1.00 92.88 364 TYR A O 1
ATOM 2815 N N . ILE A 1 365 ? 11.469 7.176 7.110 1.00 93.62 365 ILE A N 1
ATOM 2816 C CA . ILE A 1 365 ? 11.230 6.707 5.731 1.00 93.62 365 ILE A CA 1
ATOM 2817 C C . ILE A 1 365 ? 12.549 6.255 5.097 1.00 93.62 365 ILE A C 1
ATOM 2819 O O . ILE A 1 365 ? 12.629 5.194 4.488 1.00 93.62 365 ILE A O 1
ATOM 2823 N N . ASN A 1 366 ? 13.612 7.041 5.273 1.00 91.88 366 ASN A N 1
ATOM 2824 C CA . ASN A 1 366 ? 14.914 6.738 4.698 1.00 91.88 366 ASN A CA 1
ATOM 2825 C C . ASN A 1 366 ? 15.519 5.444 5.272 1.00 91.88 366 ASN A C 1
ATOM 2827 O O . ASN A 1 366 ? 16.028 4.619 4.515 1.00 91.88 366 ASN A O 1
ATOM 2831 N N . SER A 1 367 ? 15.465 5.258 6.596 1.00 88.12 367 SER A N 1
ATOM 2832 C CA . SER A 1 367 ? 15.934 4.027 7.245 1.00 88.12 367 SER A CA 1
ATOM 2833 C C . SER A 1 367 ? 15.022 2.844 6.944 1.00 88.12 367 SER A C 1
ATOM 2835 O O . SER A 1 367 ? 15.518 1.751 6.731 1.00 88.12 367 SER A O 1
ATOM 2837 N N . PHE A 1 368 ? 13.707 3.046 6.863 1.00 90.88 368 PHE A N 1
ATOM 2838 C CA . PHE A 1 368 ? 12.754 2.004 6.489 1.00 90.88 368 PHE A CA 1
ATOM 2839 C C . PHE A 1 368 ? 13.075 1.446 5.099 1.00 90.88 368 PHE A C 1
ATOM 2841 O O . PHE A 1 368 ? 13.252 0.238 4.942 1.00 90.88 368 PHE A O 1
ATOM 2848 N N . LEU A 1 369 ? 13.241 2.329 4.107 1.00 90.56 369 LEU A N 1
ATOM 2849 C CA . LEU A 1 369 ? 13.590 1.915 2.752 1.00 90.56 369 LEU A CA 1
ATOM 2850 C C . LEU A 1 369 ? 14.925 1.158 2.736 1.00 90.56 369 LEU A C 1
ATOM 2852 O O . LEU A 1 369 ? 14.998 0.078 2.163 1.00 90.56 369 LEU A O 1
ATOM 2856 N N . HIS A 1 370 ? 15.962 1.687 3.394 1.00 86.69 370 HIS A N 1
ATOM 2857 C CA . HIS A 1 370 ? 17.318 1.123 3.367 1.00 86.69 370 HIS A CA 1
ATOM 2858 C C . HIS A 1 370 ? 17.501 -0.161 4.198 1.00 86.69 370 HIS A C 1
ATOM 2860 O O . HIS A 1 370 ? 18.163 -1.107 3.764 1.00 86.69 370 HIS A O 1
ATOM 2866 N N . ASP A 1 371 ? 16.972 -0.176 5.419 1.00 82.69 371 ASP A N 1
ATOM 2867 C CA . ASP A 1 371 ? 17.270 -1.193 6.431 1.00 82.69 371 ASP A CA 1
ATOM 2868 C C . ASP A 1 371 ? 16.218 -2.307 6.472 1.00 82.69 371 ASP A C 1
ATOM 2870 O O . ASP A 1 371 ? 16.513 -3.382 6.988 1.00 82.69 371 ASP A O 1
ATOM 2874 N N . GLN A 1 372 ? 15.009 -2.065 5.950 1.00 84.00 372 GLN A N 1
ATOM 2875 C CA . GLN A 1 372 ? 13.905 -3.031 5.989 1.00 84.00 372 GLN A CA 1
ATOM 2876 C C . GLN A 1 372 ? 13.464 -3.415 4.582 1.00 84.00 372 GLN A C 1
ATOM 2878 O O . GLN A 1 372 ? 13.648 -4.557 4.167 1.00 84.00 372 GLN A O 1
ATOM 2883 N N . PHE A 1 373 ? 12.945 -2.454 3.817 1.00 83.56 373 PHE A N 1
ATOM 2884 C CA . PHE A 1 373 ? 12.268 -2.756 2.561 1.00 83.56 373 PHE A CA 1
ATOM 2885 C C . PHE A 1 373 ? 13.197 -3.385 1.516 1.00 83.56 373 PHE A C 1
ATOM 2887 O O . PHE A 1 373 ? 12.899 -4.456 0.993 1.00 83.56 373 PHE A O 1
ATOM 2894 N N . VAL A 1 374 ? 14.365 -2.787 1.252 1.00 81.75 374 VAL A N 1
ATOM 2895 C CA . VAL A 1 374 ? 15.304 -3.332 0.248 1.00 81.75 374 VAL A CA 1
ATOM 2896 C C . VAL A 1 374 ? 16.045 -4.593 0.704 1.00 81.75 374 VAL A C 1
ATOM 2898 O O . VAL A 1 374 ? 16.794 -5.171 -0.079 1.00 81.75 374 VAL A O 1
ATOM 2901 N N . GLN A 1 375 ? 15.883 -4.994 1.969 1.00 80.31 375 GLN A N 1
ATOM 2902 C CA . GLN A 1 375 ? 16.472 -6.220 2.521 1.00 80.31 375 GLN A CA 1
ATOM 2903 C C . GLN A 1 375 ? 15.527 -7.422 2.406 1.00 80.31 375 GLN A C 1
ATOM 2905 O O . GLN A 1 375 ? 15.909 -8.538 2.761 1.00 80.31 375 GLN A O 1
ATOM 2910 N N . THR A 1 376 ? 14.298 -7.203 1.933 1.00 76.38 376 THR A N 1
ATOM 2911 C CA . THR A 1 376 ? 13.346 -8.279 1.653 1.00 76.38 376 THR A CA 1
ATOM 2912 C C . THR A 1 376 ? 13.890 -9.229 0.594 1.00 76.38 376 THR A C 1
ATOM 2914 O O . THR A 1 376 ? 14.665 -8.847 -0.285 1.00 76.38 376 THR A O 1
ATOM 2917 N N . ASN A 1 377 ? 13.483 -10.497 0.678 1.00 75.38 377 ASN A N 1
ATOM 2918 C CA . ASN A 1 377 ? 13.756 -11.442 -0.394 1.00 75.38 377 ASN A CA 1
ATOM 2919 C C . ASN A 1 377 ? 13.054 -10.939 -1.674 1.00 75.38 377 ASN A C 1
ATOM 2921 O O . ASN A 1 377 ? 11.845 -10.701 -1.627 1.00 75.38 377 ASN A O 1
ATOM 2925 N N . PRO A 1 378 ? 13.763 -10.782 -2.809 1.00 68.75 378 PRO A N 1
ATOM 2926 C CA . PRO A 1 378 ? 13.151 -10.332 -4.058 1.00 68.75 378 PRO A CA 1
ATOM 2927 C C . PRO A 1 378 ? 12.088 -11.312 -4.594 1.00 68.75 378 PRO A C 1
ATOM 2929 O O . PRO A 1 378 ? 11.193 -10.898 -5.315 1.00 68.75 378 PRO A O 1
ATOM 2932 N N . GLU A 1 379 ? 12.059 -12.569 -4.150 1.00 70.75 379 GLU A N 1
ATOM 2933 C CA . GLU A 1 379 ? 10.992 -13.533 -4.494 1.00 70.75 379 GLU A CA 1
ATOM 2934 C C . GLU A 1 379 ? 9.807 -13.532 -3.492 1.00 70.75 379 GLU A C 1
ATOM 2936 O O . GLU A 1 379 ? 8.867 -14.312 -3.625 1.00 70.75 379 GLU A O 1
ATOM 2941 N N . ASP A 1 380 ? 9.838 -12.676 -2.461 1.00 72.94 380 ASP A N 1
ATOM 2942 C CA . ASP A 1 380 ? 8.810 -12.604 -1.410 1.00 72.94 380 ASP A CA 1
ATOM 2943 C C . ASP A 1 380 ? 7.969 -11.321 -1.519 1.00 72.94 380 ASP A C 1
ATOM 2945 O O . ASP A 1 380 ? 8.169 -10.328 -0.811 1.00 72.94 380 ASP A O 1
ATOM 2949 N N . ALA A 1 381 ? 7.046 -11.340 -2.478 1.00 72.00 381 ALA A N 1
ATOM 2950 C CA . ALA A 1 381 ? 6.075 -10.281 -2.741 1.00 72.00 381 ALA A CA 1
ATOM 2951 C C . ALA A 1 381 ? 5.205 -9.917 -1.529 1.00 72.00 381 ALA A C 1
ATOM 2953 O O . ALA A 1 381 ? 4.948 -8.741 -1.274 1.00 72.00 381 ALA A O 1
ATOM 2954 N N . GLU A 1 382 ? 4.762 -10.925 -0.778 1.00 70.94 382 GLU A N 1
ATOM 2955 C CA . GLU A 1 382 ? 3.855 -10.757 0.358 1.00 70.94 382 GLU A CA 1
ATOM 2956 C C . GLU A 1 382 ? 4.560 -10.018 1.502 1.00 70.94 382 GLU A C 1
ATOM 2958 O O . GLU A 1 382 ? 4.034 -9.034 2.026 1.00 70.94 382 GLU A O 1
ATOM 2963 N N . ALA A 1 383 ? 5.806 -10.396 1.817 1.00 73.44 383 ALA A N 1
ATOM 2964 C CA . ALA A 1 383 ? 6.603 -9.685 2.816 1.00 73.44 383 ALA A CA 1
ATOM 2965 C C . ALA A 1 383 ? 6.880 -8.222 2.424 1.00 73.44 383 ALA A C 1
ATOM 2967 O O . ALA A 1 383 ? 6.880 -7.336 3.284 1.00 73.44 383 ALA A O 1
ATOM 2968 N N . ARG A 1 384 ? 7.109 -7.937 1.134 1.00 77.56 384 ARG A N 1
ATOM 2969 C CA . ARG A 1 384 ? 7.276 -6.554 0.647 1.00 77.56 384 ARG A CA 1
ATOM 2970 C C . ARG A 1 384 ? 6.008 -5.737 0.799 1.00 77.56 384 ARG A C 1
ATOM 2972 O O . ARG A 1 384 ? 6.074 -4.592 1.247 1.00 77.56 384 ARG A O 1
ATOM 2979 N N . ARG A 1 385 ? 4.871 -6.318 0.434 1.00 77.12 385 ARG A N 1
ATOM 2980 C CA . ARG A 1 385 ? 3.571 -5.669 0.559 1.00 77.12 385 ARG A CA 1
ATOM 2981 C C . ARG A 1 385 ? 3.242 -5.338 2.002 1.00 77.12 385 ARG A C 1
ATOM 2983 O O . ARG A 1 385 ? 2.928 -4.188 2.280 1.00 77.12 385 ARG A O 1
ATOM 2990 N N . ALA A 1 386 ? 3.423 -6.295 2.905 1.00 75.06 386 ALA A N 1
ATOM 2991 C CA . ALA A 1 386 ? 3.257 -6.095 4.339 1.00 75.06 386 ALA A CA 1
ATOM 2992 C C . ALA A 1 386 ? 4.056 -4.898 4.863 1.00 75.06 386 ALA A C 1
ATOM 2994 O O . ALA A 1 386 ? 3.538 -4.025 5.549 1.00 75.06 386 ALA A O 1
ATOM 2995 N N . LEU A 1 387 ? 5.330 -4.820 4.469 1.00 81.19 387 LEU A N 1
ATOM 2996 C CA . LEU A 1 387 ? 6.197 -3.698 4.802 1.00 81.19 387 LEU A CA 1
ATOM 2997 C C . LEU A 1 387 ? 5.665 -2.377 4.224 1.00 81.19 387 LEU A C 1
ATOM 2999 O O . LEU A 1 387 ? 5.668 -1.354 4.909 1.00 81.19 387 LEU A O 1
ATOM 3003 N N . ALA A 1 388 ? 5.211 -2.368 2.971 1.00 84.31 388 ALA A N 1
ATOM 3004 C CA . ALA A 1 388 ? 4.622 -1.173 2.379 1.00 84.31 388 ALA A CA 1
ATOM 3005 C C . ALA A 1 388 ? 3.341 -0.735 3.116 1.00 84.31 388 ALA A C 1
ATOM 3007 O O . ALA A 1 388 ? 3.184 0.454 3.393 1.00 84.31 388 ALA A O 1
ATOM 3008 N N . GLU A 1 389 ? 2.470 -1.669 3.493 1.00 80.88 389 GLU A N 1
ATOM 3009 C CA . GLU A 1 389 ? 1.271 -1.400 4.295 1.00 80.88 389 GLU A CA 1
ATOM 3010 C C . GLU A 1 389 ? 1.637 -0.827 5.671 1.00 80.88 389 GLU A C 1
ATOM 3012 O O . GLU A 1 389 ? 1.131 0.235 6.033 1.00 80.88 389 GLU A O 1
ATOM 3017 N N . ASP A 1 390 ? 2.621 -1.411 6.364 1.00 82.44 390 ASP A N 1
ATOM 3018 C CA . ASP A 1 390 ? 3.160 -0.890 7.628 1.00 82.44 390 ASP A CA 1
ATOM 3019 C C . ASP A 1 390 ? 3.666 0.559 7.496 1.00 82.44 390 ASP A C 1
ATOM 3021 O O . ASP A 1 390 ? 3.438 1.400 8.375 1.00 82.44 390 ASP A O 1
ATOM 3025 N N . LEU A 1 391 ? 4.352 0.883 6.392 1.00 86.81 391 LEU A N 1
ATOM 3026 C CA . LEU A 1 391 ? 4.787 2.251 6.101 1.00 86.81 391 LEU A CA 1
ATOM 3027 C C . LEU A 1 391 ? 3.589 3.182 5.851 1.00 86.81 391 LEU A C 1
ATOM 3029 O O . LEU A 1 391 ? 3.610 4.338 6.290 1.00 86.81 391 LEU A O 1
ATOM 3033 N N . GLY A 1 392 ? 2.564 2.697 5.148 1.00 89.56 392 GLY A N 1
ATOM 3034 C CA . GLY A 1 392 ? 1.320 3.419 4.892 1.00 89.56 392 GLY A CA 1
ATOM 3035 C C . GLY A 1 392 ? 0.579 3.754 6.186 1.00 89.56 392 GLY A C 1
ATOM 3036 O O . GLY A 1 392 ? 0.273 4.925 6.435 1.00 89.56 392 GLY A O 1
ATOM 3037 N N . ASP A 1 393 ? 0.390 2.762 7.051 1.00 87.06 393 ASP A N 1
ATOM 3038 C CA . ASP A 1 393 ? -0.226 2.901 8.370 1.00 87.06 393 ASP A CA 1
ATOM 3039 C C . ASP A 1 393 ? 0.569 3.861 9.252 1.00 87.06 393 ASP A C 1
ATOM 3041 O O . ASP A 1 393 ? 0.021 4.824 9.810 1.00 87.06 393 ASP A O 1
ATOM 3045 N N . TRP A 1 394 ? 1.892 3.681 9.308 1.00 92.62 394 TRP A N 1
ATOM 3046 C CA . TRP A 1 394 ? 2.774 4.611 10.002 1.00 92.62 394 TRP A CA 1
ATOM 3047 C C . TRP A 1 394 ? 2.601 6.046 9.487 1.00 92.62 394 TRP A C 1
ATOM 3049 O O . TRP A 1 394 ? 2.506 6.978 10.295 1.00 92.62 394 TRP A O 1
ATOM 3059 N N . ALA A 1 395 ? 2.519 6.252 8.169 1.00 95.25 395 ALA A N 1
ATOM 3060 C CA . ALA A 1 395 ? 2.336 7.575 7.581 1.00 95.25 395 ALA A CA 1
ATOM 3061 C C . ALA A 1 395 ? 0.972 8.181 7.953 1.00 95.25 395 ALA A C 1
ATOM 3063 O O . ALA A 1 395 ? 0.909 9.364 8.311 1.00 95.25 395 ALA A O 1
ATOM 3064 N N . LEU A 1 396 ? -0.104 7.382 7.931 1.00 93.44 396 LEU A N 1
ATOM 3065 C CA . LEU A 1 396 ? -1.462 7.784 8.316 1.00 93.44 396 LEU A CA 1
ATOM 3066 C C . LEU A 1 396 ? -1.533 8.265 9.771 1.00 93.44 396 LEU A C 1
ATOM 3068 O O . LEU A 1 396 ? -2.082 9.342 10.038 1.00 93.44 396 LEU A O 1
ATOM 3072 N N . PHE A 1 397 ? -0.936 7.519 10.701 1.00 94.50 397 PHE A N 1
ATOM 3073 C CA . PHE A 1 397 ? -0.889 7.905 12.113 1.00 94.50 397 PHE A CA 1
ATOM 3074 C C . PHE A 1 397 ? 0.061 9.081 12.365 1.00 94.50 397 PHE A C 1
ATOM 3076 O O . PHE A 1 397 ? -0.279 10.028 13.085 1.00 94.50 397 PHE A O 1
ATOM 3083 N N . THR A 1 398 ? 1.236 9.087 11.738 1.00 95.69 398 THR A N 1
ATOM 3084 C CA . THR A 1 398 ? 2.237 10.148 11.922 1.00 95.69 398 THR A CA 1
ATOM 3085 C C . THR A 1 398 ? 1.697 11.503 11.476 1.00 95.69 398 THR A C 1
ATOM 3087 O O . THR A 1 398 ? 1.782 12.486 1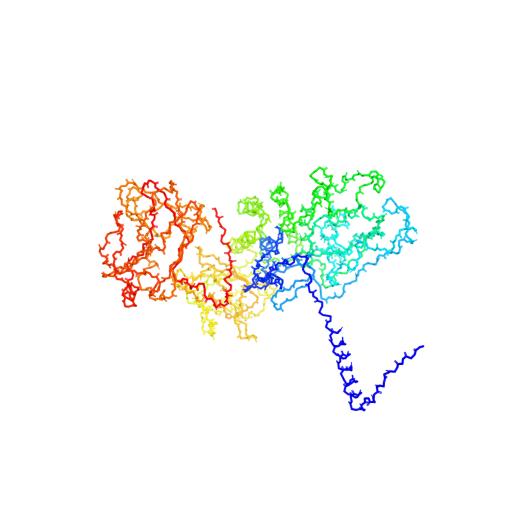2.224 1.00 95.69 398 THR A O 1
ATOM 3090 N N . ARG A 1 399 ? 1.067 11.571 10.296 1.00 95.44 399 ARG A N 1
ATOM 3091 C CA . ARG A 1 399 ? 0.569 12.836 9.737 1.00 95.44 399 ARG A CA 1
ATOM 3092 C C . ARG A 1 399 ? -0.605 13.429 10.522 1.00 95.44 399 ARG A C 1
ATOM 3094 O O . ARG A 1 399 ? -0.763 14.653 10.552 1.00 95.44 399 ARG A O 1
ATOM 3101 N N . ILE A 1 400 ? -1.420 12.595 11.179 1.00 94.94 400 ILE A N 1
ATOM 3102 C CA . ILE A 1 400 ? -2.536 13.074 12.007 1.00 94.94 400 ILE A CA 1
ATOM 3103 C C . ILE A 1 400 ? -2.089 13.480 13.415 1.00 94.94 400 ILE A C 1
ATOM 3105 O O . ILE A 1 400 ? -2.601 14.474 13.942 1.00 94.94 400 ILE A O 1
ATOM 3109 N N . HIS A 1 401 ? -1.118 12.782 14.009 1.00 94.56 401 HIS A N 1
ATOM 3110 C CA . HIS A 1 401 ? -0.643 13.056 15.370 1.00 94.56 401 HIS A CA 1
ATOM 3111 C C . HIS A 1 401 ? 0.338 14.221 15.432 1.00 94.56 401 HIS A C 1
ATOM 3113 O O . HIS A 1 401 ? 0.206 15.100 16.295 1.00 94.56 401 HIS A O 1
ATOM 3119 N N . ASN A 1 402 ? 1.286 14.282 14.496 1.00 95.94 402 ASN A N 1
ATOM 3120 C CA . ASN A 1 402 ? 2.269 15.350 14.464 1.00 95.94 402 ASN A CA 1
ATOM 3121 C C . ASN A 1 402 ? 1.690 16.607 13.795 1.00 95.94 402 ASN A C 1
ATOM 3123 O O . ASN A 1 402 ? 1.371 16.652 12.608 1.00 95.94 402 ASN A O 1
ATOM 3127 N N . GLN A 1 403 ? 1.590 17.683 14.578 1.00 95.50 403 GLN A N 1
ATOM 3128 C CA . GLN A 1 403 ? 1.050 18.962 14.121 1.00 95.50 403 GLN A CA 1
ATOM 3129 C C . GLN A 1 403 ? 1.806 19.585 12.940 1.00 95.50 403 GLN A C 1
ATOM 3131 O O . GLN A 1 403 ? 1.212 20.387 12.226 1.00 95.50 403 GLN A O 1
ATOM 3136 N N . THR A 1 404 ? 3.081 19.242 12.736 1.00 96.44 404 THR A N 1
ATOM 3137 C CA . THR A 1 404 ? 3.896 19.745 11.619 1.00 96.44 404 THR A CA 1
ATOM 3138 C C . THR A 1 404 ? 3.305 19.342 10.268 1.00 96.44 404 THR A C 1
ATOM 3140 O O . THR A 1 404 ? 3.316 20.135 9.323 1.00 96.44 404 THR A O 1
ATOM 3143 N N . TYR A 1 405 ? 2.713 18.148 10.191 1.00 97.06 405 TYR A N 1
ATOM 3144 C CA . TYR A 1 405 ? 2.133 17.622 8.955 1.00 97.06 405 TYR A CA 1
ATOM 3145 C C . TYR A 1 405 ? 0.671 18.024 8.757 1.00 97.06 405 TYR A C 1
ATOM 3147 O O . TYR A 1 405 ? 0.135 17.962 7.652 1.00 97.06 405 TYR A O 1
ATOM 3155 N N . ARG A 1 406 ? 0.011 18.531 9.801 1.00 94.50 406 ARG A N 1
ATOM 3156 C CA . ARG A 1 406 ? -1.359 19.035 9.701 1.00 94.50 406 ARG A CA 1
ATOM 3157 C C . ARG A 1 406 ? -1.380 20.420 9.053 1.00 94.50 406 ARG A C 1
ATOM 3159 O O . ARG A 1 406 ? -1.140 21.430 9.705 1.00 94.50 406 ARG A O 1
ATOM 3166 N N . SER A 1 407 ? -1.753 20.471 7.778 1.00 89.56 407 SER A N 1
ATOM 3167 C CA . SER A 1 407 ? -2.013 21.732 7.066 1.00 89.56 407 SER A CA 1
ATOM 3168 C C . SER A 1 407 ? -3.347 22.399 7.470 1.00 89.56 407 SER A C 1
ATOM 3170 O O . SER A 1 407 ? -3.492 23.616 7.352 1.00 89.56 407 SER A O 1
ATOM 3172 N N . GLY A 1 408 ? -4.317 21.616 7.961 1.00 93.06 408 GLY A N 1
ATOM 3173 C CA . GLY A 1 408 ? -5.650 22.040 8.400 1.00 93.06 408 GLY A CA 1
ATOM 3174 C C . GLY A 1 408 ? -5.891 21.959 9.914 1.00 93.06 408 GLY A C 1
ATOM 3175 O O . GLY A 1 408 ? -4.970 22.082 10.720 1.00 93.06 408 GLY A O 1
ATOM 3176 N N . SER A 1 409 ? -7.151 21.766 10.318 1.00 93.50 409 SER A N 1
ATOM 3177 C CA . SER A 1 409 ? -7.563 21.757 11.732 1.00 93.50 409 SER A CA 1
ATOM 3178 C C . SER A 1 409 ? -8.047 20.385 12.191 1.00 93.50 409 SER A C 1
ATOM 3180 O O . SER A 1 409 ? -8.888 19.785 11.526 1.00 93.50 409 SER A O 1
ATOM 3182 N N . LEU A 1 410 ? -7.594 19.942 13.364 1.00 96.31 410 LEU A N 1
ATOM 3183 C CA . LEU A 1 410 ? -8.120 18.768 14.064 1.00 96.31 410 LEU A CA 1
ATOM 3184 C C . LEU A 1 410 ? -9.117 19.212 15.143 1.00 96.31 410 LEU A C 1
ATOM 3186 O O . LEU A 1 410 ? -8.814 20.120 15.923 1.00 96.31 410 LEU A O 1
ATOM 3190 N N . SER A 1 411 ? -10.300 18.598 15.188 1.00 96.38 411 SER A N 1
ATOM 3191 C CA . SER A 1 411 ? -11.295 18.885 16.226 1.00 96.38 411 SER A CA 1
ATOM 3192 C C . SER A 1 411 ? -10.847 18.395 17.609 1.00 96.38 411 SER A C 1
ATOM 3194 O O . SER A 1 411 ? -9.989 17.518 17.745 1.00 96.38 411 SER A O 1
ATOM 3196 N N . ALA A 1 412 ? -11.475 18.937 18.655 1.00 95.56 412 ALA A N 1
ATOM 3197 C CA . ALA A 1 412 ? -11.461 18.283 19.960 1.00 95.56 412 ALA A CA 1
ATOM 3198 C C . ALA A 1 412 ? -12.151 16.904 19.860 1.00 95.56 412 ALA A C 1
ATOM 3200 O O . ALA A 1 412 ? -13.019 16.742 18.993 1.00 95.56 412 ALA A O 1
ATOM 3201 N N . PRO A 1 413 ? -11.779 15.933 20.713 1.00 96.25 413 PRO A N 1
ATOM 3202 C CA . PRO A 1 413 ? -12.467 14.649 20.774 1.00 96.25 413 PRO A CA 1
ATOM 3203 C C . PRO A 1 413 ? -13.909 14.837 21.245 1.00 96.25 413 PRO A C 1
ATOM 3205 O O . PRO A 1 413 ? -14.153 15.522 22.242 1.00 96.25 413 PRO A O 1
ATOM 3208 N N . ASP A 1 414 ? -14.840 14.212 20.533 1.00 97.38 414 ASP A N 1
ATOM 3209 C CA . ASP A 1 414 ? -16.258 14.135 20.881 1.00 97.38 414 ASP A CA 1
ATOM 3210 C C . ASP A 1 414 ? -16.637 12.672 21.155 1.00 97.38 414 ASP A C 1
ATOM 3212 O O . ASP A 1 414 ? -16.104 11.761 20.520 1.00 97.38 414 ASP A O 1
ATOM 3216 N N . GLN A 1 415 ? -17.491 12.438 22.150 1.00 96.06 415 GLN A N 1
ATOM 3217 C CA . GLN A 1 415 ? -17.760 11.095 22.680 1.00 96.06 415 GLN A CA 1
ATOM 3218 C C . GLN A 1 415 ? -19.030 10.500 22.068 1.00 96.06 415 GLN A C 1
ATOM 3220 O O . GLN A 1 415 ? -20.065 11.166 22.005 1.00 96.06 415 GLN A O 1
ATOM 3225 N N . ALA A 1 416 ? -18.980 9.223 21.700 1.00 92.50 416 ALA A N 1
ATOM 3226 C CA . ALA A 1 416 ? -20.128 8.450 21.242 1.00 92.50 416 ALA A CA 1
ATOM 3227 C C . ALA A 1 416 ? -20.074 7.032 21.818 1.00 92.50 416 ALA A C 1
ATOM 3229 O O . ALA A 1 416 ? -19.363 6.167 21.308 1.00 92.50 416 ALA A O 1
ATOM 3230 N N . GLY A 1 417 ? -20.829 6.805 22.895 1.00 89.00 417 GLY A N 1
ATOM 3231 C CA . GLY A 1 417 ? -20.708 5.585 23.688 1.00 89.00 417 GLY A CA 1
ATOM 3232 C C . GLY A 1 417 ? -19.298 5.480 24.268 1.00 89.00 417 GLY A C 1
ATOM 3233 O O . GLY A 1 417 ? -18.819 6.427 24.893 1.00 89.00 417 GLY A O 1
ATOM 3234 N N . ASP A 1 418 ? -18.635 4.357 24.001 1.00 88.19 418 ASP A N 1
ATOM 3235 C CA . ASP A 1 418 ? -17.247 4.102 24.404 1.00 88.19 418 ASP A CA 1
ATOM 3236 C C . ASP A 1 418 ? -16.209 4.566 23.360 1.00 88.19 418 ASP A C 1
ATOM 3238 O O . ASP A 1 418 ? -15.006 4.403 23.569 1.00 88.19 418 ASP A O 1
ATOM 3242 N N . LEU A 1 419 ? -16.651 5.151 22.238 1.00 94.56 419 LEU A N 1
ATOM 3243 C CA . LEU A 1 419 ? -15.765 5.704 21.214 1.00 94.56 419 LEU A CA 1
ATOM 3244 C C . LEU A 1 419 ? -15.494 7.192 21.455 1.00 94.56 419 LEU A C 1
ATOM 3246 O O . LEU A 1 419 ? -16.403 7.965 21.774 1.00 94.56 419 LEU A O 1
ATOM 3250 N N . ALA A 1 420 ? -14.259 7.618 21.191 1.00 96.56 420 ALA A N 1
ATOM 3251 C CA . ALA A 1 420 ? -13.905 9.031 21.089 1.00 96.56 420 ALA A CA 1
ATOM 3252 C C . ALA A 1 420 ? -13.471 9.356 19.659 1.00 96.56 420 ALA A C 1
ATOM 3254 O O . ALA A 1 420 ? -12.566 8.720 19.127 1.00 96.56 420 ALA A O 1
ATOM 3255 N N . VAL A 1 421 ? -14.099 10.354 19.039 1.00 98.19 421 VAL A N 1
ATOM 3256 C CA . VAL A 1 421 ? -13.884 10.679 17.624 1.00 98.19 421 VAL A CA 1
ATOM 3257 C C . VAL A 1 421 ? -13.324 12.089 17.482 1.00 98.19 421 VAL A C 1
ATOM 3259 O O . VAL A 1 421 ? -13.864 13.054 18.029 1.00 98.19 421 VAL A O 1
ATOM 3262 N N . GLN A 1 422 ? -12.251 12.219 16.709 1.00 98.00 422 GLN A N 1
ATOM 3263 C CA . GLN A 1 422 ? -11.706 13.489 16.244 1.00 98.00 422 GLN A CA 1
ATOM 3264 C C . GLN A 1 422 ? -11.770 13.557 14.721 1.00 98.00 422 GLN A C 1
ATOM 3266 O O . GLN A 1 422 ? -11.576 12.559 14.032 1.00 98.00 422 GLN A O 1
ATOM 3271 N N . VAL A 1 423 ? -12.009 14.755 14.190 1.00 97.88 423 VAL A N 1
ATOM 3272 C CA . VAL A 1 423 ? -12.107 14.987 12.748 1.00 97.88 423 VAL A CA 1
ATOM 3273 C C . VAL A 1 423 ? -11.041 15.978 12.317 1.00 97.88 423 VAL A C 1
ATOM 3275 O O . VAL A 1 423 ? -11.030 17.139 12.745 1.00 97.88 423 VAL A O 1
ATOM 3278 N N . TYR A 1 424 ? -10.138 15.523 11.458 1.00 97.38 424 TYR A N 1
ATOM 3279 C CA . TYR A 1 424 ? -9.212 16.375 10.737 1.00 97.38 424 TYR A CA 1
ATOM 3280 C C . TYR A 1 424 ? -9.887 16.935 9.486 1.00 97.38 424 TYR A C 1
ATOM 3282 O O . TYR A 1 424 ? -10.450 16.207 8.672 1.00 97.38 424 TYR A O 1
ATOM 3290 N N . THR A 1 425 ? -9.829 18.255 9.339 1.00 96.12 425 THR A N 1
ATOM 3291 C CA . THR A 1 425 ? -10.353 18.982 8.181 1.00 96.12 425 THR A CA 1
ATOM 3292 C C . THR A 1 425 ? -9.190 19.629 7.440 1.00 96.12 425 THR A C 1
ATOM 3294 O O . THR A 1 425 ? -8.636 20.607 7.963 1.00 96.12 425 THR A O 1
ATOM 3297 N N . PRO A 1 426 ? -8.811 19.132 6.248 1.00 95.06 426 PRO A N 1
ATOM 3298 C CA . PRO A 1 426 ? -7.753 19.760 5.476 1.00 95.06 426 PRO A CA 1
ATOM 3299 C C . PRO A 1 426 ? -8.181 21.150 4.975 1.00 95.06 426 PRO A C 1
ATOM 3301 O O . PRO A 1 426 ? -9.378 21.466 4.896 1.00 95.06 426 PRO A O 1
ATOM 3304 N N . PRO A 1 427 ? -7.223 22.019 4.613 1.00 91.12 427 PRO A N 1
ATOM 3305 C CA . PRO A 1 427 ? -7.522 23.304 3.999 1.00 91.12 427 PRO A CA 1
ATOM 3306 C C . PRO A 1 427 ? -8.391 23.119 2.760 1.00 91.12 427 PRO A C 1
ATOM 3308 O O . PRO A 1 427 ? -8.201 22.179 1.997 1.00 91.12 427 PRO A O 1
ATOM 3311 N N . GLN A 1 428 ? -9.332 24.039 2.542 1.00 89.88 428 GLN A N 1
ATOM 3312 C CA . GLN A 1 428 ? -10.243 24.010 1.389 1.00 89.88 428 GLN A CA 1
ATOM 3313 C C . GLN A 1 428 ? -11.161 22.775 1.319 1.00 89.88 428 GLN A C 1
ATOM 3315 O O . GLN A 1 428 ? -11.856 22.606 0.324 1.00 89.88 428 GLN A O 1
ATOM 3320 N N . ALA A 1 429 ? -11.259 21.958 2.377 1.00 91.38 429 ALA A N 1
ATOM 3321 C CA . ALA A 1 429 ? -12.250 20.882 2.432 1.00 91.38 429 ALA A CA 1
ATOM 3322 C C . ALA A 1 429 ? -13.690 21.412 2.359 1.00 91.38 429 ALA A C 1
ATOM 3324 O O . ALA A 1 429 ? -14.591 20.724 1.897 1.00 91.38 429 ALA A O 1
ATOM 3325 N N . THR A 1 430 ? -13.934 22.649 2.791 1.00 90.56 430 THR A N 1
ATOM 3326 C CA . THR A 1 430 ? -15.247 23.294 2.730 1.00 90.56 430 THR A CA 1
ATOM 3327 C C . THR A 1 430 ? -15.111 24.798 2.501 1.00 90.56 430 THR A C 1
ATOM 3329 O O . THR A 1 430 ? -14.069 25.400 2.753 1.00 90.56 430 THR A O 1
ATOM 3332 N N . ASN A 1 431 ? -16.201 25.430 2.059 1.00 86.69 431 ASN A N 1
ATOM 3333 C CA . ASN A 1 431 ? -16.299 26.885 1.920 1.00 86.69 431 ASN A CA 1
ATOM 3334 C C . ASN A 1 431 ? -16.393 27.611 3.277 1.00 86.69 431 ASN A C 1
ATOM 3336 O O . ASN A 1 431 ? -16.326 28.840 3.323 1.00 86.69 431 ASN A O 1
ATOM 3340 N N . SER A 1 432 ? -16.610 26.879 4.376 1.00 85.19 432 SER A N 1
ATOM 3341 C CA . SER A 1 432 ? -16.636 27.450 5.724 1.00 85.19 432 SER A CA 1
ATOM 3342 C C . SER A 1 432 ? -15.217 27.535 6.301 1.00 85.19 432 SER A C 1
ATOM 3344 O O . SER A 1 432 ? -14.508 26.535 6.291 1.00 85.19 432 SER A O 1
ATOM 3346 N N . PRO A 1 433 ? -14.793 28.678 6.871 1.00 80.12 433 PRO A N 1
ATOM 3347 C CA . PRO A 1 433 ? -13.449 28.819 7.442 1.00 80.12 433 PRO A CA 1
ATOM 3348 C C . PRO A 1 433 ? -13.246 28.001 8.726 1.00 80.12 433 PRO A C 1
ATOM 3350 O O . PRO A 1 433 ? -12.117 27.789 9.151 1.00 80.12 433 PRO A O 1
ATOM 3353 N N . GLN A 1 434 ? -14.340 27.592 9.369 1.00 86.94 434 GLN A N 1
ATOM 3354 C CA . GLN A 1 434 ? -14.346 26.720 10.536 1.00 86.94 434 GLN A CA 1
ATOM 3355 C C . GLN A 1 434 ? -15.518 25.751 10.438 1.00 86.94 434 GLN A C 1
ATOM 3357 O O . GLN A 1 434 ? -16.576 26.095 9.895 1.00 86.94 434 GLN A O 1
ATOM 3362 N N . VAL A 1 435 ? -15.332 24.565 11.002 1.00 93.75 435 VAL A N 1
ATOM 3363 C CA . VAL A 1 435 ? -16.348 23.519 11.076 1.00 93.75 435 VAL A CA 1
ATOM 3364 C C . VAL A 1 435 ? -16.501 23.106 12.530 1.00 93.75 435 VAL A C 1
ATOM 3366 O O . VAL A 1 435 ? -15.516 22.930 13.243 1.00 93.75 435 VAL A O 1
ATOM 3369 N N . VAL A 1 436 ? -17.746 22.995 12.973 1.00 95.44 436 VAL A N 1
ATOM 3370 C CA . VAL A 1 436 ? -18.117 22.404 14.253 1.00 95.44 436 VAL A CA 1
ATOM 3371 C C . VAL A 1 436 ? -18.698 21.037 13.941 1.00 95.44 436 VAL A C 1
ATOM 3373 O O . VAL A 1 436 ? -19.732 20.946 13.275 1.00 95.44 436 VAL A O 1
ATOM 3376 N N . TYR A 1 437 ? -18.014 19.997 14.400 1.00 96.94 437 TYR A N 1
ATOM 3377 C CA . TYR A 1 437 ? -18.497 18.628 14.316 1.00 96.94 437 TYR A CA 1
ATOM 3378 C C . TYR A 1 437 ? -19.332 18.292 15.546 1.00 96.94 437 TYR A C 1
ATOM 3380 O O . TYR A 1 437 ? -19.136 18.860 16.623 1.00 96.94 437 TYR A O 1
ATOM 3388 N N . SER A 1 438 ? -20.295 17.400 15.371 1.00 96.62 438 SER A N 1
ATOM 3389 C CA . SER A 1 438 ? -21.016 16.779 16.475 1.00 96.62 438 SER A CA 1
ATOM 3390 C C . SER A 1 438 ? -21.148 15.297 16.185 1.00 96.62 438 SER A C 1
ATOM 3392 O O . SER A 1 438 ? -21.602 14.914 15.099 1.00 96.62 438 SER A O 1
ATOM 3394 N N . VAL A 1 439 ? -20.724 14.502 17.158 1.00 97.00 439 VAL A N 1
ATOM 3395 C CA . VAL A 1 439 ? -20.701 13.047 17.114 1.00 97.00 439 VAL A CA 1
ATOM 3396 C C . VAL A 1 439 ? -21.726 12.549 18.125 1.00 97.00 439 VAL A C 1
ATOM 3398 O O . VAL A 1 439 ? -21.796 13.035 19.251 1.00 97.00 439 VAL A O 1
ATOM 3401 N N . ALA A 1 440 ? -22.581 11.623 17.711 1.00 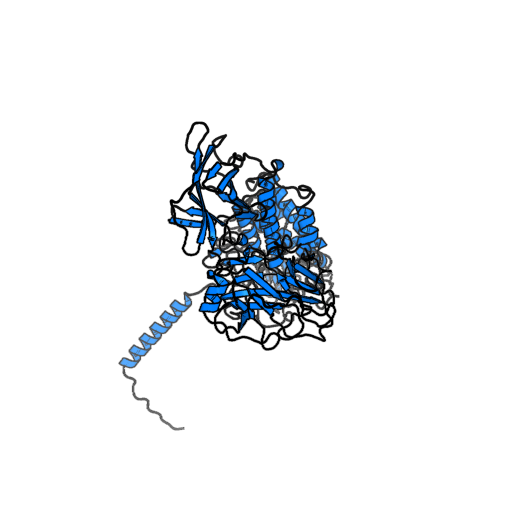96.69 440 ALA A N 1
ATOM 3402 C CA . ALA A 1 440 ? -23.583 11.036 18.591 1.00 96.69 440 ALA A CA 1
ATOM 3403 C C . ALA A 1 440 ? -23.594 9.524 18.423 1.00 96.69 440 ALA A C 1
ATOM 3405 O O . ALA A 1 440 ? -23.600 9.044 17.292 1.00 96.69 440 ALA A O 1
ATOM 3406 N N . GLU A 1 441 ? -23.634 8.786 19.531 1.00 95.38 441 GLU A N 1
ATOM 3407 C CA . GLU A 1 441 ? -23.814 7.334 19.507 1.00 95.38 441 GLU A CA 1
ATOM 3408 C C . GLU A 1 441 ? -25.049 6.962 18.679 1.00 95.38 441 GLU A C 1
ATOM 3410 O O . GLU A 1 441 ? -26.102 7.607 18.767 1.00 95.38 441 GLU A O 1
ATOM 3415 N N . SER A 1 442 ? -24.908 5.930 17.855 1.00 92.12 442 SER A N 1
ATOM 3416 C CA . SER A 1 442 ? -25.969 5.447 16.983 1.00 92.12 442 SER A CA 1
ATOM 3417 C C . SER A 1 442 ? -26.237 3.965 17.225 1.00 92.12 442 SER A C 1
ATOM 3419 O O . SER A 1 442 ? -25.391 3.204 17.679 1.00 92.12 442 SER A O 1
ATOM 3421 N N . SER A 1 443 ? -27.464 3.559 16.923 1.00 87.19 443 SER A N 1
ATOM 3422 C CA . SER A 1 443 ? -27.880 2.158 16.771 1.00 87.19 443 SER A CA 1
ATOM 3423 C C . SER A 1 443 ? -28.855 2.024 15.595 1.00 87.19 443 SER A C 1
ATOM 3425 O O . SER A 1 443 ? -29.666 1.102 15.534 1.00 87.19 443 SER A O 1
ATOM 3427 N N . ALA A 1 444 ? -28.811 2.994 14.671 1.00 86.12 444 ALA A N 1
ATOM 3428 C CA . ALA A 1 444 ? -29.782 3.130 13.590 1.00 86.12 444 ALA A CA 1
ATOM 3429 C C . ALA A 1 444 ? -29.714 1.979 12.576 1.00 86.12 444 ALA A C 1
ATOM 3431 O O . ALA A 1 444 ? -30.738 1.623 11.992 1.00 86.12 444 ALA A O 1
ATOM 3432 N N . HIS A 1 445 ? -28.532 1.380 12.403 1.00 90.75 445 HIS A N 1
ATOM 3433 C CA . HIS A 1 445 ? -28.283 0.328 11.425 1.00 90.75 445 HIS A CA 1
ATOM 3434 C C . HIS A 1 445 ? -27.689 -0.901 12.123 1.00 90.75 445 HIS A C 1
ATOM 3436 O O . HIS A 1 445 ? -26.680 -0.768 12.818 1.00 90.75 445 HIS A O 1
ATOM 3442 N N . PRO A 1 446 ? -28.300 -2.091 11.979 1.00 88.56 446 PRO A N 1
ATOM 3443 C CA . PRO A 1 446 ? -27.737 -3.316 12.533 1.00 88.56 446 PRO A CA 1
ATOM 3444 C C . PRO A 1 446 ? -26.446 -3.703 11.800 1.00 88.56 446 PRO A C 1
ATOM 3446 O O . PRO A 1 446 ? -26.264 -3.372 10.625 1.00 88.56 446 PRO A O 1
ATOM 3449 N N . ALA A 1 447 ? -25.570 -4.432 12.489 1.00 85.81 447 ALA A N 1
ATOM 3450 C CA . ALA A 1 447 ? -24.383 -5.022 11.881 1.00 85.81 447 ALA A CA 1
ATOM 3451 C C . ALA A 1 447 ? -24.775 -6.060 10.811 1.00 85.81 447 ALA A C 1
ATOM 3453 O O . ALA A 1 447 ? -25.821 -6.712 10.949 1.00 85.81 447 ALA A O 1
ATOM 3454 N N . PRO A 1 448 ? -23.956 -6.257 9.763 1.00 84.75 448 PRO A N 1
ATOM 3455 C CA . PRO A 1 448 ? -24.078 -7.423 8.895 1.00 84.75 448 PRO A CA 1
ATOM 3456 C C . PRO A 1 448 ? -23.972 -8.729 9.701 1.00 84.75 448 PRO A C 1
ATOM 3458 O O . PRO A 1 448 ? -23.361 -8.768 10.766 1.00 84.75 448 PRO A O 1
ATOM 3461 N N . ALA A 1 449 ? -24.565 -9.814 9.200 1.00 79.88 449 ALA A N 1
ATOM 3462 C CA . ALA A 1 449 ? -24.444 -11.118 9.851 1.00 79.88 449 ALA A CA 1
ATOM 3463 C C . ALA A 1 449 ? -22.970 -11.558 9.919 1.00 79.88 449 ALA A C 1
ATOM 3465 O O . ALA A 1 449 ? -22.270 -11.470 8.913 1.00 79.88 449 ALA A O 1
ATOM 3466 N N . GLY A 1 450 ? -22.527 -12.046 11.082 1.00 77.00 450 GLY A N 1
ATOM 3467 C CA . GLY A 1 450 ? -21.136 -12.450 11.310 1.00 77.00 450 GLY A CA 1
ATOM 3468 C C . GLY A 1 450 ? -20.176 -11.290 11.581 1.00 77.00 450 GLY A C 1
ATOM 3469 O O . GLY A 1 450 ? -18.973 -11.516 11.593 1.00 77.00 450 GLY A O 1
ATOM 3470 N N . MET A 1 451 ? -20.680 -10.069 11.794 1.00 82.88 451 MET A N 1
ATOM 3471 C CA . MET A 1 451 ? -19.885 -8.908 12.204 1.00 82.88 451 MET A CA 1
ATOM 3472 C C . MET A 1 451 ? -20.270 -8.468 13.618 1.00 82.88 451 MET A C 1
ATOM 3474 O O . MET A 1 451 ? -21.451 -8.301 13.933 1.00 82.88 451 MET A O 1
ATOM 3478 N N . GLN A 1 452 ? -19.265 -8.191 14.442 1.00 84.06 452 GLN A N 1
ATOM 3479 C CA . GLN A 1 452 ? -19.403 -7.589 15.759 1.00 84.06 452 GLN A CA 1
ATOM 3480 C C . GLN A 1 452 ? -19.124 -6.082 15.684 1.00 84.06 452 GLN A C 1
ATOM 3482 O O . GLN A 1 452 ? -18.146 -5.636 15.085 1.00 84.06 452 GLN A O 1
ATOM 3487 N N . VAL A 1 453 ? -19.984 -5.283 16.321 1.00 88.88 453 VAL A N 1
ATOM 3488 C CA . VAL A 1 453 ? -19.820 -3.824 16.430 1.00 88.88 453 VAL A CA 1
ATOM 3489 C C . VAL A 1 453 ? -19.069 -3.498 17.716 1.00 88.88 453 VAL A C 1
ATOM 3491 O O . VAL A 1 453 ? -19.535 -3.848 18.798 1.00 88.88 453 VAL A O 1
ATOM 3494 N N . VAL A 1 454 ? -17.947 -2.785 17.599 1.00 89.19 454 VAL A N 1
ATOM 3495 C CA . VAL A 1 454 ? -17.230 -2.184 18.739 1.00 89.19 454 VAL A CA 1
ATOM 3496 C C . VAL A 1 454 ? -17.958 -0.938 19.223 1.00 89.19 454 VAL A C 1
ATOM 3498 O O . VAL A 1 454 ? -18.168 -0.743 20.414 1.00 89.19 454 VAL A O 1
ATOM 3501 N N . GLY A 1 455 ? -18.388 -0.104 18.281 1.00 91.81 455 GLY A N 1
ATOM 3502 C CA . GLY A 1 455 ? -19.211 1.067 18.543 1.00 91.81 455 GLY A CA 1
ATOM 3503 C C . GLY A 1 455 ? -19.674 1.700 17.238 1.00 91.81 455 GLY A C 1
ATOM 3504 O O . GLY A 1 455 ? -19.098 1.455 16.176 1.00 91.81 455 GLY A O 1
ATOM 3505 N N . SER A 1 456 ? -20.728 2.512 17.297 1.00 95.56 456 SER A N 1
ATOM 3506 C CA . SER A 1 456 ? -21.224 3.224 16.119 1.00 95.56 456 SER A CA 1
ATOM 3507 C C . SER A 1 456 ? -21.681 4.635 16.457 1.00 95.56 456 SER A C 1
ATOM 3509 O O . SER A 1 456 ? -22.167 4.906 17.559 1.00 95.56 456 SER A O 1
ATOM 3511 N N . PHE A 1 457 ? -21.510 5.551 15.510 1.00 97.25 457 PHE A N 1
ATOM 3512 C CA . PHE A 1 457 ? -21.765 6.968 15.711 1.00 97.25 457 PHE A CA 1
ATOM 3513 C C . PHE A 1 457 ? -22.264 7.648 14.442 1.00 97.25 457 PHE A C 1
ATOM 3515 O O . PHE A 1 457 ? -21.899 7.283 13.333 1.00 97.25 457 PHE A O 1
ATOM 3522 N N . THR A 1 458 ? -23.078 8.684 14.593 1.00 97.44 458 THR A N 1
ATOM 3523 C CA . THR A 1 458 ? -23.461 9.582 13.504 1.00 97.44 458 THR A CA 1
ATOM 3524 C C . THR A 1 458 ? -22.607 10.836 13.569 1.00 97.44 458 THR A C 1
ATOM 3526 O O . THR A 1 458 ? -22.514 11.469 14.624 1.00 97.44 458 THR A O 1
ATOM 3529 N N . LEU A 1 459 ? -22.014 11.211 12.436 1.00 97.06 459 LEU A N 1
ATOM 3530 C CA . LEU A 1 459 ? -21.225 12.430 12.305 1.00 97.06 459 LEU A CA 1
ATOM 3531 C C . LEU A 1 459 ? -22.040 13.515 11.603 1.00 97.06 459 LEU A C 1
ATOM 3533 O O . LEU A 1 459 ? -22.570 13.317 10.512 1.00 97.06 459 LEU A O 1
ATOM 3537 N N . THR A 1 460 ? -22.095 14.700 12.205 1.00 96.81 460 THR A N 1
ATOM 3538 C CA . THR A 1 460 ? -22.698 15.889 11.591 1.00 96.81 460 THR A CA 1
ATOM 3539 C C . THR A 1 460 ? -21.730 17.063 11.621 1.00 96.81 460 THR A C 1
ATOM 3541 O O . THR A 1 460 ? -20.853 17.136 12.483 1.00 96.81 460 THR A O 1
ATOM 3544 N N . ALA A 1 461 ? -21.883 17.993 10.676 1.00 96.94 461 ALA A N 1
ATOM 3545 C CA . ALA A 1 461 ? -21.036 19.173 10.567 1.00 96.94 461 ALA A CA 1
ATOM 3546 C C . ALA A 1 461 ? -21.864 20.441 10.337 1.00 96.94 461 ALA A C 1
ATOM 3548 O O . ALA A 1 461 ? -22.829 20.464 9.565 1.00 96.94 461 ALA A O 1
ATOM 3549 N N . GLN A 1 462 ? -21.454 21.531 10.979 1.00 96.38 462 GLN A N 1
ATOM 3550 C CA . GLN A 1 462 ? -22.069 22.845 10.822 1.00 96.38 462 GLN A CA 1
ATOM 3551 C C . GLN A 1 462 ? -21.030 23.967 10.885 1.00 96.38 462 GLN A C 1
ATOM 3553 O O . GLN A 1 462 ? -19.948 23.814 11.449 1.00 96.38 462 GLN A O 1
ATOM 3558 N N . SER A 1 463 ? -21.352 25.129 10.320 1.00 93.38 463 SER A N 1
ATOM 3559 C CA . SER A 1 463 ? -20.554 26.335 10.540 1.00 93.38 463 SER A CA 1
ATOM 3560 C C . SER A 1 463 ? -20.704 26.822 11.991 1.00 93.38 463 SER A C 1
ATOM 3562 O O . SER A 1 463 ? -21.691 26.486 12.651 1.00 93.38 463 SER A O 1
ATOM 3564 N N . PRO A 1 464 ? -19.818 27.706 12.489 1.00 89.56 464 PRO A N 1
ATOM 3565 C CA . PRO A 1 464 ? -19.983 28.325 13.809 1.00 89.56 464 PRO A CA 1
ATOM 3566 C C . PRO A 1 464 ? -21.303 29.097 13.991 1.00 89.56 464 PRO A C 1
ATOM 3568 O O . PRO A 1 464 ? -21.680 29.431 15.108 1.00 89.56 464 PRO A O 1
ATOM 3571 N N . GLN A 1 465 ? -22.010 29.405 12.897 1.00 91.44 465 GLN A N 1
ATOM 3572 C CA . GLN A 1 465 ? -23.322 30.059 12.890 1.00 91.44 465 GLN A CA 1
ATOM 3573 C C . GLN A 1 465 ? -24.494 29.058 12.837 1.00 91.44 465 GLN A C 1
ATOM 3575 O O . GLN A 1 465 ? -25.637 29.480 12.666 1.00 91.44 465 GLN A O 1
ATOM 3580 N N . GLY A 1 466 ? -24.229 27.752 12.948 1.00 92.00 466 GLY A N 1
ATOM 3581 C CA . GLY A 1 466 ? -25.242 26.691 12.946 1.00 92.00 466 GLY A CA 1
ATOM 3582 C C . GLY A 1 466 ? -25.791 26.334 11.562 1.00 92.00 466 GLY A C 1
ATOM 3583 O O . GLY A 1 466 ? -26.851 25.722 11.463 1.00 92.00 466 GLY A O 1
ATOM 3584 N N . LYS A 1 467 ? -25.117 26.735 10.473 1.00 93.81 467 LYS A N 1
ATOM 3585 C CA . LYS A 1 467 ? -25.521 26.330 9.119 1.00 93.81 467 LYS A CA 1
ATOM 3586 C C . LYS A 1 467 ? -24.969 24.928 8.822 1.00 93.81 467 LYS A C 1
ATOM 3588 O O . LYS A 1 467 ? -23.751 24.780 8.905 1.00 93.81 467 LYS A O 1
ATOM 3593 N N . PRO A 1 468 ? -25.795 23.948 8.413 1.00 94.81 468 PRO A N 1
ATOM 3594 C CA . PRO A 1 468 ? -25.310 22.618 8.050 1.00 94.81 468 PRO A CA 1
ATOM 3595 C C . PRO A 1 468 ? -24.274 22.660 6.922 1.00 94.81 468 PRO A C 1
ATOM 3597 O O . PRO A 1 468 ? -24.414 23.434 5.967 1.00 94.81 468 PRO A O 1
ATOM 3600 N N . ILE A 1 469 ? -23.256 21.811 7.033 1.00 94.94 469 ILE A N 1
ATOM 3601 C CA . ILE A 1 469 ? -22.253 21.545 6.000 1.00 94.94 469 ILE A CA 1
ATOM 3602 C C . ILE A 1 469 ? -22.433 20.084 5.597 1.00 94.94 469 ILE A C 1
ATOM 3604 O O . ILE A 1 469 ? -22.319 19.210 6.442 1.00 94.94 469 ILE A O 1
ATOM 3608 N N . THR A 1 470 ? -22.753 19.827 4.330 1.00 92.12 470 THR A N 1
ATOM 3609 C CA . THR A 1 470 ? -23.098 18.481 3.829 1.00 92.12 470 THR A CA 1
ATOM 3610 C C . THR A 1 470 ? -22.277 18.057 2.615 1.00 92.12 470 THR A C 1
ATOM 3612 O O . THR A 1 470 ? -22.548 17.017 2.031 1.00 92.12 470 THR A O 1
ATOM 3615 N N . GLN A 1 471 ? -21.328 18.886 2.184 1.00 91.31 471 GLN A N 1
ATOM 3616 C CA . GLN A 1 471 ? -20.467 18.620 1.037 1.00 91.31 471 GLN A CA 1
ATOM 3617 C C . GLN A 1 471 ? -19.050 19.058 1.371 1.00 91.31 471 GLN A C 1
ATOM 3619 O O . GLN A 1 471 ? -18.850 20.180 1.858 1.00 91.31 471 GLN A O 1
ATOM 3624 N N . PHE A 1 472 ? -18.098 18.190 1.053 1.00 93.88 472 PHE A N 1
ATOM 3625 C CA . PHE A 1 472 ? -16.679 18.443 1.203 1.00 93.88 472 PHE A CA 1
ATOM 3626 C C . PHE A 1 472 ? -15.996 18.325 -0.160 1.00 93.88 472 PHE A C 1
ATOM 3628 O O . PHE A 1 472 ? -16.362 17.500 -0.985 1.00 93.88 472 PHE A O 1
ATOM 3635 N N . GLN A 1 473 ? -15.056 19.227 -0.426 1.00 92.44 473 GLN A N 1
ATOM 3636 C CA . GLN A 1 473 ? -14.263 19.269 -1.662 1.00 92.44 473 GLN A CA 1
ATOM 3637 C C . GLN A 1 473 ? -12.972 18.454 -1.534 1.00 92.44 473 GLN A C 1
ATOM 3639 O O . GLN A 1 473 ? -12.260 18.276 -2.516 1.00 92.44 473 GLN A O 1
ATOM 3644 N N . ARG A 1 474 ? -12.651 18.026 -0.310 1.00 91.81 474 ARG A N 1
ATOM 3645 C CA . ARG A 1 474 ? -11.512 17.185 0.043 1.00 91.81 474 ARG A CA 1
ATOM 3646 C C . ARG A 1 474 ? -11.937 16.241 1.166 1.00 91.81 474 ARG A C 1
ATOM 3648 O O . ARG A 1 474 ? -12.748 16.671 1.995 1.00 91.81 474 ARG A O 1
ATOM 3655 N N . PRO A 1 475 ? -11.395 15.018 1.220 1.00 94.12 475 PRO A N 1
ATOM 3656 C CA . PRO A 1 475 ? -11.746 14.072 2.266 1.00 94.12 475 PRO A CA 1
ATOM 3657 C C . PRO A 1 475 ? -11.318 14.587 3.645 1.00 94.12 475 PRO A C 1
ATOM 3659 O O . PRO A 1 475 ? -10.317 15.289 3.801 1.00 94.12 475 PRO A O 1
ATOM 3662 N N . LEU A 1 476 ? -12.121 14.257 4.647 1.00 95.75 476 LEU A N 1
ATOM 3663 C CA . LEU A 1 476 ? -11.841 14.420 6.067 1.00 95.75 476 LEU A CA 1
ATOM 3664 C C . LEU A 1 476 ? -11.146 13.161 6.574 1.00 95.75 476 LEU A C 1
ATOM 3666 O O . LEU A 1 476 ? -11.469 12.070 6.110 1.00 95.75 476 LEU A O 1
ATOM 3670 N N . SER A 1 477 ? -10.283 13.291 7.578 1.00 96.62 477 SER A N 1
ATOM 3671 C CA . SER A 1 477 ? -9.734 12.124 8.280 1.00 96.62 477 SER A CA 1
ATOM 3672 C C . SER A 1 477 ? -10.393 11.989 9.650 1.00 96.62 477 SER A C 1
ATOM 3674 O O . SER A 1 477 ? -10.461 12.954 10.416 1.00 96.62 477 SER A O 1
ATOM 3676 N N . LEU A 1 478 ? -10.898 10.802 9.953 1.00 97.81 478 LEU A N 1
ATOM 3677 C CA . LEU A 1 478 ? -11.484 10.431 11.232 1.00 97.81 478 LEU A CA 1
ATOM 3678 C C . LEU A 1 478 ? -10.425 9.694 12.044 1.00 97.81 478 LEU A C 1
ATOM 3680 O O . LEU A 1 478 ? -9.918 8.680 11.583 1.00 97.81 478 LEU A O 1
ATOM 3684 N N . LEU A 1 479 ? -10.112 10.196 13.236 1.00 97.75 479 LEU A N 1
ATOM 3685 C CA . LEU A 1 479 ? -9.341 9.479 14.250 1.00 97.75 479 LEU A CA 1
ATOM 3686 C C . LEU A 1 479 ? -10.325 8.982 15.307 1.00 97.75 479 LEU A C 1
ATOM 3688 O O . LEU A 1 479 ? -10.950 9.792 15.997 1.00 97.75 479 LEU A O 1
ATOM 3692 N N . VAL A 1 480 ? -10.484 7.668 15.396 1.00 97.75 480 VAL A N 1
ATOM 3693 C CA . VAL A 1 480 ? -11.423 6.996 16.295 1.00 97.75 480 VAL A CA 1
ATOM 3694 C C . VAL A 1 480 ? -10.626 6.227 17.338 1.00 97.75 480 VAL A C 1
ATOM 3696 O O . VAL A 1 480 ? -9.881 5.316 17.001 1.00 97.75 480 VAL A O 1
ATOM 3699 N N . ASN A 1 481 ? -10.795 6.578 18.606 1.00 95.88 481 ASN A N 1
ATOM 3700 C CA . ASN A 1 481 ? -10.262 5.821 19.730 1.00 95.88 481 ASN A CA 1
ATOM 3701 C C . ASN A 1 481 ? -11.327 4.851 20.246 1.00 95.88 481 ASN A C 1
ATOM 3703 O O . ASN A 1 481 ? -12.487 5.247 20.408 1.00 95.88 481 ASN A O 1
ATOM 3707 N N . TYR A 1 482 ? -10.915 3.624 20.548 1.00 92.19 482 TYR A N 1
ATOM 3708 C CA . TYR A 1 482 ? -11.768 2.568 21.091 1.00 92.19 482 TYR A CA 1
ATOM 3709 C C . TYR A 1 482 ? -11.192 2.002 22.410 1.00 92.19 482 TYR A C 1
ATOM 3711 O O . TYR A 1 482 ? -10.023 2.241 22.723 1.00 92.19 482 TYR A O 1
ATOM 3719 N N . PRO A 1 483 ? -12.007 1.352 23.263 1.00 84.69 483 PRO A N 1
ATOM 3720 C CA . PRO A 1 483 ? -11.560 0.902 24.585 1.00 84.69 483 PRO A CA 1
ATOM 3721 C C . PRO A 1 483 ? -10.739 -0.397 24.519 1.00 84.69 483 PRO A C 1
ATOM 3723 O O . PRO A 1 483 ? -11.038 -1.251 23.701 1.00 84.69 483 PRO A O 1
ATOM 3726 N N . ASP A 1 484 ? -9.819 -0.622 25.469 1.00 69.25 484 ASP A N 1
ATOM 3727 C CA . ASP A 1 484 ? -9.034 -1.878 25.602 1.00 69.25 484 ASP A CA 1
ATOM 3728 C C . ASP A 1 484 ? -9.896 -3.137 25.846 1.00 69.25 484 ASP A C 1
ATOM 3730 O O . ASP A 1 484 ? -9.417 -4.268 25.848 1.00 69.25 484 ASP A O 1
ATOM 3734 N N . THR A 1 485 ? -11.176 -2.958 26.176 1.00 61.44 485 THR A N 1
ATOM 3735 C CA . THR A 1 485 ? -12.066 -4.021 26.661 1.00 61.44 485 THR A CA 1
ATOM 3736 C C . THR A 1 485 ? -12.875 -4.697 25.557 1.00 61.44 485 THR A C 1
ATOM 3738 O O . THR A 1 485 ? -13.907 -5.302 25.863 1.00 61.44 485 THR A O 1
ATOM 3741 N N . VAL A 1 486 ? -12.472 -4.587 24.288 1.00 62.09 486 VAL A N 1
ATOM 3742 C CA . VAL A 1 486 ? -13.202 -5.224 23.185 1.00 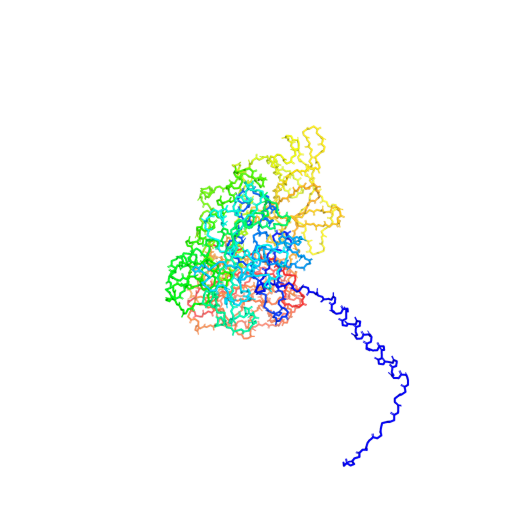62.09 486 VAL A CA 1
ATOM 3743 C C . VAL A 1 486 ? -13.000 -6.743 23.241 1.00 62.09 486 VAL A C 1
ATOM 3745 O O . VAL A 1 486 ? -12.067 -7.303 22.681 1.00 62.09 486 VAL A O 1
ATOM 3748 N N . GLN A 1 487 ? -13.863 -7.439 23.982 1.00 55.94 487 GLN A N 1
ATOM 3749 C CA . GLN A 1 487 ? -13.784 -8.894 24.103 1.00 55.94 487 GLN A CA 1
ATOM 3750 C C . GLN A 1 487 ? -14.178 -9.570 22.784 1.00 55.94 487 GLN A C 1
ATOM 3752 O O . GLN A 1 487 ? -15.198 -9.218 22.185 1.00 55.94 487 GLN A O 1
ATOM 3757 N N . ASN A 1 488 ? -13.409 -10.594 22.401 1.00 60.81 488 ASN A N 1
ATOM 3758 C CA . ASN A 1 488 ? -13.655 -11.467 21.246 1.00 60.81 488 ASN A CA 1
ATOM 3759 C C . ASN A 1 488 ? -13.597 -10.763 19.878 1.00 60.81 488 ASN A C 1
ATOM 3761 O O . ASN A 1 488 ? -14.259 -11.195 18.937 1.00 60.81 488 ASN A O 1
ATOM 3765 N N . ILE A 1 489 ? -12.810 -9.692 19.758 1.00 66.88 489 ILE A N 1
ATOM 3766 C CA . ILE A 1 489 ? -12.497 -9.074 18.469 1.00 66.88 489 ILE A CA 1
ATOM 3767 C C . ILE A 1 489 ? -11.011 -9.245 18.190 1.00 66.88 489 ILE A C 1
ATOM 3769 O O . ILE A 1 489 ? -10.179 -8.932 19.034 1.00 66.88 489 ILE A O 1
ATOM 3773 N N . ASN A 1 490 ? -10.700 -9.745 16.997 1.00 70.62 490 ASN A N 1
ATOM 3774 C CA . ASN A 1 490 ? -9.353 -9.694 16.462 1.00 70.62 490 ASN A CA 1
ATOM 3775 C C . ASN A 1 490 ? -9.133 -8.295 15.864 1.00 70.62 490 ASN A C 1
ATOM 3777 O O . ASN A 1 490 ? -9.721 -7.957 14.833 1.00 70.62 490 ASN A O 1
ATOM 3781 N N . GLU A 1 491 ? -8.308 -7.478 16.517 1.00 74.88 491 GLU A N 1
ATOM 3782 C CA . GLU A 1 491 ? -8.051 -6.090 16.113 1.00 74.88 491 GLU A CA 1
ATOM 3783 C C . GLU A 1 491 ? -7.371 -5.974 14.742 1.00 74.88 491 GLU A C 1
ATOM 3785 O O . GLU A 1 491 ? -7.562 -4.965 14.069 1.00 74.88 491 GLU A O 1
ATOM 3790 N N . SER A 1 492 ? -6.685 -7.022 14.267 1.00 67.12 492 SER A N 1
ATOM 3791 C CA . SER A 1 492 ? -6.146 -7.058 12.895 1.00 67.12 492 SER A CA 1
ATOM 3792 C C . SER A 1 492 ? -7.238 -7.084 11.818 1.00 67.12 492 SER A C 1
ATOM 3794 O O . SER A 1 492 ? -6.992 -6.738 10.671 1.00 67.12 492 SER A O 1
ATOM 3796 N N . THR A 1 493 ? -8.467 -7.455 12.182 1.00 73.38 493 THR A N 1
ATOM 3797 C CA . THR A 1 493 ? -9.625 -7.501 11.268 1.00 73.38 493 THR A CA 1
ATOM 3798 C C . THR A 1 493 ? -10.595 -6.339 11.478 1.00 73.38 493 THR A C 1
ATOM 3800 O O . THR A 1 493 ? -11.694 -6.306 10.915 1.00 73.38 493 THR A O 1
ATOM 3803 N N . LEU A 1 494 ? -10.214 -5.394 12.336 1.00 83.44 494 LEU A N 1
ATOM 3804 C CA . LEU A 1 494 ? -11.024 -4.246 12.683 1.00 83.44 494 LEU A CA 1
ATOM 3805 C C . LEU A 1 494 ? -11.031 -3.237 11.533 1.00 83.44 494 LEU A C 1
ATOM 3807 O O . LEU A 1 494 ? -9.991 -2.877 10.997 1.00 83.44 494 LEU A O 1
ATOM 3811 N N . GLY A 1 495 ? -12.211 -2.740 11.176 1.00 88.19 495 GLY A N 1
ATOM 3812 C CA . GLY A 1 495 ? -12.363 -1.760 10.104 1.00 88.19 495 GLY A CA 1
ATOM 3813 C C . GLY A 1 495 ? -13.328 -0.644 10.471 1.00 88.19 495 GLY A C 1
ATOM 3814 O O . GLY A 1 495 ? -14.275 -0.838 11.244 1.00 88.19 495 GLY A O 1
ATOM 3815 N N . LEU A 1 496 ? -13.107 0.536 9.890 1.00 93.19 496 LEU A N 1
ATOM 3816 C CA . LEU A 1 496 ? -14.052 1.644 9.975 1.00 93.19 496 LEU A CA 1
ATOM 3817 C C . LEU A 1 496 ? -15.027 1.591 8.798 1.00 93.19 496 LEU A C 1
ATOM 3819 O O . LEU A 1 496 ? -14.644 1.734 7.643 1.00 93.19 496 LEU A O 1
ATOM 3823 N N . TYR A 1 497 ? -16.311 1.450 9.090 1.00 94.25 497 TYR A N 1
ATOM 3824 C CA . TYR A 1 497 ? -17.364 1.355 8.088 1.00 94.25 497 TYR A CA 1
ATOM 3825 C C . TYR A 1 497 ? -18.200 2.625 8.061 1.00 94.25 497 TYR A C 1
ATOM 3827 O O . TYR A 1 497 ? -18.461 3.234 9.100 1.00 94.25 497 TYR A O 1
ATOM 3835 N N . ILE A 1 498 ? -18.686 2.980 6.877 1.00 95.06 498 ILE A N 1
ATOM 3836 C CA . ILE A 1 498 ? -19.693 4.012 6.656 1.00 95.06 498 ILE A CA 1
ATOM 3837 C C . ILE A 1 498 ? -20.992 3.372 6.166 1.00 95.06 498 ILE A C 1
ATOM 3839 O O . ILE A 1 498 ? -20.981 2.436 5.367 1.00 95.06 498 ILE A O 1
ATOM 3843 N N . TRP A 1 499 ? -22.129 3.867 6.640 1.00 96.06 499 TRP A N 1
ATOM 3844 C CA . TRP A 1 499 ? -23.424 3.480 6.105 1.00 96.06 499 TRP A CA 1
ATOM 3845 C C . TRP A 1 499 ? -23.687 4.215 4.786 1.00 96.06 499 TRP A C 1
ATOM 3847 O O . TRP A 1 499 ? -23.803 5.445 4.761 1.00 96.06 499 TRP A O 1
ATOM 3857 N N . ASP A 1 500 ? -23.787 3.465 3.691 1.00 91.69 500 ASP A N 1
ATOM 3858 C CA . ASP A 1 500 ? -24.208 3.980 2.393 1.00 91.69 500 ASP A CA 1
ATOM 3859 C C . ASP A 1 500 ? -25.738 3.994 2.327 1.00 91.69 500 ASP A C 1
ATOM 3861 O O . ASP A 1 500 ? -26.392 2.974 2.094 1.00 91.69 500 ASP A O 1
ATOM 3865 N N . GLU A 1 501 ? -26.314 5.181 2.504 1.00 88.25 501 GLU A N 1
ATOM 3866 C CA . GLU A 1 501 ? -27.764 5.395 2.454 1.00 88.25 501 GLU A CA 1
ATOM 3867 C C . GLU A 1 501 ? -28.380 5.039 1.094 1.00 88.25 501 GLU A C 1
ATOM 3869 O O . GLU A 1 501 ? -29.549 4.654 1.017 1.00 88.25 501 GLU A O 1
ATOM 3874 N N . THR A 1 502 ? -27.607 5.143 0.010 1.00 89.50 502 THR A N 1
ATOM 3875 C CA . THR A 1 502 ? -28.091 4.858 -1.348 1.00 89.50 502 THR A CA 1
ATOM 3876 C C . THR A 1 502 ? -28.309 3.365 -1.535 1.00 89.50 502 THR A C 1
ATOM 3878 O O . THR A 1 502 ? -29.337 2.947 -2.072 1.00 89.50 502 THR A O 1
ATOM 3881 N N . ASN A 1 503 ? -27.350 2.567 -1.068 1.00 88.69 503 ASN A N 1
ATOM 3882 C CA . ASN A 1 503 ? -27.371 1.114 -1.207 1.00 88.69 503 ASN A CA 1
ATOM 3883 C C . ASN A 1 503 ? -27.962 0.402 0.018 1.00 88.69 503 ASN A C 1
ATOM 3885 O O . ASN A 1 503 ? -28.200 -0.804 -0.037 1.00 88.69 503 ASN A O 1
ATOM 3889 N N . SER A 1 504 ? -28.246 1.144 1.097 1.00 90.69 504 SER A N 1
ATOM 3890 C CA . SER A 1 504 ? -28.699 0.605 2.383 1.00 90.69 504 SER A CA 1
ATOM 3891 C C . SER A 1 504 ? -27.782 -0.516 2.883 1.00 90.69 504 SER A C 1
ATOM 3893 O O . SER A 1 504 ? -28.247 -1.594 3.263 1.00 90.69 504 SER A O 1
ATOM 3895 N N . ALA A 1 505 ? -26.474 -0.264 2.833 1.00 91.12 505 ALA A N 1
ATOM 3896 C CA . ALA A 1 505 ? -25.443 -1.231 3.177 1.00 91.12 505 ALA A CA 1
ATOM 3897 C C . ALA A 1 505 ? -24.261 -0.553 3.876 1.00 91.12 505 ALA A C 1
ATOM 3899 O O . ALA A 1 505 ? -23.947 0.608 3.619 1.00 91.12 505 ALA A O 1
ATOM 3900 N N . TRP A 1 506 ? -23.580 -1.304 4.740 1.00 91.06 506 TRP A N 1
ATOM 3901 C CA . TRP A 1 506 ? -22.288 -0.894 5.277 1.00 91.06 506 TRP A CA 1
ATOM 3902 C C . TRP A 1 506 ? -21.211 -1.030 4.203 1.00 91.06 506 TRP A C 1
ATOM 3904 O O . TRP A 1 506 ? -21.114 -2.070 3.551 1.00 91.06 506 TRP A O 1
ATOM 3914 N N . LYS A 1 507 ? -20.395 0.010 4.048 1.00 90.19 507 LYS A N 1
ATOM 3915 C CA . LYS A 1 507 ? -19.217 0.040 3.184 1.00 90.19 507 LYS A CA 1
ATOM 3916 C C . LYS A 1 507 ? -17.979 0.233 4.056 1.00 90.19 507 LYS A C 1
ATOM 3918 O O . LYS A 1 507 ? -17.950 1.156 4.866 1.00 90.19 507 LYS A O 1
ATOM 3923 N N . LEU A 1 508 ? -16.972 -0.619 3.891 1.00 87.44 508 LEU A N 1
ATOM 3924 C CA . LEU A 1 508 ? -15.672 -0.435 4.533 1.00 87.44 508 LEU A CA 1
ATOM 3925 C C . LEU A 1 508 ? -14.975 0.801 3.946 1.00 87.44 508 LEU A C 1
ATOM 3927 O O . LEU A 1 508 ? -15.004 1.025 2.733 1.00 87.44 508 LEU A O 1
ATOM 3931 N N . LEU A 1 509 ? -14.402 1.631 4.812 1.00 87.25 509 LEU A N 1
ATOM 3932 C CA . LEU A 1 509 ? -13.528 2.731 4.423 1.00 87.25 509 LEU A CA 1
ATOM 3933 C C . LEU A 1 509 ? -12.079 2.256 4.411 1.00 87.25 509 LEU A C 1
ATOM 3935 O O . LEU A 1 509 ? -11.715 1.365 5.172 1.00 87.25 509 LEU A O 1
ATOM 3939 N N . PHE A 1 510 ? -11.240 2.926 3.622 1.00 82.94 510 PHE A N 1
ATOM 3940 C CA . PHE A 1 510 ? -9.795 2.845 3.813 1.00 82.94 510 PHE A CA 1
ATOM 3941 C C . PHE A 1 510 ? -9.463 3.322 5.224 1.00 82.94 510 PHE A C 1
ATOM 3943 O O . PHE A 1 510 ? -9.741 4.482 5.576 1.00 82.94 510 PHE A O 1
ATOM 3950 N N . SER A 1 511 ? -8.941 2.410 6.039 1.00 85.56 511 SER A N 1
ATOM 3951 C CA . SER A 1 511 ? -8.599 2.687 7.424 1.00 85.56 511 SER A CA 1
ATOM 3952 C C . SER A 1 511 ? -7.393 1.891 7.893 1.00 85.56 511 SER A C 1
ATOM 3954 O O . SER A 1 511 ? -7.303 0.708 7.591 1.00 85.56 511 SER A O 1
ATOM 3956 N N . ALA A 1 512 ? -6.555 2.534 8.701 1.00 86.62 512 ALA A N 1
ATOM 3957 C CA . ALA A 1 512 ? -5.438 1.932 9.417 1.00 86.62 512 ALA A CA 1
ATOM 3958 C C . ALA A 1 512 ? -5.789 1.743 10.893 1.00 86.62 512 ALA A C 1
ATOM 3960 O O . ALA A 1 512 ? -6.444 2.611 11.489 1.00 86.62 512 ALA A O 1
ATOM 3961 N N . VAL A 1 513 ? -5.320 0.649 11.492 1.00 85.88 513 VAL A N 1
ATOM 3962 C CA . VAL A 1 513 ? -5.564 0.306 12.900 1.00 85.88 513 VAL A CA 1
ATOM 3963 C C . VAL A 1 513 ? -4.241 0.249 13.654 1.00 85.88 513 VAL A C 1
ATOM 3965 O O . VAL A 1 513 ? -3.346 -0.509 13.309 1.00 85.88 513 VAL A O 1
ATOM 3968 N N . ASP A 1 514 ? -4.138 1.013 14.738 1.00 82.94 514 ASP A N 1
ATOM 3969 C CA . ASP A 1 514 ? -3.059 0.889 15.713 1.00 82.94 514 ASP A CA 1
ATOM 3970 C C . ASP A 1 514 ? -3.611 0.243 16.985 1.00 82.94 514 ASP A C 1
ATOM 3972 O O . ASP A 1 514 ? -4.136 0.916 17.878 1.00 82.94 514 ASP A O 1
ATOM 3976 N N . ALA A 1 515 ? -3.474 -1.081 17.055 1.00 80.75 515 ALA A N 1
ATOM 3977 C CA . ALA A 1 515 ? -3.836 -1.909 18.206 1.00 80.75 515 ALA A CA 1
ATOM 3978 C C . ALA A 1 515 ? -3.035 -1.566 19.478 1.00 80.75 515 ALA A C 1
ATOM 3980 O O . ALA A 1 515 ? -3.462 -1.841 20.592 1.00 80.75 515 ALA A O 1
ATOM 3981 N N . LYS A 1 516 ? -1.862 -0.920 19.366 1.00 78.19 516 LYS A N 1
ATOM 3982 C CA . LYS A 1 516 ? -1.065 -0.549 20.555 1.00 78.19 516 LYS A CA 1
ATOM 3983 C C . LYS A 1 516 ? -1.639 0.669 21.265 1.00 78.19 516 LYS A C 1
ATOM 3985 O O . LYS A 1 516 ? -1.379 0.865 22.454 1.00 78.19 516 LYS A O 1
ATOM 3990 N N . THR A 1 517 ? -2.352 1.520 20.531 1.00 81.62 517 THR A N 1
ATOM 3991 C CA . THR A 1 517 ? -2.952 2.752 21.058 1.00 81.62 517 THR A CA 1
ATOM 3992 C C . THR A 1 517 ? -4.480 2.748 21.008 1.00 81.62 517 THR A C 1
ATOM 3994 O O . THR A 1 517 ? -5.101 3.720 21.450 1.00 81.62 517 THR A O 1
ATOM 3997 N N . ASN A 1 518 ? -5.078 1.659 20.522 1.00 89.62 518 ASN A N 1
ATOM 3998 C CA . ASN A 1 518 ? -6.502 1.485 20.247 1.00 89.62 518 ASN A CA 1
ATOM 3999 C C . ASN A 1 518 ? -7.078 2.623 19.409 1.00 89.62 518 ASN A C 1
ATOM 4001 O O . ASN A 1 518 ? -8.056 3.286 19.784 1.00 89.62 518 ASN A O 1
ATOM 4005 N N . GLN A 1 519 ? -6.424 2.896 18.284 1.00 92.69 519 GLN A N 1
ATOM 4006 C CA . GLN A 1 519 ? -6.830 3.954 17.372 1.00 92.69 519 GLN A CA 1
ATOM 4007 C C . GLN A 1 519 ? -7.089 3.409 15.978 1.00 92.69 519 GLN A C 1
ATOM 4009 O O . GLN A 1 519 ? -6.397 2.516 15.505 1.00 92.69 519 GLN A O 1
ATOM 4014 N N . VAL A 1 520 ? -8.075 3.993 15.306 1.00 94.44 520 VAL A N 1
ATOM 4015 C CA . VAL A 1 520 ? -8.333 3.787 13.884 1.00 94.44 520 VAL A CA 1
ATOM 4016 C C . VAL A 1 520 ? -8.322 5.134 13.185 1.00 94.44 520 VAL A C 1
ATOM 4018 O O . VAL A 1 520 ? -8.965 6.081 13.646 1.00 94.44 520 VAL A O 1
ATOM 4021 N N . VAL A 1 521 ? -7.600 5.226 12.073 1.00 94.25 521 VAL A N 1
ATOM 4022 C CA . VAL A 1 521 ? -7.620 6.392 11.186 1.00 94.25 521 VAL A CA 1
ATOM 4023 C C . VAL A 1 521 ? -8.255 5.984 9.873 1.00 94.25 521 VAL A C 1
ATOM 4025 O O . VAL A 1 521 ? -7.779 5.054 9.244 1.00 94.25 521 VAL A O 1
ATOM 4028 N N . GLY A 1 522 ? -9.296 6.688 9.434 1.00 92.00 522 GLY A N 1
ATOM 4029 C CA . GLY A 1 522 ? -9.894 6.488 8.111 1.00 92.00 522 GLY A CA 1
ATOM 4030 C C . GLY A 1 522 ? -10.265 7.806 7.444 1.00 92.00 522 GLY A C 1
ATOM 4031 O O . GLY A 1 522 ? -10.317 8.843 8.103 1.00 92.00 522 GLY A O 1
ATOM 4032 N N . GLU A 1 523 ? -10.527 7.793 6.138 1.00 93.00 523 GLU A N 1
ATOM 4033 C CA . GLU A 1 523 ? -10.914 8.993 5.385 1.00 93.00 523 GLU A CA 1
ATOM 4034 C C . GLU A 1 523 ? -12.327 8.891 4.806 1.00 93.00 523 GLU A C 1
ATOM 4036 O O . GLU A 1 523 ? -12.796 7.820 4.431 1.00 93.00 523 GLU A O 1
ATOM 4041 N N . THR A 1 524 ? -13.019 10.029 4.747 1.00 93.44 524 THR A N 1
ATOM 4042 C CA . THR A 1 524 ? -14.368 10.147 4.181 1.00 93.44 524 THR A CA 1
ATOM 4043 C C . THR A 1 524 ? -14.633 11.570 3.703 1.00 93.44 524 THR A C 1
ATOM 4045 O O . THR A 1 524 ? -14.261 12.540 4.360 1.00 93.44 524 THR A O 1
ATOM 4048 N N . ASP A 1 525 ? -15.333 11.731 2.588 1.00 91.94 525 ASP A N 1
ATOM 4049 C CA . ASP A 1 525 ? -15.916 13.005 2.150 1.00 91.94 525 ASP A CA 1
ATOM 4050 C C . ASP A 1 525 ? -17.429 13.096 2.450 1.00 91.94 525 ASP A C 1
ATOM 4052 O O . ASP A 1 525 ? -18.074 14.115 2.174 1.00 91.94 525 ASP A O 1
ATOM 4056 N N . GLN A 1 526 ? -17.991 12.052 3.066 1.00 92.38 526 GLN A N 1
ATOM 4057 C CA . GLN A 1 526 ? -19.406 11.926 3.397 1.00 92.38 526 GLN A CA 1
ATOM 4058 C C . GLN A 1 526 ? -19.653 12.044 4.901 1.00 92.38 526 GLN A C 1
ATOM 4060 O O . GLN A 1 526 ? -18.845 11.625 5.732 1.00 92.38 526 GLN A O 1
ATOM 4065 N N . LEU A 1 527 ? -20.825 12.577 5.248 1.00 93.81 527 LEU A N 1
ATOM 4066 C CA . LEU A 1 527 ? -21.371 12.543 6.602 1.00 93.81 527 LEU A CA 1
ATOM 4067 C C . LEU A 1 527 ? -22.477 11.493 6.648 1.00 93.81 527 LEU A C 1
ATOM 4069 O O . LEU A 1 527 ? -23.453 11.608 5.908 1.00 93.81 527 LEU A O 1
ATOM 4073 N N . SER A 1 528 ? -22.324 10.495 7.511 1.00 95.25 528 SER A N 1
ATOM 4074 C CA . SER A 1 528 ? -23.279 9.399 7.680 1.00 95.25 528 SER A CA 1
ATOM 4075 C C . SER A 1 528 ? -23.207 8.832 9.107 1.00 95.25 528 SER A C 1
ATOM 4077 O O . SER A 1 528 ? -22.609 9.438 10.007 1.00 95.25 528 SER A O 1
ATOM 4079 N N . THR A 1 529 ? -23.826 7.674 9.322 1.00 96.81 529 THR A N 1
ATOM 4080 C CA . THR A 1 529 ? -23.487 6.785 10.431 1.00 96.81 529 THR A CA 1
ATOM 4081 C C . THR A 1 529 ? -22.238 5.980 10.076 1.00 96.81 529 THR A C 1
ATOM 4083 O O . THR A 1 529 ? -22.116 5.445 8.978 1.00 96.81 529 THR A O 1
ATOM 4086 N N . PHE A 1 530 ? -21.319 5.898 11.026 1.00 97.31 530 PHE A N 1
ATOM 4087 C CA . PHE A 1 530 ? -20.100 5.114 10.974 1.00 97.31 530 PHE A CA 1
ATOM 4088 C C . PHE A 1 530 ? -20.154 4.038 12.050 1.00 97.31 530 PHE A C 1
ATOM 4090 O O . PHE A 1 530 ? -20.770 4.236 13.100 1.00 97.31 530 PHE A O 1
ATOM 4097 N N . ALA A 1 531 ? -19.491 2.918 11.810 1.00 95.31 531 ALA A N 1
ATOM 4098 C CA . ALA A 1 531 ? -19.323 1.873 12.803 1.00 95.31 531 ALA A CA 1
ATOM 4099 C C . ALA A 1 531 ? -17.907 1.323 12.743 1.00 95.31 531 ALA A C 1
ATOM 4101 O O . ALA A 1 531 ? -17.358 1.099 11.668 1.00 95.31 531 ALA A O 1
ATOM 4102 N N . LEU A 1 532 ? -17.342 1.091 13.916 1.00 93.38 532 LEU A N 1
ATOM 4103 C CA . LEU A 1 532 ? -16.135 0.309 14.071 1.00 93.38 532 LEU A CA 1
ATOM 4104 C C . LEU A 1 532 ? -16.575 -1.146 14.245 1.00 93.38 532 LEU A C 1
ATOM 4106 O O . LEU A 1 532 ? -17.303 -1.458 15.194 1.00 93.38 532 LEU A O 1
ATOM 4110 N N . MET A 1 533 ? -16.225 -2.004 13.290 1.00 90.31 533 MET A N 1
ATOM 4111 C CA . MET A 1 533 ? -16.691 -3.391 13.254 1.00 90.31 533 MET A CA 1
ATOM 4112 C C . MET A 1 533 ? -15.561 -4.340 12.874 1.00 90.31 533 MET A C 1
ATOM 4114 O O . MET A 1 533 ? -14.656 -3.964 12.134 1.00 90.31 533 MET A O 1
ATOM 4118 N N . ALA A 1 534 ? -15.661 -5.575 13.342 1.00 82.31 534 ALA A N 1
ATOM 4119 C CA . ALA A 1 534 ? -14.802 -6.683 12.946 1.00 82.31 534 ALA A CA 1
ATOM 4120 C C . ALA A 1 534 ? -15.672 -7.925 12.703 1.00 82.31 534 ALA A C 1
ATOM 4122 O O . ALA A 1 534 ? -16.781 -7.993 13.246 1.00 82.31 534 ALA A O 1
ATOM 4123 N N . PRO A 1 535 ? -15.209 -8.914 11.924 1.00 76.56 535 PRO A N 1
ATOM 4124 C CA . PRO A 1 535 ? -15.804 -10.242 11.925 1.00 76.56 535 PRO A CA 1
ATOM 4125 C C . PRO A 1 535 ? -15.944 -10.771 13.358 1.00 76.56 535 PRO A C 1
ATOM 4127 O O . PRO A 1 535 ? -15.075 -10.553 14.203 1.00 76.56 535 PRO A O 1
ATOM 4130 N N . GLU A 1 536 ? -17.047 -11.458 13.648 1.00 69.88 536 GLU A N 1
ATOM 4131 C CA . GLU A 1 536 ? -17.195 -12.191 14.904 1.00 69.88 536 GLU A CA 1
ATOM 4132 C C . GLU A 1 536 ? -16.047 -13.203 15.010 1.00 69.88 536 GLU A C 1
ATOM 4134 O O . GLU A 1 536 ? -15.947 -14.125 14.197 1.00 69.88 536 GLU A O 1
ATOM 4139 N N . SER A 1 537 ? -15.163 -13.029 15.995 1.00 63.28 537 SER A N 1
ATOM 4140 C CA . SER A 1 537 ? -14.061 -13.965 16.185 1.00 63.28 537 SER A CA 1
ATOM 4141 C C . SER A 1 537 ? -14.591 -15.269 16.770 1.00 63.28 537 SER A C 1
ATOM 4143 O O . SER A 1 537 ? -15.246 -15.286 17.817 1.00 63.28 537 SER A O 1
ATOM 4145 N N . THR A 1 538 ? -14.286 -16.392 16.116 1.00 61.75 538 THR A N 1
ATOM 4146 C CA . THR A 1 538 ? -14.471 -17.712 16.724 1.00 61.75 538 THR A CA 1
ATOM 4147 C C . THR A 1 538 ? -13.346 -18.041 17.713 1.00 61.75 538 THR A C 1
ATOM 4149 O O . THR A 1 538 ? -13.564 -18.893 18.580 1.00 61.75 538 THR A O 1
ATOM 4152 N N . VAL A 1 539 ? -12.217 -17.323 17.655 1.00 71.38 539 VAL A N 1
ATOM 4153 C CA . VAL A 1 539 ? -11.073 -17.433 18.570 1.00 71.38 539 VAL A CA 1
ATOM 4154 C C . VAL A 1 539 ? -11.401 -16.764 19.904 1.00 71.38 539 VAL A C 1
ATOM 4156 O O . VAL A 1 539 ? -11.752 -15.587 19.963 1.00 71.38 539 VAL A O 1
ATOM 4159 N N . LEU A 1 540 ? -11.270 -17.525 20.990 1.00 81.94 540 LEU A N 1
ATOM 4160 C CA . LEU A 1 540 ? -11.552 -17.060 22.346 1.00 81.94 540 LEU A CA 1
ATOM 4161 C C . LEU A 1 540 ? -10.367 -16.300 22.959 1.00 81.94 540 LEU A C 1
ATOM 4163 O O . LEU A 1 540 ? -10.570 -15.345 23.706 1.00 81.94 540 LEU A O 1
ATOM 4167 N N . ALA A 1 541 ? -9.140 -16.749 22.692 1.00 86.31 541 ALA A N 1
ATOM 4168 C CA . ALA A 1 541 ? -7.923 -16.119 23.194 1.00 86.31 541 ALA A CA 1
ATOM 4169 C C . ALA A 1 541 ? -6.718 -16.491 22.327 1.00 86.31 541 ALA A C 1
ATOM 4171 O O . ALA A 1 541 ? -6.619 -17.630 21.873 1.00 86.31 541 ALA A O 1
ATOM 4172 N N . GLU A 1 542 ? -5.780 -15.560 22.167 1.00 89.25 542 GLU A N 1
ATOM 4173 C CA . GLU A 1 542 ? -4.541 -15.787 21.422 1.00 89.25 542 GLU A CA 1
ATOM 4174 C C . GLU A 1 542 ? -3.334 -15.055 22.024 1.00 89.25 542 GLU A C 1
ATOM 4176 O O . GLU A 1 542 ? -3.496 -14.094 22.780 1.00 89.25 542 GLU A O 1
ATOM 4181 N N . SER A 1 543 ? -2.135 -15.541 21.708 1.00 89.38 543 SER A N 1
ATOM 4182 C CA . SER A 1 543 ? -0.835 -14.968 22.062 1.00 89.38 543 SER A CA 1
ATOM 4183 C C . SER A 1 543 ? 0.154 -15.202 20.918 1.00 89.38 543 SER A C 1
ATOM 4185 O O . SER A 1 543 ? 0.605 -16.330 20.722 1.00 89.38 543 SER A O 1
ATOM 4187 N N . ASP A 1 544 ? 0.498 -14.129 20.208 1.00 83.50 544 ASP A N 1
ATOM 4188 C CA . ASP A 1 544 ? 1.515 -14.067 19.142 1.00 83.50 544 ASP A CA 1
ATOM 4189 C C . ASP A 1 544 ? 2.902 -13.634 19.664 1.00 83.50 544 ASP A C 1
ATOM 4191 O O . ASP A 1 544 ? 3.881 -13.592 18.935 1.00 83.50 544 ASP A O 1
ATOM 4195 N N . PHE A 1 545 ? 2.969 -13.224 20.935 1.00 84.81 545 PHE A N 1
ATOM 4196 C CA . PHE A 1 545 ? 4.158 -12.691 21.600 1.00 84.81 545 PHE A CA 1
ATOM 4197 C C . PHE A 1 545 ? 4.837 -11.510 20.891 1.00 84.81 545 PHE A C 1
ATOM 4199 O O . PHE A 1 545 ? 5.986 -11.203 21.201 1.00 84.81 545 PHE A O 1
ATOM 4206 N N . SER A 1 546 ? 4.138 -10.758 20.040 1.00 78.44 546 SER A N 1
ATOM 4207 C CA . SER A 1 546 ? 4.728 -9.649 19.267 1.00 78.44 546 SER A CA 1
ATOM 4208 C C . SER A 1 546 ? 5.215 -8.473 20.135 1.00 78.44 546 SER A C 1
ATOM 4210 O O . SER A 1 546 ? 6.074 -7.680 19.735 1.00 78.44 546 SER A O 1
ATOM 4212 N N . THR A 1 547 ? 4.691 -8.343 21.360 1.00 76.38 547 THR A N 1
ATOM 4213 C CA . THR A 1 547 ? 4.970 -7.208 22.262 1.00 76.38 547 THR A CA 1
ATOM 4214 C C . THR A 1 547 ? 5.531 -7.600 23.633 1.00 76.38 547 THR A C 1
ATOM 4216 O O . THR A 1 547 ? 5.848 -6.721 24.443 1.00 76.38 547 THR A O 1
ATOM 4219 N N . GLY A 1 548 ? 5.716 -8.894 23.913 1.00 84.88 548 GLY A N 1
ATOM 4220 C CA . GLY A 1 548 ? 6.262 -9.371 25.184 1.00 84.88 548 GLY A CA 1
ATOM 4221 C C . GLY A 1 548 ? 5.733 -10.737 25.609 1.00 84.88 548 GLY A C 1
ATOM 4222 O O . GLY A 1 548 ? 5.225 -11.502 24.805 1.00 84.88 548 GLY A O 1
ATOM 4223 N N . ILE A 1 549 ? 5.826 -11.041 26.911 1.00 89.50 549 ILE A N 1
ATOM 4224 C CA . ILE A 1 549 ? 5.444 -12.365 27.437 1.00 89.50 549 ILE A CA 1
ATOM 4225 C C . ILE A 1 549 ? 3.934 -12.599 27.564 1.00 89.50 549 ILE A C 1
ATOM 4227 O O . ILE A 1 549 ? 3.524 -13.673 27.988 1.00 89.50 549 ILE A O 1
ATOM 4231 N N . ASP A 1 550 ? 3.116 -11.572 27.316 1.00 90.19 550 ASP A N 1
ATOM 4232 C CA . ASP A 1 550 ? 1.648 -11.652 27.312 1.00 90.19 550 ASP A CA 1
ATOM 4233 C C . ASP A 1 550 ? 1.038 -12.313 28.573 1.00 90.19 550 ASP A C 1
ATOM 4235 O O . ASP A 1 550 ? 0.013 -12.982 28.560 1.00 90.19 550 ASP A O 1
ATOM 4239 N N . GLY A 1 551 ? 1.720 -12.162 29.713 1.00 92.31 551 GLY A N 1
ATOM 4240 C CA . GLY A 1 551 ? 1.314 -12.738 30.997 1.00 92.31 551 GLY A CA 1
ATOM 4241 C C . GLY A 1 551 ? 1.547 -14.246 31.166 1.00 92.31 551 GLY A C 1
ATOM 4242 O O . GLY A 1 551 ? 1.209 -14.767 32.235 1.00 92.31 551 GLY A O 1
ATOM 4243 N N . TRP A 1 552 ? 2.130 -14.928 30.177 1.00 97.50 552 TRP A N 1
ATOM 4244 C CA . TRP A 1 552 ? 2.520 -16.333 30.276 1.00 97.50 552 TRP A CA 1
ATOM 4245 C C . TRP A 1 552 ? 3.601 -16.552 31.333 1.00 97.50 552 TRP A C 1
ATOM 4247 O O . TRP A 1 552 ? 4.456 -15.696 31.593 1.00 97.50 552 TRP A O 1
ATOM 4257 N N . ARG A 1 553 ? 3.541 -17.726 31.955 1.00 97.38 553 ARG A N 1
ATOM 4258 C CA . ARG A 1 553 ? 4.461 -18.176 33.003 1.00 97.38 553 ARG A CA 1
ATOM 4259 C C . ARG A 1 553 ? 5.020 -19.552 32.678 1.00 97.38 553 ARG A C 1
ATOM 4261 O O . ARG A 1 553 ? 4.566 -20.200 31.740 1.00 97.38 553 ARG A O 1
ATOM 4268 N N . VAL A 1 554 ? 5.981 -19.991 33.474 1.00 96.31 554 VAL A N 1
ATOM 4269 C CA . VAL A 1 554 ? 6.499 -21.361 33.456 1.00 96.31 554 VAL A CA 1
ATOM 4270 C C . VAL A 1 554 ? 6.409 -21.978 34.851 1.00 96.31 554 VAL A C 1
ATOM 4272 O O . VAL A 1 554 ? 6.471 -21.256 35.846 1.00 96.31 554 VAL A O 1
ATOM 4275 N N . ASP A 1 555 ? 6.213 -23.291 34.921 1.00 92.69 555 ASP A N 1
ATOM 4276 C CA . ASP A 1 555 ? 6.126 -24.065 36.167 1.00 92.69 555 ASP A CA 1
ATOM 4277 C C . ASP A 1 555 ? 6.818 -25.425 35.993 1.00 92.69 555 ASP A C 1
ATOM 4279 O O . ASP A 1 555 ? 6.814 -25.972 34.889 1.00 92.69 555 ASP A O 1
ATOM 4283 N N . GLY A 1 556 ? 7.402 -25.965 37.065 1.00 89.38 556 GLY A N 1
ATOM 4284 C CA . GLY A 1 556 ? 8.264 -27.158 37.035 1.00 89.38 556 GLY A CA 1
ATOM 4285 C C . GLY A 1 556 ? 9.750 -26.841 37.253 1.00 89.38 556 GLY A C 1
ATOM 4286 O O . GLY A 1 556 ? 10.101 -25.827 37.861 1.00 89.38 556 GLY A O 1
ATOM 4287 N N . ASP A 1 557 ? 10.635 -27.712 36.780 1.00 86.94 557 ASP A N 1
ATOM 4288 C CA . ASP A 1 557 ? 12.093 -27.632 36.937 1.00 86.94 557 ASP A CA 1
ATOM 4289 C C . ASP A 1 557 ? 12.781 -26.786 35.858 1.00 86.94 557 ASP A C 1
ATOM 4291 O O . ASP A 1 557 ? 13.708 -27.199 35.175 1.00 86.94 557 ASP A O 1
ATOM 4295 N N . VAL A 1 558 ? 12.374 -25.525 35.762 1.00 91.00 558 VAL A N 1
ATOM 4296 C CA . VAL A 1 558 ? 12.799 -24.616 34.691 1.00 91.00 558 VAL A CA 1
ATOM 4297 C C . VAL A 1 558 ? 13.323 -23.289 35.236 1.00 91.00 558 VAL A C 1
ATOM 4299 O O . VAL A 1 558 ? 13.057 -22.905 36.379 1.00 91.00 558 VAL A O 1
ATOM 4302 N N . GLN A 1 559 ? 14.114 -22.579 34.434 1.00 88.69 559 GLN A N 1
ATOM 4303 C CA . GLN A 1 559 ? 14.456 -21.163 34.598 1.00 88.69 559 GLN A CA 1
ATOM 4304 C C . GLN A 1 559 ? 15.043 -20.790 35.977 1.00 88.69 559 GLN A C 1
ATOM 4306 O O . GLN A 1 559 ? 14.785 -19.709 36.513 1.00 88.69 559 GLN A O 1
ATOM 4311 N N . ASN A 1 560 ? 15.836 -21.677 36.577 1.00 86.62 560 ASN A N 1
ATOM 4312 C CA . ASN A 1 560 ? 16.377 -21.560 37.935 1.00 86.62 560 ASN A CA 1
ATOM 4313 C C . ASN A 1 560 ? 15.302 -21.232 38.999 1.00 86.62 560 ASN A C 1
ATOM 4315 O O . ASN A 1 560 ? 15.549 -20.453 39.925 1.00 86.62 560 ASN A O 1
ATOM 4319 N N . GLY A 1 561 ? 14.092 -21.781 38.838 1.00 84.44 561 GLY A N 1
ATOM 4320 C CA . GLY A 1 561 ? 12.955 -21.589 39.741 1.00 84.44 561 GLY A CA 1
ATOM 4321 C C . GLY A 1 561 ? 12.200 -20.269 39.548 1.00 84.44 561 GLY A C 1
ATOM 4322 O O . GLY A 1 561 ? 11.394 -19.897 40.403 1.00 84.44 561 GLY A O 1
ATOM 4323 N N . SER A 1 562 ? 12.464 -19.527 38.467 1.00 89.88 562 SER A N 1
ATOM 4324 C CA . SER A 1 562 ? 11.658 -18.360 38.101 1.00 89.88 562 SER A CA 1
ATOM 4325 C C . SER A 1 562 ? 10.368 -18.788 37.406 1.00 89.88 562 SER A C 1
ATOM 4327 O O . SER A 1 562 ? 10.404 -19.580 36.476 1.00 89.88 562 SER A O 1
ATOM 4329 N N . ASP A 1 563 ? 9.242 -18.174 37.777 1.00 90.75 563 ASP A N 1
ATOM 4330 C CA . ASP A 1 563 ? 7.949 -18.359 37.101 1.00 90.75 563 ASP A CA 1
ATOM 4331 C C . ASP A 1 563 ? 7.822 -17.564 35.788 1.00 90.75 563 ASP A C 1
ATOM 4333 O O . ASP A 1 563 ? 6.775 -17.591 35.141 1.00 90.75 563 ASP A O 1
ATOM 4337 N N . ARG A 1 564 ? 8.862 -16.816 35.394 1.00 94.75 564 ARG A N 1
ATOM 4338 C CA . ARG A 1 564 ? 8.849 -15.916 34.237 1.00 94.75 564 ARG A CA 1
ATOM 4339 C C . ARG A 1 564 ? 9.746 -16.434 33.113 1.00 94.75 564 ARG A C 1
ATOM 4341 O O . ARG A 1 564 ? 10.958 -16.515 33.322 1.00 94.75 564 ARG A O 1
ATOM 4348 N N . PRO A 1 565 ? 9.200 -16.689 31.913 1.00 96.25 565 PRO A N 1
ATOM 4349 C CA . PRO A 1 565 ? 10.009 -17.043 30.757 1.00 96.25 565 PRO A CA 1
ATOM 4350 C C . PRO A 1 565 ? 10.806 -15.845 30.234 1.00 96.25 565 PRO A C 1
ATOM 4352 O O . PRO A 1 565 ? 10.528 -14.683 30.549 1.00 96.25 565 PRO A O 1
ATOM 4355 N N . SER A 1 566 ? 11.805 -16.138 29.407 1.00 94.94 566 SER A N 1
ATOM 4356 C CA . SER A 1 566 ? 12.531 -15.127 28.641 1.00 94.94 566 SER A CA 1
ATOM 4357 C C . SER A 1 566 ? 11.743 -14.752 27.388 1.00 94.94 566 SER A C 1
ATOM 4359 O O . SER A 1 566 ? 11.284 -15.627 26.662 1.00 94.94 566 SER A O 1
ATOM 4361 N N . TYR A 1 567 ? 11.601 -13.450 27.137 1.00 94.12 567 TYR A N 1
ATOM 4362 C CA . TYR A 1 567 ? 11.017 -12.927 25.904 1.00 94.12 567 TYR A CA 1
ATOM 4363 C C . TYR A 1 567 ? 12.098 -12.747 24.839 1.00 94.12 567 TYR A C 1
ATOM 4365 O O . TYR A 1 567 ? 13.134 -12.132 25.110 1.00 94.12 567 TYR A O 1
ATOM 4373 N N . LEU A 1 568 ? 11.836 -13.244 23.635 1.00 88.56 568 LEU A N 1
ATOM 4374 C CA . LEU A 1 568 ? 12.688 -13.085 22.467 1.00 88.56 568 LEU A CA 1
ATOM 4375 C C . LEU A 1 568 ? 11.943 -12.253 21.418 1.00 88.56 568 LEU A C 1
ATOM 4377 O O . LEU A 1 568 ? 11.044 -12.782 20.777 1.00 88.56 568 LEU A O 1
ATOM 4381 N N . PRO A 1 569 ? 12.292 -10.969 21.222 1.00 66.94 569 PRO A N 1
ATOM 4382 C CA . PRO A 1 569 ? 11.606 -10.131 20.238 1.00 66.94 569 PRO A CA 1
ATOM 4383 C C . PRO A 1 569 ? 11.827 -10.605 18.793 1.00 66.94 569 PRO A C 1
ATOM 4385 O O . PRO A 1 569 ? 10.942 -10.441 17.966 1.00 66.94 569 PRO A O 1
ATOM 4388 N N . ALA A 1 570 ? 12.960 -11.260 18.516 1.00 73.44 570 ALA A N 1
ATOM 4389 C CA . ALA A 1 570 ? 13.289 -11.856 17.223 1.00 73.44 570 ALA A CA 1
ATOM 4390 C C . ALA A 1 570 ? 13.475 -13.380 17.355 1.00 73.44 570 ALA A C 1
ATOM 4392 O O . ALA A 1 570 ? 13.921 -13.869 18.397 1.00 73.44 570 ALA A O 1
ATOM 4393 N N . GLY A 1 571 ? 13.194 -14.132 16.283 1.00 67.75 571 GLY A N 1
ATOM 4394 C CA . GLY A 1 571 ? 13.415 -15.587 16.215 1.00 67.75 571 GLY A CA 1
ATOM 4395 C C . GLY A 1 571 ? 12.191 -16.489 16.463 1.00 67.75 571 GLY A C 1
ATOM 4396 O O . GLY A 1 571 ? 12.377 -17.708 16.533 1.00 67.75 571 GLY A O 1
ATOM 4397 N N . GLY A 1 572 ? 10.987 -15.909 16.575 1.00 75.31 572 GLY A N 1
ATOM 4398 C CA . GLY A 1 572 ? 9.673 -16.584 16.523 1.00 75.31 572 GLY A CA 1
ATOM 4399 C C . GLY A 1 572 ? 9.269 -17.075 15.124 1.00 75.31 572 GLY A C 1
ATOM 4400 O O . GLY A 1 572 ? 10.114 -17.132 14.226 1.00 75.31 572 GLY A O 1
ATOM 4401 N N . ASN A 1 573 ? 7.984 -17.365 14.921 1.00 69.56 573 ASN A N 1
ATOM 4402 C CA . ASN A 1 573 ? 7.378 -17.927 13.708 1.00 69.56 573 ASN A CA 1
ATOM 4403 C C . ASN A 1 573 ? 6.059 -17.221 13.286 1.00 69.56 573 ASN A C 1
ATOM 4405 O O . ASN A 1 573 ? 5.045 -17.902 13.175 1.00 69.56 573 ASN A O 1
ATOM 4409 N N . PRO A 1 574 ? 6.019 -15.906 13.001 1.00 52.44 574 PRO A N 1
ATOM 4410 C CA . PRO A 1 574 ? 7.154 -15.037 12.751 1.00 52.44 574 PRO A CA 1
ATOM 4411 C C . PRO A 1 574 ? 7.391 -13.995 13.872 1.00 52.44 574 PRO A C 1
ATOM 4413 O O . PRO A 1 574 ? 6.618 -13.070 14.027 1.00 52.44 574 PRO A O 1
ATOM 4416 N N . GLY A 1 575 ? 8.551 -14.026 14.551 1.00 65.31 575 GLY A N 1
ATOM 4417 C CA . GLY A 1 575 ? 8.991 -12.951 15.468 1.00 65.31 575 GLY A CA 1
ATOM 4418 C C . GLY A 1 575 ? 8.228 -12.943 16.780 1.00 65.31 575 GLY A C 1
ATOM 4419 O O . GLY A 1 575 ? 7.081 -13.335 16.808 1.00 65.31 575 GLY A O 1
ATOM 4420 N N . GLY A 1 576 ? 8.862 -12.518 17.875 1.00 77.81 576 GLY A N 1
ATOM 4421 C CA . GLY A 1 576 ? 8.284 -12.733 19.203 1.00 77.81 576 GLY A CA 1
ATOM 4422 C C . GLY A 1 576 ? 8.254 -14.222 19.576 1.00 77.81 576 GLY A C 1
ATOM 4423 O O . GLY A 1 576 ? 7.794 -15.067 18.833 1.00 77.81 576 GLY A O 1
ATOM 4424 N N . ALA A 1 577 ? 8.821 -14.605 20.711 1.00 93.25 577 ALA A N 1
ATOM 4425 C CA . ALA A 1 577 ? 8.670 -15.960 21.235 1.00 93.25 577 ALA A CA 1
ATOM 4426 C C . ALA A 1 577 ? 8.982 -15.975 22.723 1.00 93.25 577 ALA A C 1
ATOM 4428 O O . ALA A 1 577 ? 9.720 -15.124 23.243 1.00 93.25 577 ALA A O 1
ATOM 4429 N N . LEU A 1 578 ? 8.479 -16.994 23.408 1.00 96.88 578 LEU A N 1
ATOM 4430 C CA . LEU A 1 578 ? 8.955 -17.329 24.741 1.00 96.88 578 LEU A CA 1
ATOM 4431 C C . LEU A 1 578 ? 10.064 -18.362 24.648 1.00 96.88 578 LEU A C 1
ATOM 4433 O O . LEU A 1 578 ? 10.011 -19.263 23.817 1.00 96.88 578 LEU A O 1
ATOM 4437 N N . ALA A 1 579 ? 11.042 -18.253 25.540 1.00 96.31 579 ALA A N 1
ATOM 4438 C CA . ALA A 1 579 ? 12.056 -19.268 25.763 1.00 96.31 579 ALA A CA 1
ATOM 4439 C C . ALA A 1 579 ? 12.213 -19.545 27.259 1.00 96.31 579 ALA A C 1
ATOM 4441 O O . ALA A 1 579 ? 12.168 -18.622 28.082 1.00 96.31 579 ALA A O 1
ATOM 4442 N N . ALA A 1 580 ? 12.433 -20.806 27.609 1.00 95.94 580 ALA A N 1
ATOM 4443 C CA . ALA A 1 580 ? 12.749 -21.210 28.969 1.00 95.94 580 ALA A CA 1
ATOM 4444 C C . ALA A 1 580 ? 13.751 -22.369 28.961 1.00 95.94 580 ALA A C 1
ATOM 4446 O O . ALA A 1 580 ? 13.739 -23.208 28.061 1.00 95.94 580 ALA A O 1
ATOM 4447 N N . THR A 1 581 ? 14.682 -22.349 29.914 1.00 94.19 581 THR A N 1
ATOM 4448 C CA . THR A 1 581 ? 15.792 -23.313 30.001 1.00 94.19 581 THR A CA 1
ATOM 4449 C C . THR A 1 581 ? 15.528 -24.319 31.109 1.00 94.19 581 THR A C 1
ATOM 4451 O O . THR A 1 581 ? 15.270 -23.899 32.240 1.00 94.19 581 THR A O 1
ATOM 4454 N N . ASP A 1 582 ? 15.626 -25.607 30.795 1.00 88.56 582 ASP A N 1
ATOM 4455 C CA . ASP A 1 582 ? 15.555 -26.689 31.777 1.00 88.56 582 ASP A CA 1
ATOM 4456 C C . ASP A 1 582 ? 16.721 -26.609 32.787 1.00 88.56 582 ASP A C 1
ATOM 4458 O O . ASP A 1 582 ? 17.864 -26.279 32.443 1.00 88.56 582 ASP A O 1
ATOM 4462 N N . ASN A 1 583 ? 16.425 -26.882 34.060 1.00 83.88 583 ASN A N 1
ATOM 4463 C CA . ASN A 1 583 ? 17.410 -26.913 35.141 1.00 83.88 583 ASN A CA 1
ATOM 4464 C C . ASN A 1 583 ? 18.098 -28.279 35.296 1.00 83.88 583 ASN A C 1
ATOM 4466 O O . ASN A 1 583 ? 19.084 -28.367 36.037 1.00 83.88 583 ASN A O 1
ATOM 4470 N N . VAL A 1 584 ? 17.620 -29.326 34.614 1.00 81.94 584 VAL A N 1
ATOM 4471 C CA . VAL A 1 584 ? 18.131 -30.702 34.705 1.00 81.94 584 VAL A CA 1
ATOM 4472 C C . VAL A 1 584 ? 18.006 -31.254 36.136 1.00 81.94 584 VAL A C 1
ATOM 4474 O O . VAL A 1 584 ? 18.917 -31.903 36.664 1.00 81.94 584 VAL A O 1
ATOM 4477 N N . GLU A 1 585 ? 16.888 -30.962 36.812 1.00 80.06 585 GLU A N 1
ATOM 4478 C CA . GLU A 1 585 ? 16.622 -31.426 38.187 1.00 80.06 585 GLU A CA 1
ATOM 4479 C C . GLU A 1 585 ? 15.822 -32.742 38.231 1.00 80.06 585 GL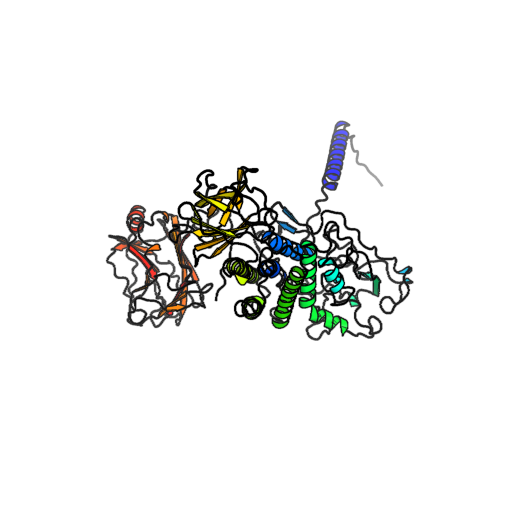U A C 1
ATOM 4481 O O . GLU A 1 585 ? 15.669 -33.337 39.304 1.00 80.06 585 GLU A O 1
ATOM 4486 N N . GLY A 1 586 ? 15.411 -33.253 37.065 1.00 73.12 586 GLY A N 1
ATOM 4487 C CA . GLY A 1 586 ? 14.794 -34.567 36.898 1.00 73.12 586 GLY A CA 1
ATOM 4488 C C . GLY A 1 586 ? 13.265 -34.554 36.955 1.00 73.12 586 GLY A C 1
ATOM 4489 O O . GLY A 1 586 ? 12.681 -35.601 37.269 1.00 73.12 586 GLY A O 1
ATOM 4490 N N . GLY A 1 587 ? 12.635 -33.416 36.664 1.00 81.94 587 GLY A N 1
ATOM 4491 C CA . GLY A 1 587 ? 11.191 -33.231 36.559 1.00 81.94 587 GLY A CA 1
ATOM 4492 C C . GLY A 1 587 ? 10.707 -32.987 35.127 1.00 81.94 587 GLY A C 1
ATOM 4493 O O . GLY A 1 587 ? 11.365 -33.381 34.184 1.00 81.94 587 GLY A O 1
ATOM 4494 N N . THR A 1 588 ? 9.492 -32.457 34.981 1.00 89.00 588 THR A N 1
ATOM 4495 C CA . THR A 1 588 ? 8.970 -31.976 33.694 1.00 89.00 588 THR A CA 1
ATOM 4496 C C . THR A 1 588 ? 8.411 -30.572 33.887 1.00 89.00 588 THR A C 1
ATOM 4498 O O . THR A 1 588 ? 7.640 -30.355 34.831 1.00 89.00 588 THR A O 1
ATOM 4501 N N . TRP A 1 589 ? 8.705 -29.640 32.976 1.00 93.25 589 TRP A N 1
ATOM 4502 C CA . TRP A 1 589 ? 8.163 -28.275 33.030 1.00 93.25 589 TRP A CA 1
ATOM 4503 C C . TRP A 1 589 ? 7.138 -27.920 31.931 1.00 93.25 589 TRP A C 1
ATOM 4505 O O . TRP A 1 589 ? 7.079 -28.513 30.846 1.00 93.25 589 TRP A O 1
ATOM 4515 N N . TYR A 1 590 ? 6.286 -26.931 32.235 1.00 96.19 590 TYR A N 1
ATOM 4516 C CA . TYR A 1 590 ? 5.170 -26.473 31.396 1.00 96.19 590 TYR A CA 1
ATOM 4517 C C . TYR A 1 590 ? 5.105 -24.948 31.270 1.00 96.19 590 TYR A C 1
ATOM 4519 O O . TYR A 1 590 ? 5.378 -24.209 32.217 1.00 96.19 590 TYR A O 1
ATOM 4527 N N . TRP A 1 591 ? 4.615 -24.489 30.121 1.00 98.06 591 TRP A N 1
ATOM 4528 C CA . TRP A 1 591 ? 4.076 -23.150 29.907 1.00 98.06 591 TRP A CA 1
ATOM 4529 C C . TRP A 1 591 ? 2.692 -23.027 30.539 1.00 98.06 591 TRP A C 1
ATOM 4531 O O . TRP A 1 591 ? 1.839 -23.891 30.334 1.00 98.06 591 TRP A O 1
ATOM 4541 N N . ILE A 1 592 ? 2.446 -21.940 31.264 1.00 97.94 592 ILE A N 1
ATOM 4542 C CA . ILE A 1 592 ? 1.200 -21.685 31.990 1.00 97.94 592 ILE A CA 1
ATOM 4543 C C . ILE A 1 592 ? 0.496 -20.471 31.394 1.00 97.94 592 ILE A C 1
ATOM 4545 O O . ILE A 1 592 ? 1.028 -19.354 31.425 1.00 97.94 592 ILE A O 1
ATOM 4549 N N . ALA A 1 593 ? -0.716 -20.699 30.888 1.00 97.31 593 ALA A N 1
ATOM 4550 C CA . ALA A 1 593 ? -1.487 -19.677 30.198 1.00 97.31 593 ALA A CA 1
ATOM 4551 C C . ALA A 1 593 ? -1.979 -18.555 31.143 1.00 97.31 593 ALA A C 1
ATOM 4553 O O . ALA A 1 593 ? -2.318 -18.811 32.307 1.00 97.31 593 ALA A O 1
ATOM 4554 N N . PRO A 1 594 ? -2.057 -17.302 30.659 1.00 95.75 594 PRO A N 1
ATOM 4555 C CA . PRO A 1 594 ? -2.588 -16.164 31.407 1.00 95.75 594 PRO A CA 1
ATOM 4556 C C . PRO A 1 594 ? -4.118 -16.211 31.540 1.00 95.75 594 PRO A C 1
ATOM 4558 O O . PRO A 1 594 ? -4.808 -16.979 30.876 1.00 95.75 594 PRO A O 1
ATOM 4561 N N . ALA A 1 595 ? -4.669 -15.319 32.372 1.00 89.69 595 ALA A N 1
ATOM 4562 C CA . ALA A 1 595 ? -6.095 -15.288 32.714 1.00 89.69 595 ALA A CA 1
ATOM 4563 C C . ALA A 1 595 ? -7.049 -15.175 31.509 1.00 89.69 595 ALA A C 1
ATOM 4565 O O . ALA A 1 595 ? -8.183 -15.631 31.614 1.00 89.69 595 ALA A O 1
ATOM 4566 N N . LYS A 1 596 ? -6.603 -14.615 30.375 1.00 86.81 596 LYS A N 1
ATOM 4567 C CA . LYS A 1 596 ? -7.417 -14.517 29.153 1.00 86.81 596 LYS A CA 1
ATOM 4568 C C . LYS A 1 596 ? -7.757 -15.873 28.516 1.00 86.81 596 LYS A C 1
ATOM 4570 O O . LYS A 1 596 ? -8.743 -15.954 27.804 1.00 86.81 596 LYS A O 1
ATOM 4575 N N . PHE A 1 597 ? -7.008 -16.936 28.824 1.00 93.38 597 PHE A N 1
ATOM 4576 C CA . PHE A 1 597 ? -7.304 -18.308 28.381 1.00 93.38 597 PHE A CA 1
ATOM 4577 C C . PHE A 1 597 ? -8.142 -19.108 29.394 1.00 93.38 597 PHE A C 1
ATOM 4579 O O . PHE A 1 597 ? -8.371 -20.298 29.189 1.00 93.38 597 PHE A O 1
ATOM 4586 N N . LEU A 1 598 ? -8.539 -18.508 30.522 1.00 94.50 598 LEU A N 1
ATOM 4587 C CA . LEU A 1 598 ? -9.109 -19.205 31.680 1.00 94.50 598 LEU A CA 1
ATOM 4588 C C . LEU A 1 598 ? -10.556 -18.766 31.966 1.00 94.50 598 LEU A C 1
ATOM 4590 O O . LEU A 1 598 ? -11.097 -17.856 31.342 1.00 94.50 598 LEU A O 1
ATOM 4594 N N . GLY A 1 599 ? -11.191 -19.404 32.951 1.00 92.94 599 GLY A N 1
ATOM 4595 C CA . GLY A 1 599 ? -12.570 -19.130 33.351 1.00 92.94 599 GLY A CA 1
ATOM 4596 C C . GLY A 1 599 ? -13.585 -19.935 32.541 1.00 92.94 599 GLY A C 1
ATOM 4597 O O . GLY A 1 599 ? -13.372 -21.113 32.263 1.00 92.94 599 GLY A O 1
ATOM 4598 N N . ASN A 1 600 ? -14.719 -19.323 32.195 1.00 90.69 600 ASN A N 1
ATOM 4599 C CA . ASN A 1 600 ? -15.731 -19.994 31.383 1.00 90.69 600 ASN A CA 1
ATOM 4600 C C . ASN A 1 600 ? -15.367 -19.892 29.899 1.00 90.69 600 ASN A C 1
ATOM 4602 O O . ASN A 1 600 ? -15.624 -18.878 29.255 1.00 90.69 600 ASN A O 1
ATOM 4606 N N . VAL A 1 601 ? -14.814 -20.980 29.376 1.00 91.56 601 VAL A N 1
ATOM 4607 C CA . VAL A 1 601 ? -14.346 -21.137 27.998 1.00 91.56 601 VAL A CA 1
ATOM 4608 C C . VAL A 1 601 ? -15.187 -22.154 27.218 1.00 91.56 601 VAL A C 1
ATOM 4610 O O . VAL A 1 601 ? -14.750 -22.688 26.207 1.00 91.56 601 VAL A O 1
ATOM 4613 N N . THR A 1 602 ? -16.417 -22.443 27.656 1.00 88.44 602 THR A N 1
ATOM 4614 C CA . THR A 1 602 ? -17.297 -23.461 27.031 1.00 88.44 602 THR A CA 1
ATOM 4615 C C . THR A 1 602 ? -17.547 -23.261 25.529 1.00 88.44 602 THR A C 1
ATOM 4617 O O . THR A 1 602 ? -17.855 -24.226 24.834 1.00 88.44 602 THR A O 1
ATOM 4620 N N . ALA A 1 603 ? -17.356 -22.045 25.007 1.00 84.06 603 ALA A N 1
ATOM 4621 C CA . ALA A 1 603 ? -17.463 -21.717 23.583 1.00 84.06 603 ALA A CA 1
ATOM 4622 C C . ALA A 1 603 ? -16.395 -22.379 22.681 1.00 84.06 603 ALA A C 1
ATOM 4624 O O . ALA A 1 603 ? -16.508 -22.304 21.457 1.00 84.06 603 ALA A O 1
ATOM 4625 N N . VAL A 1 604 ? -15.370 -23.013 23.264 1.00 88.19 604 VAL A N 1
ATOM 4626 C CA . VAL A 1 604 ? -14.286 -23.693 22.528 1.00 88.19 604 VAL A CA 1
ATOM 4627 C C . VAL A 1 604 ? -14.568 -25.175 22.268 1.00 88.19 604 VAL A C 1
ATOM 4629 O O . VAL A 1 604 ? -13.773 -25.840 21.611 1.00 88.19 604 VAL A O 1
ATOM 4632 N N . GLN A 1 605 ? -15.686 -25.713 22.772 1.00 86.38 605 GLN A N 1
ATOM 4633 C CA . GLN A 1 605 ? -16.078 -27.094 22.491 1.00 86.38 605 GLN A CA 1
ATOM 4634 C C . GLN A 1 605 ? -16.290 -27.292 20.982 1.00 86.38 605 GLN A C 1
ATOM 4636 O O . GLN A 1 605 ? -17.061 -26.556 20.364 1.00 86.38 605 GLN A O 1
ATOM 4641 N N . GLY A 1 606 ? -15.640 -28.307 20.407 1.00 82.00 606 GLY A N 1
ATOM 4642 C CA . GLY A 1 606 ? -15.687 -28.586 18.965 1.00 82.00 606 GLY A CA 1
ATOM 4643 C C . GLY A 1 606 ? -14.729 -27.732 18.123 1.00 82.00 606 GLY A C 1
ATOM 4644 O O . GLY A 1 606 ? -14.795 -27.786 16.899 1.00 82.00 606 GLY A O 1
ATOM 4645 N N . LYS A 1 607 ? -13.854 -26.955 18.771 1.00 87.38 607 LYS A N 1
ATOM 4646 C CA . LYS A 1 607 ? -12.785 -26.150 18.158 1.00 87.38 607 LYS A CA 1
ATOM 4647 C C . LYS A 1 607 ? -11.410 -26.688 18.567 1.00 87.38 607 LYS A C 1
ATOM 4649 O O . LYS A 1 607 ? -11.342 -27.705 19.254 1.00 87.38 607 LYS A O 1
ATOM 4654 N N . SER A 1 608 ? -10.313 -26.031 18.196 1.00 90.00 608 SER A N 1
ATOM 4655 C CA . SER A 1 608 ? -8.950 -26.458 18.550 1.00 90.00 608 SER A CA 1
ATOM 4656 C C . SER A 1 608 ? -8.195 -25.485 19.462 1.00 90.00 608 SER A C 1
ATOM 4658 O O . SER A 1 608 ? -8.441 -24.278 19.468 1.00 90.00 608 SER A O 1
ATOM 4660 N N . LEU A 1 609 ? -7.232 -26.033 20.208 1.00 95.19 609 LEU A N 1
ATOM 4661 C CA . LEU A 1 609 ? -6.084 -25.314 20.762 1.00 95.19 609 LEU A CA 1
ATOM 4662 C C . LEU A 1 609 ? -4.895 -25.532 19.821 1.00 95.19 609 LEU A C 1
ATOM 4664 O O . LEU A 1 609 ? -4.485 -26.680 19.637 1.00 95.19 609 LEU A O 1
ATOM 4668 N N . SER A 1 610 ? -4.332 -24.464 19.265 1.00 92.94 610 SER A N 1
ATOM 4669 C CA . SER A 1 610 ? -3.124 -24.523 18.439 1.00 92.94 610 SER A CA 1
ATOM 4670 C C . SER A 1 610 ? -1.986 -23.696 19.020 1.00 92.94 610 SER A C 1
ATOM 4672 O O . SER A 1 610 ? -2.225 -22.769 19.790 1.00 92.94 610 SER A O 1
ATOM 4674 N N . PHE A 1 611 ? -0.755 -24.086 18.705 1.00 95.44 611 PHE A N 1
ATOM 4675 C CA . PHE A 1 611 ? 0.475 -23.428 19.147 1.00 95.44 611 PHE A CA 1
ATOM 4676 C C . PHE A 1 611 ? 1.677 -23.976 18.379 1.00 95.44 611 PHE A C 1
ATOM 4678 O O . PHE A 1 611 ? 1.646 -25.106 17.884 1.00 95.44 611 PHE A O 1
ATOM 4685 N N . ASP A 1 612 ? 2.764 -23.216 18.360 1.00 94.00 612 ASP A N 1
ATOM 4686 C CA . ASP A 1 612 ? 4.040 -23.640 17.802 1.00 94.00 612 ASP A CA 1
ATOM 4687 C C . ASP A 1 612 ? 5.047 -23.906 18.919 1.00 94.00 612 ASP A C 1
ATOM 4689 O O . ASP A 1 612 ? 5.200 -23.120 19.856 1.00 94.00 612 ASP A O 1
ATOM 4693 N N . LEU A 1 613 ? 5.768 -25.023 18.809 1.00 96.81 613 LEU A N 1
ATOM 4694 C CA . LEU A 1 613 ? 6.879 -25.340 19.702 1.00 96.81 613 LEU A CA 1
ATOM 4695 C C . LEU A 1 613 ? 8.164 -25.571 18.923 1.00 96.81 613 LEU A C 1
ATOM 4697 O O . LEU A 1 613 ? 8.181 -26.151 17.833 1.00 96.81 613 LEU A O 1
ATOM 4701 N N . ARG A 1 614 ? 9.268 -25.198 19.555 1.00 93.62 614 ARG A N 1
ATOM 4702 C CA . ARG A 1 614 ? 10.626 -25.529 19.129 1.00 93.62 614 ARG A CA 1
ATOM 4703 C C . ARG A 1 614 ? 11.443 -25.915 20.357 1.00 93.62 614 ARG A C 1
ATOM 4705 O O . ARG A 1 614 ? 11.180 -25.428 21.451 1.00 93.62 614 ARG A O 1
ATOM 4712 N N . GLN A 1 615 ? 12.439 -26.775 20.177 1.00 93.88 615 GLN A N 1
ATOM 4713 C CA . GLN A 1 615 ? 13.410 -27.094 21.225 1.00 93.88 615 GLN A CA 1
ATOM 4714 C C . GLN A 1 615 ? 14.849 -26.963 20.719 1.00 93.88 615 GLN A C 1
ATOM 4716 O O . GLN A 1 615 ? 15.129 -27.209 19.545 1.00 93.88 615 GLN A O 1
ATOM 4721 N N . ILE A 1 616 ? 15.775 -26.606 21.604 1.00 91.62 616 ILE A N 1
ATOM 4722 C CA . ILE A 1 616 ? 17.215 -26.780 21.388 1.00 91.62 616 ILE A CA 1
ATOM 4723 C C . ILE A 1 616 ? 17.689 -27.844 22.375 1.00 91.62 616 ILE A C 1
ATOM 4725 O O . ILE A 1 616 ? 17.714 -27.596 23.575 1.00 91.62 616 ILE A O 1
ATOM 4729 N N . SER A 1 617 ? 18.054 -29.015 21.855 1.00 89.50 617 SER A N 1
ATOM 4730 C CA . SER A 1 617 ? 18.478 -30.194 22.622 1.00 89.50 617 SER A CA 1
ATOM 4731 C C . SER A 1 617 ? 19.359 -31.112 21.759 1.00 89.50 617 SER A C 1
ATOM 4733 O O . SER A 1 617 ? 19.619 -30.810 20.586 1.00 89.50 617 SER A O 1
ATOM 4735 N N . GLU A 1 618 ? 19.834 -32.236 22.307 1.00 87.94 618 GLU A N 1
ATOM 4736 C CA . GLU A 1 618 ? 20.584 -33.239 21.536 1.00 87.94 618 GLU A CA 1
ATOM 4737 C C . GLU A 1 618 ? 19.665 -34.184 20.730 1.00 87.94 618 GLU A C 1
ATOM 4739 O O . GLU A 1 618 ? 20.155 -34.986 19.927 1.00 87.94 618 GLU A O 1
ATOM 4744 N N . MET A 1 619 ? 18.340 -34.064 20.885 1.00 87.06 619 MET A N 1
ATOM 4745 C CA . MET A 1 619 ? 17.294 -34.835 20.200 1.00 87.06 619 MET A CA 1
ATOM 4746 C C . MET A 1 619 ? 17.434 -36.361 20.359 1.00 87.06 619 MET A C 1
ATOM 4748 O O . MET A 1 619 ? 17.063 -37.121 19.455 1.00 87.06 619 MET A O 1
ATOM 4752 N N . LYS A 1 620 ? 17.989 -36.829 21.482 1.00 85.38 620 LYS A N 1
ATOM 4753 C CA . LYS A 1 620 ? 18.411 -38.234 21.669 1.00 85.38 620 LYS A CA 1
ATOM 4754 C C . LYS A 1 620 ? 17.567 -39.018 22.676 1.00 85.38 620 LYS A C 1
ATOM 4756 O O . LYS A 1 620 ? 17.330 -40.202 22.444 1.00 85.38 620 LYS A O 1
ATOM 4761 N N . ASP A 1 621 ? 17.070 -38.358 23.720 1.00 86.81 621 ASP A N 1
ATOM 4762 C CA . ASP A 1 621 ? 16.422 -38.991 24.878 1.00 86.81 621 ASP A CA 1
ATOM 4763 C C . ASP A 1 621 ? 15.002 -38.431 25.067 1.00 86.81 621 ASP A C 1
ATOM 4765 O O . ASP A 1 621 ? 14.584 -38.007 26.139 1.00 86.81 621 ASP A O 1
ATOM 4769 N N . GLN A 1 622 ? 14.249 -38.401 23.964 1.00 87.50 622 GLN A N 1
ATOM 4770 C CA . GLN A 1 622 ? 12.908 -37.825 23.924 1.00 87.50 622 GLN A CA 1
ATOM 4771 C C . GLN A 1 622 ? 11.887 -38.734 24.624 1.00 87.50 622 GLN A C 1
ATOM 4773 O O . GLN A 1 622 ? 11.821 -39.933 24.330 1.00 87.50 622 GLN A O 1
ATOM 4778 N N . TYR A 1 623 ? 11.046 -38.174 25.497 1.00 85.88 623 TYR A N 1
ATOM 4779 C CA . TYR A 1 623 ? 10.108 -38.958 26.310 1.00 85.88 623 TYR A CA 1
ATOM 4780 C C . TYR A 1 623 ? 8.643 -38.536 26.162 1.00 85.88 623 TYR A C 1
ATOM 4782 O O . TYR A 1 623 ? 8.302 -37.409 25.794 1.00 85.88 623 TYR A O 1
ATOM 4790 N N . ARG A 1 624 ? 7.745 -39.484 26.453 1.00 85.62 624 ARG A N 1
ATOM 4791 C CA . ARG A 1 624 ? 6.293 -39.302 26.363 1.00 85.62 624 ARG A CA 1
ATOM 4792 C C . ARG A 1 624 ? 5.712 -38.867 27.705 1.00 85.62 624 ARG A C 1
ATOM 4794 O O . ARG A 1 624 ? 5.862 -39.579 28.695 1.00 85.62 624 ARG A O 1
ATOM 4801 N N . TYR A 1 625 ? 4.979 -37.763 27.693 1.00 89.88 625 TYR A N 1
ATOM 4802 C CA . TYR A 1 625 ? 4.307 -37.169 28.846 1.00 89.88 625 TYR A CA 1
ATOM 4803 C C . TYR A 1 625 ? 3.108 -36.330 28.360 1.00 89.88 625 TYR A C 1
ATOM 4805 O O . TYR A 1 625 ? 3.061 -36.062 27.159 1.00 89.88 625 TYR A O 1
ATOM 4813 N N . PRO A 1 626 ? 2.131 -35.942 29.207 1.00 92.19 626 PRO A N 1
ATOM 4814 C CA . PRO A 1 626 ? 1.037 -35.067 28.784 1.00 92.19 626 PRO A CA 1
ATOM 4815 C C . PRO A 1 626 ? 1.520 -33.799 28.077 1.00 92.19 626 PRO A C 1
ATOM 4817 O O . PRO A 1 626 ? 2.262 -33.011 28.643 1.00 92.19 626 PRO A O 1
ATOM 4820 N N . ASP A 1 627 ? 1.089 -33.607 26.832 1.00 94.00 627 ASP A N 1
ATOM 4821 C CA . ASP A 1 627 ? 1.492 -32.465 26.010 1.00 94.00 627 ASP A CA 1
ATOM 4822 C C . ASP A 1 627 ? 0.653 -31.227 26.356 1.00 94.00 627 ASP A C 1
ATOM 4824 O O . ASP A 1 627 ? 1.158 -30.106 26.354 1.00 94.00 627 ASP A O 1
ATOM 4828 N N . VAL A 1 628 ? -0.623 -31.432 26.709 1.00 96.75 628 VAL A N 1
ATOM 4829 C CA . VAL A 1 628 ? -1.520 -30.375 27.196 1.00 96.75 628 VAL A CA 1
ATOM 4830 C C . VAL A 1 628 ? -2.324 -30.850 28.400 1.00 96.75 628 VAL A C 1
ATOM 4832 O O . VAL A 1 628 ? -2.826 -31.978 28.422 1.00 96.75 628 VAL A O 1
ATOM 4835 N N . VAL A 1 629 ? -2.491 -29.964 29.384 1.00 96.56 629 VAL A N 1
ATOM 4836 C CA . VAL A 1 629 ? -3.320 -30.185 30.575 1.00 96.56 629 VAL A CA 1
ATOM 4837 C C . VAL A 1 629 ? -4.323 -29.045 30.749 1.00 96.56 629 VAL A C 1
ATOM 4839 O O . VAL A 1 629 ? -3.943 -27.880 30.845 1.00 96.56 629 VAL A O 1
ATOM 4842 N N . LEU A 1 630 ? -5.606 -29.390 30.858 1.00 97.50 630 LEU A N 1
ATOM 4843 C CA . LEU A 1 630 ? -6.703 -28.481 31.198 1.00 97.50 630 LEU A CA 1
ATOM 4844 C C . LEU A 1 630 ? -7.207 -28.810 32.605 1.00 97.50 630 LEU A C 1
ATOM 4846 O O . LEU A 1 630 ? -7.845 -29.845 32.805 1.00 97.50 630 LEU A O 1
ATOM 4850 N N . LYS A 1 631 ? -6.931 -27.959 33.597 1.00 97.00 631 LYS A N 1
ATOM 4851 C CA . LYS A 1 631 ? -7.351 -28.179 34.992 1.00 97.00 631 LYS A CA 1
ATOM 4852 C C . LYS A 1 631 ? -8.638 -27.423 35.304 1.00 97.00 631 LYS A C 1
ATOM 4854 O O . LYS A 1 631 ? -8.651 -26.197 35.258 1.00 97.00 631 LYS A O 1
ATOM 4859 N N . GLY A 1 632 ? -9.687 -28.146 35.688 1.00 95.75 632 GLY A N 1
ATOM 4860 C CA . GLY A 1 632 ? -10.887 -27.577 36.306 1.00 95.75 632 GLY A CA 1
ATOM 4861 C C . GLY A 1 632 ? -10.831 -27.647 37.836 1.00 95.75 632 GLY A C 1
ATOM 4862 O O . GLY A 1 632 ? -9.777 -27.862 38.436 1.00 95.75 632 GLY A O 1
ATOM 4863 N N . GLU A 1 633 ? -11.985 -27.510 38.494 1.00 92.12 633 GLU A N 1
ATOM 4864 C CA . GLU A 1 633 ? -12.061 -27.558 39.962 1.00 92.12 633 GLU A CA 1
ATOM 4865 C C . GLU A 1 633 ? -11.696 -28.924 40.569 1.00 92.12 633 GLU A C 1
ATOM 4867 O O . GLU A 1 633 ? -11.046 -28.974 41.612 1.00 92.12 633 GLU A O 1
ATOM 4872 N N . ARG A 1 634 ? -12.172 -30.024 39.967 1.00 92.12 634 ARG A N 1
ATOM 4873 C CA . ARG A 1 634 ? -12.087 -31.383 40.552 1.00 92.12 634 ARG A CA 1
ATOM 4874 C C . ARG A 1 634 ? -11.327 -32.390 39.706 1.00 92.12 634 ARG A C 1
ATOM 4876 O O . ARG A 1 634 ? -10.871 -33.406 40.221 1.00 92.12 634 ARG A O 1
ATOM 4883 N N . ILE A 1 635 ? -11.277 -32.151 38.404 1.00 95.44 635 ILE A N 1
ATOM 4884 C CA . ILE A 1 635 ? -10.657 -33.037 37.427 1.00 95.44 635 ILE A CA 1
ATOM 4885 C C . ILE A 1 635 ? -9.790 -32.208 36.487 1.00 95.44 635 ILE A C 1
ATOM 4887 O O . ILE A 1 635 ? -10.008 -31.002 36.336 1.00 95.44 635 ILE A O 1
ATOM 4891 N N . ALA A 1 636 ? -8.832 -32.869 35.854 1.00 95.75 636 ALA A N 1
ATOM 4892 C CA . ALA A 1 636 ? -8.088 -32.325 34.733 1.00 95.75 636 ALA A CA 1
ATOM 4893 C C . ALA A 1 636 ? -8.253 -33.223 33.503 1.00 95.75 636 ALA A C 1
ATOM 4895 O O . ALA A 1 636 ? -8.397 -34.445 33.627 1.00 95.75 636 ALA A O 1
ATOM 4896 N N . LEU A 1 637 ? -8.238 -32.606 32.324 1.00 96.50 637 LEU A N 1
ATOM 4897 C CA . LEU A 1 637 ? -8.144 -33.299 31.047 1.00 96.50 637 LEU A CA 1
ATOM 4898 C C . LEU A 1 637 ? -6.695 -33.235 30.578 1.00 96.50 637 LEU A C 1
ATOM 4900 O O . LEU A 1 637 ? -6.121 -32.152 30.510 1.00 96.50 637 LEU A O 1
ATOM 4904 N N . ILE A 1 638 ? -6.120 -34.387 30.257 1.00 95.50 638 ILE A N 1
ATOM 4905 C CA . ILE A 1 638 ? -4.777 -34.493 29.690 1.00 95.50 638 ILE A CA 1
ATOM 4906 C C . ILE A 1 638 ? -4.866 -34.957 28.241 1.00 95.50 638 ILE A C 1
ATOM 4908 O O . ILE A 1 638 ? -5.642 -35.866 27.920 1.00 95.50 638 ILE A O 1
ATOM 4912 N N . TYR A 1 639 ? -4.070 -34.339 27.379 1.00 94.56 639 TYR A N 1
ATOM 4913 C CA . TYR A 1 639 ? -3.864 -34.759 26.002 1.00 94.56 639 TYR A CA 1
ATOM 4914 C C . TYR A 1 639 ? -2.425 -35.232 25.830 1.00 94.56 639 TYR A C 1
ATOM 4916 O O . TYR A 1 639 ? -1.490 -34.622 26.346 1.00 94.56 639 TYR A O 1
ATOM 4924 N N . THR A 1 640 ? -2.245 -36.335 25.112 1.00 90.94 640 THR A N 1
ATOM 4925 C CA . THR A 1 640 ? -0.919 -36.864 24.791 1.00 90.94 640 THR A CA 1
ATOM 4926 C C . THR A 1 640 ? -0.938 -37.430 23.384 1.00 90.94 640 THR A C 1
ATOM 4928 O O . THR A 1 640 ? -1.727 -38.340 23.105 1.00 90.94 640 THR A O 1
ATOM 4931 N N . TYR A 1 641 ? -0.047 -36.957 22.519 1.00 85.69 641 TYR A N 1
ATOM 4932 C CA . TYR A 1 641 ? 0.068 -37.460 21.157 1.00 85.69 641 TYR A CA 1
ATOM 4933 C C . TYR A 1 641 ? 0.407 -38.960 21.140 1.00 85.69 641 TYR A C 1
ATOM 4935 O O . TYR A 1 641 ? 1.214 -39.480 21.925 1.00 85.69 641 TYR A O 1
ATOM 4943 N N . SER A 1 642 ? -0.259 -39.682 20.235 1.00 78.75 642 SER A N 1
ATOM 4944 C CA . SER A 1 642 ? -0.026 -41.101 19.975 1.00 78.75 642 SER A CA 1
ATOM 4945 C C . SER A 1 642 ? -0.049 -41.354 18.461 1.00 78.75 642 SER A C 1
ATOM 4947 O O . SER A 1 642 ? -1.119 -41.257 17.859 1.00 78.75 642 SER A O 1
ATOM 4949 N N . PRO A 1 643 ? 1.095 -41.683 17.825 1.00 79.88 643 PRO A N 1
ATOM 4950 C CA . PRO A 1 643 ? 2.435 -41.846 18.411 1.00 79.88 643 PRO A CA 1
ATOM 4951 C C . PRO A 1 643 ? 3.018 -40.533 18.971 1.00 79.88 643 PRO A C 1
ATOM 4953 O O . PRO A 1 643 ? 2.487 -39.463 18.701 1.00 79.88 643 PRO A O 1
ATOM 4956 N N . VAL A 1 644 ? 4.099 -40.630 19.761 1.00 80.38 644 VAL A N 1
ATOM 4957 C CA . VAL A 1 644 ? 4.799 -39.466 20.347 1.00 80.38 644 VAL A CA 1
ATOM 4958 C C . VAL A 1 644 ? 5.126 -38.443 19.266 1.00 80.38 644 VAL A C 1
ATOM 4960 O O . VAL A 1 644 ? 5.708 -38.800 18.238 1.00 80.38 644 VAL A O 1
ATOM 4963 N N . HIS A 1 645 ? 4.792 -37.183 19.530 1.00 84.75 645 HIS A N 1
ATOM 4964 C CA . HIS A 1 645 ? 5.049 -36.070 18.633 1.00 84.75 645 HIS A CA 1
ATOM 4965 C C . HIS A 1 645 ? 5.806 -34.966 19.376 1.00 84.75 645 HIS A C 1
ATOM 4967 O O . HIS A 1 645 ? 5.202 -34.072 19.949 1.00 84.75 645 HIS A O 1
ATOM 4973 N N . SER A 1 646 ? 7.137 -35.074 19.402 1.00 88.06 646 SER A N 1
ATOM 4974 C CA . SER A 1 646 ? 8.008 -34.063 20.014 1.00 88.06 646 SER A CA 1
ATOM 4975 C C . SER A 1 646 ? 8.345 -32.931 19.035 1.00 88.06 646 SER A C 1
ATOM 4977 O O . SER A 1 646 ? 8.501 -33.209 17.835 1.00 88.06 646 SER A O 1
ATOM 4979 N N . PRO A 1 647 ? 8.564 -31.691 19.522 1.00 90.75 647 PRO A N 1
ATOM 4980 C CA . PRO A 1 647 ? 8.994 -30.576 18.688 1.00 90.75 647 PRO A CA 1
ATOM 4981 C C . PRO A 1 647 ? 10.386 -30.830 18.123 1.00 90.75 647 PRO A C 1
ATOM 4983 O O . PRO A 1 647 ? 11.144 -31.664 18.621 1.00 90.75 647 PRO A O 1
ATOM 4986 N N . ARG A 1 648 ? 10.741 -30.130 17.050 1.00 87.38 648 ARG A N 1
ATOM 4987 C CA . ARG A 1 648 ? 12.072 -30.224 16.436 1.00 87.38 648 ARG A CA 1
ATOM 4988 C C . ARG A 1 648 ? 12.931 -29.014 16.799 1.00 87.38 648 ARG A C 1
ATOM 4990 O O . ARG A 1 648 ? 12.500 -28.092 17.485 1.00 87.38 648 ARG A O 1
ATOM 4997 N N . MET A 1 649 ? 14.162 -29.013 16.286 1.00 84.69 649 MET A N 1
ATOM 4998 C CA . MET A 1 649 ? 15.031 -27.828 16.298 1.00 84.69 649 MET A CA 1
ATOM 4999 C C . MET A 1 649 ? 14.540 -26.702 15.375 1.00 84.69 649 MET A C 1
ATOM 5001 O O . MET A 1 649 ? 15.085 -25.600 15.411 1.00 84.69 649 MET A O 1
ATOM 5005 N N . GLN A 1 650 ? 13.512 -26.979 14.571 1.00 86.25 650 GLN A N 1
ATOM 5006 C CA . GLN A 1 650 ? 12.712 -26.022 13.810 1.00 86.25 650 GLN A CA 1
ATOM 5007 C C . GLN A 1 650 ? 11.310 -25.939 14.426 1.00 86.25 650 GLN A C 1
ATOM 5009 O O . GLN A 1 650 ? 10.866 -26.897 15.068 1.00 86.25 650 GLN A O 1
ATOM 5014 N N . TRP A 1 651 ? 10.624 -24.815 14.210 1.00 85.81 651 TRP A N 1
ATOM 5015 C CA . TRP A 1 651 ? 9.243 -24.620 14.647 1.00 85.81 651 TRP A CA 1
ATOM 5016 C C . TRP A 1 651 ? 8.337 -25.741 14.141 1.00 85.81 651 TRP A C 1
ATOM 5018 O O . TRP A 1 651 ? 8.398 -26.148 12.981 1.00 85.81 651 TRP A O 1
ATOM 5028 N N . THR A 1 652 ? 7.562 -26.304 15.060 1.00 86.31 652 THR A N 1
ATOM 5029 C CA . THR A 1 652 ? 6.631 -27.403 14.816 1.00 86.31 652 THR A CA 1
ATOM 5030 C C . THR A 1 652 ? 5.252 -26.949 15.265 1.00 86.31 652 THR A C 1
ATOM 5032 O O . THR A 1 652 ? 5.080 -26.626 16.438 1.00 86.31 652 THR A O 1
ATOM 5035 N N . HIS A 1 653 ? 4.297 -26.937 14.337 1.00 87.94 653 HIS A N 1
ATOM 5036 C CA . HIS A 1 653 ? 2.919 -26.550 14.611 1.00 87.94 653 HIS A CA 1
ATOM 5037 C C . HIS A 1 653 ? 2.117 -27.698 15.225 1.00 87.94 653 HIS A C 1
ATOM 5039 O O . HIS A 1 653 ? 2.180 -28.837 14.751 1.00 87.94 653 HIS A O 1
ATOM 5045 N N . TYR A 1 654 ? 1.323 -27.377 16.241 1.00 87.81 654 TYR A N 1
ATOM 5046 C CA . TYR A 1 654 ? 0.402 -28.282 16.914 1.00 87.81 654 TYR A CA 1
ATOM 5047 C C . TYR A 1 654 ? -1.014 -27.732 16.832 1.00 87.81 654 TYR A C 1
ATOM 5049 O O . TYR A 1 654 ? -1.241 -26.544 17.036 1.00 87.81 654 TYR A O 1
ATOM 5057 N N . SER A 1 655 ? -1.979 -28.623 16.614 1.00 91.69 655 SER A N 1
ATOM 5058 C CA . SER A 1 655 ? -3.403 -28.313 16.716 1.00 91.69 655 SER A CA 1
ATOM 5059 C C . SER A 1 655 ? -4.130 -29.491 17.354 1.00 91.69 655 SER A C 1
ATOM 5061 O O . SER A 1 655 ? -4.067 -30.623 16.868 1.00 91.69 655 SER A O 1
ATOM 5063 N N . ILE A 1 656 ? -4.756 -29.233 18.501 1.00 92.50 656 ILE A N 1
ATOM 5064 C CA . ILE A 1 656 ? -5.401 -30.234 19.348 1.00 92.50 656 ILE A CA 1
ATOM 5065 C C . ILE A 1 656 ? -6.899 -29.938 19.398 1.00 92.50 656 ILE A C 1
ATOM 5067 O O . ILE A 1 656 ? -7.294 -28.908 19.953 1.00 92.50 656 ILE A O 1
ATOM 5071 N N . PRO A 1 657 ? -7.749 -30.847 18.897 1.00 92.12 657 PRO A N 1
ATOM 5072 C CA . PRO A 1 657 ? -9.192 -30.685 18.992 1.00 92.12 657 PRO A CA 1
ATOM 5073 C C . PRO A 1 657 ? -9.666 -30.734 20.447 1.00 92.12 657 PRO A C 1
ATOM 5075 O O . PRO A 1 657 ? -9.351 -31.669 21.192 1.00 92.12 657 PRO A O 1
ATOM 5078 N N . ILE A 1 658 ? -10.468 -29.756 20.856 1.00 93.00 658 ILE A N 1
ATOM 5079 C CA . ILE A 1 658 ? -11.147 -29.690 22.154 1.00 93.00 658 ILE A CA 1
ATOM 5080 C C . ILE A 1 658 ? -12.521 -30.341 21.997 1.00 93.00 658 ILE A C 1
ATOM 5082 O O . ILE A 1 658 ? -13.571 -29.694 22.030 1.00 93.00 658 ILE A O 1
ATOM 5086 N N . ASP A 1 659 ? -12.500 -31.657 21.779 1.00 89.69 659 ASP A N 1
ATOM 5087 C CA . ASP A 1 659 ? -13.721 -32.436 21.632 1.00 89.69 659 ASP A CA 1
ATOM 5088 C C . ASP A 1 659 ? -13.614 -33.866 22.184 1.00 89.69 659 ASP A C 1
ATOM 5090 O O . ASP A 1 659 ? -12.537 -34.454 22.374 1.00 89.69 659 ASP A O 1
ATOM 5094 N N . VAL A 1 660 ? -14.782 -34.442 22.457 1.00 88.25 660 VAL A N 1
ATOM 5095 C CA . VAL A 1 660 ? -14.938 -35.827 22.885 1.00 88.25 660 VAL A CA 1
ATOM 5096 C C . VAL A 1 660 ? -14.432 -36.756 21.785 1.00 88.25 660 VAL A C 1
ATOM 5098 O O . VAL A 1 660 ? -14.830 -36.677 20.631 1.00 88.25 660 VAL A O 1
ATOM 5101 N N . GLY A 1 661 ? -13.578 -37.708 22.160 1.00 84.50 661 GLY A N 1
ATOM 5102 C CA . GLY A 1 661 ? -13.023 -38.682 21.218 1.00 84.50 661 GLY A CA 1
ATOM 5103 C C . GLY A 1 661 ? -11.722 -38.250 20.540 1.00 84.50 661 GLY A C 1
ATOM 5104 O O . GLY A 1 661 ? -11.086 -39.103 19.927 1.00 84.50 661 GLY A O 1
ATOM 5105 N N . ALA A 1 662 ? -11.258 -37.012 20.742 1.00 86.38 662 ALA A N 1
ATOM 5106 C CA . ALA A 1 662 ? -9.974 -36.540 20.213 1.00 86.38 662 ALA A CA 1
ATOM 5107 C C . ALA A 1 662 ? -8.743 -37.158 20.910 1.00 86.38 662 ALA A C 1
ATOM 5109 O O . ALA A 1 662 ? -7.628 -37.020 20.432 1.00 86.38 662 ALA A O 1
ATOM 5110 N N . GLY A 1 663 ? -8.928 -37.878 22.024 1.00 89.31 663 GLY A N 1
ATOM 5111 C CA . GLY A 1 663 ? -7.843 -38.565 22.743 1.00 89.31 663 GLY A CA 1
ATOM 5112 C C . GLY A 1 663 ? -7.640 -38.108 24.187 1.00 89.31 663 GLY A C 1
ATOM 5113 O O . GLY A 1 663 ? -6.854 -38.722 24.907 1.00 89.31 663 GLY A O 1
ATOM 5114 N N . TRP A 1 664 ? -8.392 -37.100 24.637 1.00 94.62 664 TRP A N 1
ATOM 5115 C CA . TRP A 1 664 ? -8.355 -36.588 26.007 1.00 94.62 664 TRP A CA 1
ATOM 5116 C C . TRP A 1 664 ? -8.685 -37.653 27.059 1.00 94.62 664 TRP A C 1
ATOM 5118 O O . TRP A 1 664 ? -9.640 -38.434 26.922 1.00 94.62 664 TRP A O 1
ATOM 5128 N N . ARG A 1 665 ? -7.923 -37.649 28.154 1.00 94.12 665 ARG A N 1
ATOM 5129 C CA . ARG A 1 665 ? -8.123 -38.529 29.313 1.00 94.12 665 ARG A CA 1
ATOM 5130 C C . ARG A 1 665 ? -8.345 -37.728 30.582 1.00 94.12 665 ARG A C 1
ATOM 5132 O O . ARG A 1 665 ? -7.840 -36.624 30.724 1.00 94.12 665 ARG A O 1
ATOM 5139 N N . VAL A 1 666 ? -9.106 -38.308 31.503 1.00 94.69 666 VAL A N 1
ATOM 5140 C CA . VAL A 1 666 ? -9.447 -37.676 32.782 1.00 94.69 666 VAL A CA 1
ATOM 5141 C C . VAL A 1 666 ? -8.505 -38.150 33.882 1.00 94.69 666 VAL A C 1
ATOM 5143 O O . VAL A 1 666 ? -8.383 -39.360 34.104 1.00 94.69 666 VAL A O 1
ATOM 5146 N N . VAL A 1 667 ? -7.937 -37.193 34.612 1.00 92.56 667 VAL A N 1
ATOM 5147 C CA . VAL A 1 667 ? -7.171 -37.388 35.854 1.00 92.56 667 VAL A CA 1
ATOM 5148 C C . VAL A 1 667 ? -7.703 -36.465 36.960 1.00 92.56 667 VAL A C 1
ATOM 5150 O O . VAL A 1 667 ? -8.599 -35.648 36.719 1.00 92.56 667 VAL A O 1
ATOM 5153 N N . ASN A 1 668 ? -7.204 -36.606 38.190 1.00 90.56 668 ASN A N 1
ATOM 5154 C CA . ASN A 1 668 ? -7.588 -35.700 39.275 1.00 90.56 668 ASN A CA 1
ATOM 5155 C C . ASN A 1 668 ? -6.937 -34.322 39.078 1.00 90.56 668 ASN A C 1
ATOM 5157 O O . ASN A 1 668 ? -5.844 -34.213 38.526 1.00 90.56 668 ASN A O 1
ATOM 5161 N N . SER A 1 669 ? -7.597 -33.252 39.523 1.00 88.44 669 SER A N 1
ATOM 5162 C CA . SER A 1 669 ? -7.058 -31.891 39.371 1.00 88.44 669 SER A CA 1
ATOM 5163 C C . SER A 1 669 ? -5.829 -31.608 40.246 1.00 88.44 669 SER A C 1
ATOM 5165 O O . SER A 1 669 ? -5.072 -30.684 39.943 1.00 88.44 669 SER A O 1
ATOM 5167 N N . ASP A 1 670 ? -5.634 -32.378 41.319 1.00 86.75 670 ASP A N 1
ATOM 5168 C CA . ASP A 1 670 ? -4.482 -32.307 42.223 1.00 86.75 670 ASP A CA 1
ATOM 5169 C C . ASP A 1 670 ? -3.277 -33.132 41.747 1.00 86.75 670 ASP A C 1
ATOM 5171 O O . ASP A 1 670 ? -2.247 -33.131 42.420 1.00 86.75 670 ASP A O 1
ATOM 5175 N N . GLU A 1 671 ? -3.372 -33.777 40.579 1.00 85.38 671 GLU A N 1
ATOM 5176 C CA . GLU A 1 671 ? -2.240 -34.462 39.959 1.00 85.38 671 GLU A CA 1
ATOM 5177 C C . GLU A 1 671 ? -1.088 -33.471 39.706 1.00 85.38 671 GLU A C 1
ATOM 5179 O O . GLU A 1 671 ? -1.269 -32.374 39.143 1.00 85.38 671 GLU A O 1
ATOM 5184 N N . THR A 1 672 ? 0.104 -33.865 40.152 1.00 80.19 672 THR A N 1
ATOM 5185 C CA . THR A 1 672 ? 1.354 -33.130 39.961 1.00 80.19 672 THR A CA 1
ATOM 5186 C C . THR A 1 672 ? 2.025 -33.603 38.678 1.00 80.19 672 THR A C 1
ATOM 5188 O O . THR A 1 672 ? 2.276 -34.792 38.512 1.00 80.19 672 THR A O 1
ATOM 5191 N N . PHE A 1 673 ? 2.328 -32.671 37.777 1.00 82.81 673 PHE A N 1
ATOM 5192 C CA . PHE A 1 673 ? 2.931 -32.947 36.469 1.00 82.81 673 PHE A CA 1
ATOM 5193 C C . PHE A 1 673 ? 4.435 -32.657 36.493 1.00 82.81 673 PHE A C 1
ATOM 5195 O O . PHE A 1 673 ? 4.927 -31.904 35.665 1.00 82.81 673 PHE A O 1
ATOM 5202 N N . THR A 1 674 ? 5.130 -33.181 37.503 1.00 70.88 674 THR A N 1
ATOM 5203 C CA . THR A 1 674 ? 6.523 -32.826 37.834 1.00 70.88 674 THR A CA 1
ATOM 5204 C C . THR A 1 674 ? 7.489 -34.003 37.757 1.00 70.88 674 THR A C 1
ATOM 5206 O O . THR A 1 674 ? 8.657 -33.829 38.067 1.00 70.88 674 THR A O 1
ATOM 5209 N N . ASP A 1 675 ? 7.017 -35.200 37.403 1.00 69.06 675 ASP A N 1
ATOM 5210 C CA . ASP A 1 675 ? 7.817 -36.428 37.432 1.00 69.06 675 ASP A CA 1
ATOM 5211 C C . ASP A 1 675 ? 7.960 -37.000 36.014 1.00 69.06 675 ASP A C 1
ATOM 5213 O O . ASP A 1 675 ? 6.961 -37.136 35.315 1.00 69.06 675 ASP A O 1
ATOM 5217 N N . HIS A 1 676 ? 9.147 -37.496 35.648 1.00 64.75 676 HIS A N 1
ATOM 5218 C CA . HIS A 1 676 ? 9.438 -38.183 34.372 1.00 64.75 676 HIS A CA 1
ATOM 5219 C C . HIS A 1 676 ? 8.662 -39.502 34.113 1.00 64.75 676 HIS A C 1
ATOM 5221 O O . HIS A 1 676 ? 8.898 -40.203 33.124 1.00 64.75 676 HIS A O 1
ATOM 5227 N N . ALA A 1 677 ? 7.757 -39.912 35.005 1.00 66.12 677 ALA A N 1
ATOM 5228 C CA . ALA A 1 677 ? 7.019 -41.168 34.885 1.00 66.12 677 ALA A CA 1
ATOM 5229 C C . ALA A 1 677 ? 5.766 -40.996 34.001 1.00 66.12 677 ALA A C 1
ATOM 5231 O O . ALA A 1 677 ? 4.895 -40.214 34.367 1.00 66.12 677 ALA A O 1
ATOM 5232 N N . PRO A 1 678 ? 5.589 -41.753 32.899 1.00 62.69 678 PRO A N 1
ATOM 5233 C CA . PRO A 1 678 ? 4.475 -41.545 31.973 1.00 62.69 678 PRO A CA 1
ATOM 5234 C C . PRO A 1 678 ? 3.105 -41.549 32.661 1.00 62.69 678 PRO A C 1
ATOM 5236 O O . PRO A 1 678 ? 2.698 -42.550 33.260 1.00 62.69 678 PRO A O 1
ATOM 5239 N N . ILE A 1 679 ? 2.354 -40.458 32.507 1.00 66.31 679 ILE A N 1
ATOM 5240 C CA . ILE A 1 679 ? 0.946 -40.398 32.903 1.00 66.31 679 ILE A CA 1
ATOM 5241 C C . ILE A 1 679 ? 0.093 -40.818 31.704 1.00 66.31 679 ILE A C 1
ATOM 5243 O O . ILE A 1 679 ? -0.326 -40.006 30.888 1.00 66.31 679 ILE A O 1
ATOM 5247 N N . ASP A 1 680 ? -0.169 -42.121 31.612 1.00 63.38 680 ASP A N 1
ATOM 5248 C CA . ASP A 1 680 ? -1.126 -42.714 30.659 1.00 63.38 680 ASP A CA 1
ATOM 5249 C C . ASP A 1 680 ? -2.444 -43.147 31.309 1.00 63.38 680 ASP A C 1
ATOM 5251 O O . ASP A 1 680 ? -3.334 -43.719 30.667 1.00 63.38 680 ASP A O 1
ATOM 5255 N N . GLY A 1 681 ? -2.555 -42.915 32.615 1.00 63.97 681 GLY A N 1
ATOM 5256 C CA . GLY A 1 681 ? -3.723 -43.256 33.406 1.00 63.97 681 GLY A CA 1
ATOM 5257 C C . GLY A 1 681 ? -4.905 -42.350 33.078 1.00 63.97 681 GLY A C 1
ATOM 5258 O O . GLY A 1 681 ? -4.758 -41.148 32.904 1.00 63.97 681 GLY A O 1
ATOM 5259 N N . GLY A 1 682 ? -6.099 -42.936 33.009 1.00 75.25 682 GLY A N 1
ATOM 5260 C CA . GLY A 1 682 ? -7.347 -42.186 32.884 1.00 75.25 682 GLY A CA 1
ATOM 5261 C C . GLY A 1 682 ? -8.325 -42.806 31.895 1.00 75.25 682 GLY A C 1
ATOM 5262 O O . GLY A 1 682 ? -7.956 -43.350 30.846 1.00 75.25 682 GLY A O 1
ATOM 5263 N N . ARG A 1 683 ? -9.615 -42.721 32.228 1.00 91.94 683 ARG A N 1
ATOM 5264 C CA . ARG A 1 683 ? -10.684 -43.021 31.266 1.00 91.94 683 ARG A CA 1
ATOM 5265 C C . ARG A 1 683 ? -10.738 -41.919 30.207 1.00 91.94 683 ARG A C 1
ATOM 5267 O O . ARG A 1 683 ? -10.348 -40.788 30.485 1.00 91.94 683 ARG A O 1
ATOM 5274 N N . ALA A 1 684 ? -11.260 -42.243 29.026 1.00 92.06 684 ALA A N 1
ATOM 5275 C CA . ALA A 1 684 ? -11.554 -41.231 28.017 1.00 92.06 684 ALA A CA 1
ATOM 5276 C C . ALA A 1 684 ? -12.485 -40.150 28.596 1.00 92.06 684 ALA A C 1
ATOM 5278 O O . ALA A 1 684 ? -13.399 -40.462 29.378 1.00 92.06 684 ALA A O 1
ATOM 5279 N N . ALA A 1 685 ? -12.224 -38.898 28.224 1.00 94.56 685 ALA A N 1
ATOM 5280 C CA . ALA A 1 685 ? -13.071 -37.768 28.569 1.00 94.56 685 ALA A CA 1
ATOM 5281 C C . ALA A 1 685 ? -14.448 -37.903 27.905 1.00 94.56 685 ALA A C 1
ATOM 5283 O O . ALA A 1 685 ? -14.575 -38.351 26.765 1.00 94.56 685 ALA A O 1
ATOM 5284 N N . THR A 1 686 ? -15.486 -37.542 28.650 1.00 94.62 686 THR A N 1
ATOM 5285 C CA . THR A 1 686 ? -16.877 -37.470 28.187 1.00 94.62 686 THR A CA 1
ATOM 5286 C C . THR A 1 686 ? -17.303 -36.013 28.061 1.00 94.62 686 THR A C 1
ATOM 5288 O O . THR A 1 686 ? -16.652 -35.137 28.627 1.00 94.62 686 THR A O 1
ATOM 5291 N N . GLN A 1 687 ? -18.437 -35.751 27.404 1.00 94.50 687 GLN A N 1
ATOM 5292 C CA . GLN A 1 687 ? -18.975 -34.390 27.297 1.00 94.50 687 GLN A CA 1
ATOM 5293 C C . GLN A 1 687 ? -19.132 -33.721 28.669 1.00 94.50 687 GLN A C 1
ATOM 5295 O O . GLN A 1 687 ? -18.719 -32.588 28.852 1.00 94.50 687 GLN A O 1
ATOM 5300 N N . SER A 1 688 ? -19.625 -34.453 29.675 1.00 93.94 688 SER A N 1
ATOM 5301 C CA . SER A 1 688 ? -19.774 -33.901 31.026 1.00 93.94 688 SER A CA 1
ATOM 5302 C C . SER A 1 688 ? -18.450 -33.534 31.699 1.00 93.94 688 SER A C 1
ATOM 5304 O O . SER A 1 688 ? -18.447 -32.694 32.593 1.00 93.94 688 SER A O 1
ATOM 5306 N N . ASP A 1 689 ? -17.336 -34.166 31.310 1.00 96.81 689 ASP A N 1
ATOM 5307 C CA . ASP A 1 689 ? -16.017 -33.798 31.838 1.00 96.81 689 ASP A CA 1
ATOM 5308 C C . ASP A 1 689 ? -15.514 -32.508 31.193 1.00 96.81 689 ASP A C 1
ATOM 5310 O O . ASP A 1 689 ? -15.000 -31.643 31.898 1.00 96.81 689 ASP A O 1
ATOM 5314 N N . PHE A 1 690 ? -15.714 -32.360 29.880 1.00 96.38 690 PHE A N 1
ATOM 5315 C CA . PHE A 1 690 ? -15.457 -31.106 29.177 1.00 96.38 690 PHE A CA 1
ATOM 5316 C C . PHE A 1 690 ? -16.303 -29.973 29.749 1.00 96.38 690 PHE A C 1
ATOM 5318 O O . PHE A 1 690 ? -15.742 -28.964 30.157 1.00 96.38 690 PHE A O 1
ATOM 5325 N N . ASP A 1 691 ? -17.615 -30.158 29.899 1.00 92.56 691 ASP A N 1
ATOM 5326 C CA . ASP A 1 691 ? -18.497 -29.136 30.474 1.00 92.56 691 ASP A CA 1
ATOM 5327 C C . ASP A 1 691 ? -18.029 -28.719 31.883 1.00 92.56 691 ASP A C 1
ATOM 5329 O O . ASP A 1 691 ? -18.042 -27.537 32.230 1.00 92.56 691 ASP A O 1
ATOM 5333 N N . ALA A 1 692 ? -17.579 -29.680 32.700 1.00 94.31 692 ALA A N 1
ATOM 5334 C CA . ALA A 1 692 ? -17.094 -29.421 34.054 1.00 94.31 692 ALA A CA 1
ATOM 5335 C C . ALA A 1 692 ? -15.747 -28.681 34.097 1.00 94.31 692 ALA A C 1
ATOM 5337 O O . ALA A 1 692 ? -15.523 -27.901 35.020 1.00 94.31 692 ALA A O 1
ATOM 5338 N N . VAL A 1 693 ? -14.849 -28.934 33.140 1.00 97.62 693 VAL A N 1
ATOM 5339 C CA . VAL A 1 693 ? -13.530 -28.283 33.076 1.00 97.62 693 VAL A CA 1
ATOM 5340 C C . VAL A 1 693 ? -13.602 -26.941 32.356 1.00 97.62 693 VAL A C 1
ATOM 5342 O O . VAL A 1 693 ? -13.040 -25.972 32.846 1.00 97.62 693 VAL A O 1
ATOM 5345 N N . LEU A 1 694 ? -14.322 -26.852 31.239 1.00 96.00 694 LEU A N 1
ATOM 5346 C CA . LEU A 1 694 ? -14.399 -25.646 30.415 1.00 96.00 694 LEU A CA 1
ATOM 5347 C C . LEU A 1 694 ? -15.329 -24.571 30.999 1.00 96.00 694 LEU A C 1
ATOM 5349 O O . LEU A 1 694 ? -15.203 -23.411 30.630 1.00 96.00 694 LEU A O 1
ATOM 5353 N N . SER A 1 695 ? -16.259 -24.906 31.901 1.00 94.31 695 SER A N 1
ATOM 5354 C CA . SER A 1 695 ? -17.097 -23.890 32.569 1.00 94.31 695 SER A CA 1
ATOM 5355 C C . SER A 1 695 ? -16.372 -23.107 33.672 1.00 94.31 695 SER A C 1
ATOM 5357 O O . SER A 1 695 ? -16.816 -22.012 34.018 1.00 94.31 695 SER A O 1
ATOM 5359 N N . ASP A 1 696 ? -15.267 -23.644 34.195 1.00 93.88 696 ASP A N 1
ATOM 5360 C CA . ASP A 1 696 ? -14.369 -23.011 35.172 1.00 93.88 696 ASP A CA 1
ATOM 5361 C C . ASP A 1 696 ? -12.942 -23.554 34.972 1.00 93.88 696 ASP A C 1
ATOM 5363 O O . ASP A 1 696 ? -12.425 -24.325 35.789 1.00 93.88 696 ASP A O 1
ATOM 5367 N N . LEU A 1 697 ? -12.320 -23.200 33.843 1.00 97.50 697 LEU A N 1
ATOM 5368 C CA . LEU A 1 697 ? -10.953 -23.598 33.527 1.00 97.50 697 LEU A CA 1
ATOM 5369 C C . LEU A 1 697 ? -9.989 -22.800 34.407 1.00 97.50 697 LEU A C 1
ATOM 5371 O O . LEU A 1 697 ? -9.898 -21.577 34.308 1.00 97.50 697 LEU A O 1
ATOM 5375 N N . ARG A 1 698 ? -9.260 -23.496 35.278 1.00 96.38 698 ARG A N 1
ATOM 5376 C CA . ARG A 1 698 ? -8.367 -22.896 36.280 1.00 96.38 698 ARG A CA 1
ATOM 5377 C C . ARG A 1 698 ? -6.905 -22.880 35.859 1.00 96.38 698 ARG A C 1
ATOM 5379 O O . ARG A 1 698 ? -6.147 -22.073 36.385 1.00 96.38 698 ARG A O 1
ATOM 5386 N N . SER A 1 699 ? -6.504 -23.774 34.958 1.00 97.06 699 SER A N 1
ATOM 5387 C CA . SER A 1 699 ? -5.169 -23.768 34.359 1.00 97.06 699 SER A CA 1
ATOM 5388 C C . SER A 1 699 ? -5.187 -24.432 32.986 1.00 97.06 699 SER A C 1
ATOM 5390 O O . SER A 1 699 ? -5.794 -25.492 32.826 1.00 97.06 699 SER A O 1
ATOM 5392 N N . LEU A 1 700 ? -4.489 -23.821 32.032 1.00 98.06 700 LEU A N 1
ATOM 5393 C CA . LEU A 1 700 ? -4.103 -24.401 30.751 1.00 98.06 700 LEU A CA 1
ATOM 5394 C C . LEU A 1 700 ? -2.576 -24.492 30.749 1.00 98.06 700 LEU A C 1
ATOM 5396 O O . LEU A 1 700 ? -1.895 -23.480 30.933 1.00 98.06 700 LEU A O 1
ATOM 5400 N N . MET A 1 701 ? -2.063 -25.707 30.576 1.00 97.94 701 MET A N 1
ATOM 5401 C CA . MET A 1 701 ? -0.635 -26.006 30.592 1.00 97.94 701 MET A CA 1
ATOM 5402 C C . MET A 1 701 ? -0.232 -26.632 29.258 1.00 97.94 701 MET A C 1
ATOM 5404 O O . MET A 1 701 ? -0.887 -27.581 28.824 1.00 97.94 701 MET A O 1
ATOM 5408 N N . ILE A 1 702 ? 0.840 -26.134 28.642 1.00 98.25 702 ILE A N 1
ATOM 5409 C CA . ILE A 1 702 ? 1.453 -26.702 27.428 1.00 98.25 702 ILE A CA 1
ATOM 5410 C C . ILE A 1 702 ? 2.851 -27.184 27.800 1.00 98.25 702 ILE A C 1
ATOM 5412 O O . ILE A 1 702 ? 3.604 -26.453 28.440 1.00 98.25 702 ILE A O 1
ATOM 5416 N N . ARG A 1 703 ? 3.198 -28.417 27.447 1.00 95.75 703 ARG A N 1
ATOM 5417 C CA . ARG A 1 703 ? 4.481 -29.017 27.820 1.00 95.75 703 ARG A CA 1
ATOM 5418 C C . ARG A 1 703 ? 5.649 -28.285 27.157 1.00 95.75 703 ARG A C 1
ATOM 5420 O O . ARG A 1 703 ? 5.615 -28.035 25.950 1.00 95.75 703 ARG A O 1
ATOM 5427 N N . GLY A 1 704 ? 6.667 -27.956 27.951 1.00 94.12 704 GLY A N 1
ATOM 5428 C CA . GLY A 1 704 ? 7.867 -27.251 27.498 1.00 94.12 704 GLY A CA 1
ATOM 5429 C C . GLY A 1 704 ? 9.102 -28.134 27.335 1.00 94.12 704 GLY A C 1
ATOM 5430 O O . GLY A 1 704 ? 9.956 -27.827 26.509 1.00 94.12 704 GLY A O 1
ATOM 5431 N N . GLU A 1 705 ? 9.153 -29.250 28.056 1.00 91.50 705 GLU A N 1
ATOM 5432 C CA . GLU A 1 705 ? 10.319 -30.132 28.120 1.00 91.50 705 GLU A CA 1
ATOM 5433 C C . GLU A 1 705 ? 10.082 -31.443 27.387 1.00 91.50 705 GLU A C 1
ATOM 5435 O O . GLU A 1 705 ? 9.074 -32.112 27.631 1.00 91.50 705 GLU A O 1
ATOM 5440 N N . TYR A 1 706 ? 11.000 -31.846 26.512 1.00 90.44 706 TYR A N 1
ATOM 5441 C CA . TYR A 1 706 ? 10.814 -33.057 25.706 1.00 90.44 706 TYR A CA 1
ATOM 5442 C C . TYR A 1 706 ? 11.980 -34.041 25.768 1.00 90.44 706 TYR A C 1
ATOM 5444 O O . TYR A 1 706 ? 11.784 -35.192 25.365 1.00 90.44 706 TYR A O 1
ATOM 5452 N N . GLU A 1 707 ? 13.140 -33.632 26.284 1.00 88.62 707 GLU A N 1
ATOM 5453 C CA . GLU A 1 707 ? 14.353 -34.446 26.404 1.00 88.62 707 GLU A CA 1
ATOM 5454 C C . GLU A 1 707 ? 14.716 -34.723 27.866 1.00 88.62 707 GLU A C 1
ATOM 5456 O O . GLU A 1 707 ? 14.675 -33.820 28.684 1.00 88.62 707 GLU A O 1
ATOM 5461 N N . ASP A 1 708 ? 15.122 -35.957 28.187 1.00 86.69 708 ASP A N 1
ATOM 5462 C CA . ASP A 1 708 ? 15.789 -36.256 29.463 1.00 86.69 708 ASP A CA 1
ATOM 5463 C C . ASP A 1 708 ? 17.246 -35.764 29.391 1.00 86.69 708 ASP A C 1
ATOM 5465 O O . ASP A 1 708 ? 18.145 -36.435 28.865 1.00 86.69 708 ASP A O 1
ATOM 5469 N N . GLY A 1 709 ? 17.456 -34.531 29.851 1.00 85.12 709 GLY A N 1
ATOM 5470 C CA . GLY A 1 709 ? 18.718 -33.806 29.781 1.00 85.12 709 GLY A CA 1
ATOM 5471 C C . GLY A 1 709 ? 18.505 -32.339 29.417 1.00 85.12 709 GLY A C 1
ATOM 5472 O O . GLY A 1 709 ? 17.400 -31.918 29.122 1.00 85.12 709 GLY A O 1
ATOM 5473 N N . ALA A 1 710 ? 19.590 -31.560 29.405 1.00 84.81 710 ALA A N 1
ATOM 5474 C CA . ALA A 1 710 ? 19.500 -30.118 29.189 1.00 84.81 710 ALA A CA 1
ATOM 5475 C C . ALA A 1 710 ? 18.841 -29.757 27.848 1.00 84.81 710 ALA A C 1
ATOM 5477 O O . ALA A 1 710 ? 19.399 -30.042 26.781 1.00 84.81 710 ALA A O 1
ATOM 5478 N N . ASP A 1 711 ? 17.724 -29.036 27.919 1.00 90.00 711 ASP A N 1
ATOM 5479 C CA . ASP A 1 711 ? 17.052 -28.446 26.769 1.00 90.00 711 ASP A CA 1
ATOM 5480 C C . ASP A 1 711 ? 16.645 -26.974 26.992 1.00 90.00 711 ASP A C 1
ATOM 5482 O O . ASP A 1 711 ? 16.711 -26.397 28.085 1.00 90.00 711 ASP A O 1
ATOM 5486 N N . VAL A 1 712 ? 16.302 -26.314 25.886 1.00 94.62 712 VAL A N 1
ATOM 5487 C CA . VAL A 1 712 ? 15.627 -25.013 25.888 1.00 94.62 712 VAL A CA 1
ATOM 5488 C C . VAL A 1 712 ? 14.364 -25.153 25.058 1.00 94.62 712 VAL A C 1
ATOM 5490 O O . VAL A 1 712 ? 14.447 -25.429 23.857 1.00 94.62 712 VAL A O 1
ATOM 5493 N N . GLY A 1 713 ? 13.213 -24.945 25.688 1.00 95.81 713 GLY A N 1
ATOM 5494 C CA . GLY A 1 713 ? 11.912 -24.959 25.031 1.00 95.81 713 GLY A CA 1
ATOM 5495 C C . GLY A 1 713 ? 11.502 -23.563 24.576 1.00 95.81 713 GLY A C 1
ATOM 5496 O O . GLY A 1 713 ? 11.798 -22.566 25.241 1.00 95.81 713 GLY A O 1
ATOM 5497 N N . TYR A 1 714 ? 10.785 -23.505 23.456 1.00 97.38 714 TYR A N 1
ATOM 5498 C CA . TYR A 1 714 ? 10.241 -22.286 22.869 1.00 97.38 714 TYR A CA 1
ATOM 5499 C C . TYR A 1 714 ? 8.746 -22.440 22.584 1.00 97.38 714 TYR A C 1
ATOM 5501 O O . TYR A 1 714 ? 8.325 -23.514 22.149 1.00 97.38 714 TYR A O 1
ATOM 5509 N N . LEU A 1 715 ? 7.977 -21.369 22.796 1.00 98.00 715 LEU A N 1
ATOM 5510 C CA . LEU A 1 715 ? 6.535 -21.295 22.536 1.00 98.00 715 LEU A CA 1
ATOM 5511 C C . LEU A 1 715 ? 6.207 -20.065 21.695 1.00 98.00 715 LEU A C 1
ATOM 5513 O O . LEU A 1 715 ? 6.719 -18.979 21.982 1.00 98.00 715 LEU A O 1
ATOM 5517 N N . ASP A 1 716 ? 5.328 -20.259 20.714 1.00 93.12 716 ASP A N 1
ATOM 5518 C CA . ASP A 1 716 ? 4.797 -19.199 19.863 1.00 93.12 716 ASP A CA 1
ATOM 5519 C C . ASP A 1 716 ? 3.359 -19.498 19.374 1.00 93.12 716 ASP A C 1
ATOM 5521 O O . ASP A 1 716 ? 2.879 -20.628 19.525 1.00 93.12 716 ASP A O 1
ATOM 5525 N N . ASN A 1 717 ? 2.671 -18.499 18.809 1.00 89.31 717 ASN A N 1
ATOM 5526 C CA . ASN A 1 717 ? 1.382 -18.606 18.103 1.00 89.31 717 ASN A CA 1
ATOM 5527 C C . ASN A 1 717 ? 0.276 -19.390 18.834 1.00 89.31 717 ASN A C 1
ATOM 5529 O O . ASN A 1 717 ? -0.381 -20.260 18.249 1.00 89.31 717 ASN A O 1
ATOM 5533 N N . VAL A 1 718 ? 0.057 -19.126 20.126 1.00 94.75 718 VAL A N 1
ATOM 5534 C CA . VAL A 1 718 ? -0.961 -19.860 20.891 1.00 94.75 718 VAL A CA 1
ATOM 5535 C C . VAL A 1 718 ? -2.348 -19.322 20.576 1.00 94.75 718 VAL A C 1
ATOM 5537 O O . VAL A 1 718 ? -2.608 -18.152 20.821 1.00 94.75 718 VAL A O 1
ATOM 5540 N N . VAL A 1 719 ? -3.264 -20.180 20.132 1.00 91.31 719 VAL A N 1
ATOM 5541 C CA . VAL A 1 719 ? -4.652 -19.825 19.803 1.00 91.31 719 VAL A CA 1
ATOM 5542 C C . VAL A 1 719 ? -5.610 -20.834 20.428 1.00 91.31 719 VAL A C 1
ATOM 5544 O O . VAL A 1 719 ? -5.494 -22.042 20.223 1.00 91.31 719 VAL A O 1
ATOM 5547 N N . LEU A 1 720 ? -6.591 -20.345 21.185 1.00 91.81 720 LEU A N 1
ATOM 5548 C CA . LEU A 1 720 ? -7.657 -21.138 21.790 1.00 91.81 720 LEU A CA 1
ATOM 5549 C C . LEU A 1 720 ? -8.991 -20.832 21.099 1.00 91.81 720 LEU A C 1
ATOM 5551 O O . LEU A 1 720 ? -9.517 -19.726 21.214 1.00 91.81 720 LEU A O 1
ATOM 5555 N N . GLY A 1 721 ? -9.576 -21.838 20.446 1.00 85.19 721 GLY A N 1
ATOM 5556 C CA . GLY A 1 721 ? -10.887 -21.739 19.805 1.00 85.19 721 GLY A CA 1
ATOM 5557 C C . GLY A 1 721 ? -10.853 -21.499 18.294 1.00 85.19 721 GLY A C 1
ATOM 5558 O O . GLY A 1 721 ? -11.809 -20.942 17.775 1.00 85.19 721 GLY A O 1
ATOM 5559 N N . ALA A 1 722 ? -9.802 -21.908 17.581 1.00 71.00 722 ALA A N 1
ATOM 5560 C CA . ALA A 1 722 ? -9.824 -21.905 16.114 1.00 71.00 722 ALA A CA 1
ATOM 5561 C C . ALA A 1 722 ? -10.740 -23.025 15.578 1.00 71.00 722 ALA A C 1
ATOM 5563 O O . ALA A 1 722 ? -10.780 -24.115 16.154 1.00 71.00 722 ALA A O 1
ATOM 5564 N N . ASP A 1 723 ? -11.489 -22.781 14.501 1.00 61.69 723 ASP A N 1
ATOM 5565 C CA . ASP A 1 723 ? -12.305 -23.826 13.867 1.00 61.69 723 ASP A CA 1
ATOM 5566 C C . ASP A 1 723 ? -11.394 -24.886 13.214 1.00 61.69 723 ASP A C 1
ATOM 5568 O O . ASP A 1 723 ? -10.373 -24.548 12.611 1.00 61.69 723 ASP A O 1
ATOM 5572 N N . GLU A 1 724 ? -11.732 -26.181 13.328 1.00 47.12 724 GLU A N 1
ATOM 5573 C CA . GLU A 1 724 ? -10.972 -27.223 12.624 1.00 47.12 724 GLU A CA 1
ATOM 5574 C C . GLU A 1 724 ? -11.005 -26.943 11.116 1.00 47.12 724 GLU A C 1
ATOM 5576 O O . GLU A 1 724 ? -12.076 -26.719 10.549 1.00 47.12 724 GLU A O 1
ATOM 5581 N N . ALA A 1 725 ? -9.844 -26.991 10.455 1.00 37.59 725 ALA A N 1
ATOM 5582 C CA . ALA A 1 725 ? -9.721 -26.872 9.004 1.00 37.59 725 ALA A CA 1
ATOM 5583 C C . ALA A 1 725 ? -10.557 -27.966 8.301 1.00 37.59 725 ALA A C 1
ATOM 5585 O O . ALA A 1 725 ? -10.087 -29.073 8.030 1.00 37.59 725 ALA A O 1
ATOM 5586 N N . GLY A 1 726 ? -11.831 -27.662 8.042 1.00 25.72 726 GLY A N 1
ATOM 5587 C CA . GLY A 1 726 ? -12.861 -28.639 7.710 1.00 25.72 726 GLY A CA 1
ATOM 5588 C C . GLY A 1 726 ? -14.007 -28.052 6.885 1.00 25.72 726 GLY A C 1
ATOM 5589 O O . GLY A 1 726 ? -15.127 -27.916 7.358 1.00 25.72 726 GLY A O 1
ATOM 5590 N N . ASN A 1 727 ? -13.739 -27.821 5.598 1.00 25.45 727 ASN A N 1
ATOM 5591 C CA . ASN A 1 727 ? -14.699 -27.884 4.482 1.00 25.45 727 ASN A CA 1
ATOM 5592 C C . ASN A 1 727 ? -15.896 -26.905 4.443 1.00 25.45 727 ASN A C 1
ATOM 5594 O O . ASN A 1 727 ? -16.872 -27.156 3.729 1.00 25.45 727 ASN A O 1
ATOM 5598 N N . THR A 1 728 ? -15.821 -25.760 5.108 1.00 23.53 728 THR A N 1
ATOM 5599 C CA . THR A 1 728 ? -16.436 -24.537 4.573 1.00 23.53 728 THR A CA 1
ATOM 5600 C C . THR A 1 728 ? -15.398 -23.875 3.678 1.00 23.53 728 THR A C 1
ATOM 5602 O O . THR A 1 728 ? -14.214 -23.869 4.006 1.00 23.53 728 THR A O 1
ATOM 5605 N N . ALA A 1 729 ? -15.809 -23.391 2.502 1.00 21.69 729 ALA A N 1
ATOM 5606 C CA . ALA A 1 729 ? -14.927 -22.581 1.670 1.00 21.69 729 ALA A CA 1
ATOM 5607 C C . ALA A 1 729 ? -14.284 -21.507 2.564 1.00 21.69 729 ALA A C 1
ATOM 5609 O O . ALA A 1 729 ? -15.027 -20.896 3.342 1.00 21.69 729 ALA A O 1
ATOM 5610 N N . PRO A 1 730 ? -12.954 -21.323 2.519 1.00 22.38 730 PRO A N 1
ATOM 5611 C CA . PRO A 1 730 ? -12.313 -20.296 3.315 1.00 22.38 730 PRO A CA 1
ATOM 5612 C C . PRO A 1 730 ? -12.985 -18.970 2.964 1.00 22.38 730 PRO A C 1
ATOM 5614 O O . PRO A 1 730 ? -12.948 -18.515 1.822 1.00 22.38 730 PRO A O 1
ATOM 5617 N N . VAL A 1 731 ? -13.641 -18.363 3.951 1.00 25.77 731 VAL A N 1
ATOM 5618 C CA . VAL A 1 731 ? -13.627 -16.910 4.019 1.00 25.77 731 VAL A CA 1
ATOM 5619 C C . VAL A 1 731 ? -12.167 -16.628 4.311 1.00 25.77 731 VAL A C 1
ATOM 5621 O O . VAL A 1 731 ? -11.707 -16.898 5.417 1.00 25.77 731 VAL A O 1
ATOM 5624 N N . TYR A 1 732 ? -11.420 -16.292 3.261 1.00 21.52 732 TYR A N 1
ATOM 5625 C CA . TYR A 1 732 ? -10.007 -15.979 3.372 1.00 21.52 732 TYR A CA 1
ATOM 5626 C C . TYR A 1 732 ? -9.860 -14.930 4.481 1.00 21.52 732 TYR A C 1
ATOM 5628 O O . TYR A 1 732 ? -10.477 -13.865 4.379 1.00 21.52 732 TYR A O 1
ATOM 5636 N N . PRO A 1 733 ? -9.124 -15.237 5.562 1.00 24.28 733 PRO A N 1
ATOM 5637 C CA . PRO A 1 733 ? -8.636 -14.204 6.451 1.00 24.28 733 PRO A CA 1
ATOM 5638 C C . PRO A 1 733 ? -7.830 -13.241 5.585 1.00 24.28 733 PRO A C 1
ATOM 5640 O O . PRO A 1 733 ? -7.011 -13.681 4.777 1.00 24.28 733 PRO A O 1
ATOM 5643 N N . ILE A 1 734 ? -8.095 -11.947 5.722 1.00 27.28 734 ILE A N 1
ATOM 5644 C CA . ILE A 1 734 ? -7.192 -10.914 5.228 1.00 27.28 734 ILE A CA 1
ATOM 5645 C C . ILE A 1 734 ? -5.887 -11.145 5.993 1.00 27.28 734 ILE A C 1
ATOM 5647 O O . ILE A 1 734 ? -5.828 -10.921 7.202 1.00 27.28 734 ILE A O 1
ATOM 5651 N N . TYR A 1 735 ? -4.889 -11.708 5.318 1.00 21.88 735 TYR A N 1
ATOM 5652 C CA . TYR A 1 735 ? -3.525 -11.746 5.816 1.00 21.88 735 TYR A CA 1
ATOM 5653 C C . TYR A 1 735 ? -3.026 -10.302 5.774 1.00 21.88 735 TYR A C 1
ATOM 5655 O O . TYR A 1 735 ? -2.734 -9.780 4.709 1.00 21.88 735 TYR A O 1
ATOM 5663 N N . LEU A 1 736 ? -2.995 -9.642 6.930 1.00 26.95 736 LEU A N 1
ATOM 5664 C CA . LEU A 1 736 ? -2.071 -8.540 7.169 1.00 26.95 736 LEU A CA 1
ATOM 5665 C C . LEU A 1 736 ? -0.826 -9.184 7.780 1.00 26.95 736 LEU A C 1
ATOM 5667 O O . LEU A 1 736 ? -0.900 -9.653 8.924 1.00 26.95 736 LEU A O 1
ATOM 5671 N N . PRO A 1 737 ? 0.303 -9.286 7.064 1.00 24.77 737 PRO A N 1
ATOM 5672 C CA . PRO A 1 737 ? 1.506 -9.827 7.662 1.00 24.77 737 PRO A CA 1
ATOM 5673 C C . PRO A 1 737 ? 2.054 -8.773 8.629 1.00 24.77 737 PRO A C 1
ATOM 5675 O O . PRO A 1 737 ? 2.578 -7.741 8.231 1.00 24.77 737 PRO A O 1
ATOM 5678 N N . GLN A 1 738 ? 1.915 -9.019 9.931 1.00 24.14 738 GLN A N 1
ATOM 5679 C CA . GLN A 1 738 ? 2.649 -8.273 10.950 1.00 24.14 738 GLN A CA 1
ATOM 5680 C C . GLN A 1 738 ? 4.150 -8.506 10.724 1.00 24.14 738 GLN A C 1
ATOM 5682 O O . GLN A 1 738 ? 4.640 -9.635 10.825 1.00 24.14 738 GLN A O 1
ATOM 5687 N N . VAL A 1 739 ? 4.893 -7.444 10.417 1.00 24.02 739 VAL A N 1
ATOM 5688 C CA . VAL A 1 739 ? 6.342 -7.514 10.231 1.00 24.02 739 VAL A CA 1
ATOM 5689 C C . VAL A 1 739 ? 7.049 -7.762 11.568 1.00 24.02 739 VAL A C 1
ATOM 5691 O O . VAL A 1 739 ? 7.055 -6.941 12.490 1.00 24.02 739 VAL A O 1
ATOM 5694 N N . GLN A 1 740 ? 7.716 -8.915 11.613 1.00 24.80 740 GLN A N 1
ATOM 5695 C CA . GLN A 1 740 ? 8.872 -9.257 12.442 1.00 24.80 740 GLN A CA 1
ATOM 5696 C C . GLN A 1 740 ? 9.886 -8.104 12.576 1.00 24.80 740 GLN A C 1
ATOM 5698 O O . GLN A 1 740 ? 10.463 -7.670 11.581 1.00 24.80 740 GLN A O 1
ATOM 5703 N N . ARG A 1 741 ? 10.187 -7.669 13.810 1.00 26.88 741 ARG A N 1
ATOM 5704 C CA . ARG A 1 741 ? 11.376 -6.847 14.125 1.00 26.88 741 ARG A CA 1
ATOM 5705 C C . ARG A 1 741 ? 12.584 -7.676 14.539 1.00 26.88 741 ARG A C 1
ATOM 5707 O O . ARG A 1 741 ? 12.399 -8.689 15.250 1.00 26.88 741 ARG A O 1
#

Radius of gyration: 32.48 Å; chains: 1; bounding box: 69×85×106 Å

Foldseek 3Di:
DDDDDDDDDDDPVVVVVVVVVVVVVVVVVVVVVVPPPLDFDWVVLAWAQQLPALPDRTAQSCDPVCNPDSLHDPDALLLLQQLLLLLLQQFASNLSSLLSLLLSQLAGQWDDGDPDIDHLAPDQWDADDDDQLCPDDAALQAHCSVPFDPDWQAQPCPPRSHSRHLSYLRHQCNLLQQAFDPDCQGLVLLLCQLQVVDFWRWHKGKIFTADPDNQDDDPDDDLVPFAFSQVRTNHMDIDTRHTTRSHPDTGNASSSLSSSLSSLLSNLLLVQQQVLQCPDFDCVTSNRHGHPGGAAGDAPDPPGSNNSSHDDDSLASNHAPVGQDLVSQLVSNVVSSVSSNVSVVSVGSVRQWNRADCPHPVNCVSCLSRVPQSPDHSSCRQSNSLSSVVSSLVSLVCLVPDPNTQQFDKDDWADEPQKTKIKRDGPQQDPANDKDKHKYWDPPADDDPQKDFQTKIFIWIDHPVRHGDFFTPDKMKMKMAGDPPPFQFDQVQKFKWFQDPVVRDIDTFPWHADPVRRIIIGIDRGGGMMTTMGGRHLFQDKDQQQPHPQQKFKDEQKDVPGRDFDWFQCDPPHGIKTKIKGNLPAWFMWIWDDPSVFAQQLSQEQFKKKWKKAKDDPPPAFAWAFQKWWAFDWKIKTATDVVHDDHYNDIDMDIQHNYFPSRIFIDTNPDDRIHRDHDPDGDGDDPVNSNRRNNGGPIMIGTFDTGSDIMMMMIRITIGRHHPPDDDDDPDDPDSPDDRD